Protein AF-A0A430M7S5-F1 (afdb_monomer_lite)

Organism: NCBI:txid1147111

Radius of gyration: 30.77 Å; chains: 1; bounding box: 108×67×72 Å

Foldseek 3Di:
DQQLVNLLVLLVVLLVLLLVLLVLLVVLLVLLDPLSPLSNVSSVLSNLLSVLSNLVSVLSVVFPDFDPLLSVLSVLLSVLSVVLSQLSSLLSVVSVVVSVVCVVFVQASNVVSNVVSCCSVPPLLNVLSSLLSVLSSLLSQLSSLLSCLVRPPDLQLQVNLLSLVSNVVSLVVLVVSVVVVVVSLVVVVVVVPDDPDDPPDDDPDDDDDDDDDDDPDDDDDDDDDDDDDDDDDDDPPDDDDDPDRHQDPVNVVVSVVSSVCSSVVDDPDDSVNSVVSSVVSSVSSSVSSVVSSVVSVPVPPDDDDDDDDDPPVQDWDWAKAKFKFQPPDDDDPDVPFDKQFLQLDPVSCVVLVNDLPVVVVVCVVCVVPPDDPDDDPAAQVSVLSNLLSVLNNQQQVQQVVVLVVVCVVVVDQDPVHDRDDSNNAGMTMIITIDTDGPSNDDPVDPHRYHHYDPLRVLLSCVQQAWDWPDDDPPQQWTWIDGQQKIKTWHQDPSPGIDIGIDRRDHHHNHPPGDRSHPQSSCVSQQKHADPPADPVVPPSVVVVVDDPLDPRIQGGNALLSLLVRCVSVVHDPVLSVQSVDPVDDDPDSRRPDDPVNVVVVVPDD

Structure (mmCIF, N/CA/C/O backbone):
data_AF-A0A430M7S5-F1
#
_entry.id   AF-A0A430M7S5-F1
#
loop_
_atom_site.group_PDB
_atom_site.id
_atom_site.type_symbol
_atom_site.label_atom_id
_atom_site.label_alt_id
_atom_site.label_comp_id
_atom_site.label_asym_id
_atom_site.label_entity_id
_atom_site.label_seq_id
_atom_site.pdbx_PDB_ins_code
_atom_site.Cartn_x
_atom_site.Cartn_y
_atom_site.Cartn_z
_atom_site.occupancy
_atom_site.B_iso_or_equiv
_atom_site.auth_seq_id
_atom_site.auth_comp_id
_atom_site.auth_asym_id
_atom_site.auth_atom_id
_atom_site.pdbx_PDB_model_num
ATOM 1 N N . MET A 1 1 ? 16.962 32.038 23.678 1.00 45.31 1 MET A N 1
ATOM 2 C CA . MET A 1 1 ? 17.458 31.098 22.653 1.00 45.31 1 MET A CA 1
ATOM 3 C C . MET A 1 1 ? 17.389 29.708 23.250 1.00 45.31 1 MET A C 1
ATOM 5 O O . MET A 1 1 ? 17.846 29.548 24.374 1.00 45.31 1 MET A O 1
ATOM 9 N N . SER A 1 2 ? 16.727 28.770 22.580 1.00 54.84 2 SER A N 1
ATOM 10 C CA . SER A 1 2 ? 16.585 27.394 23.066 1.00 54.84 2 SER A CA 1
ATOM 11 C C . SER A 1 2 ? 17.791 26.584 22.586 1.00 54.84 2 SER A C 1
ATOM 13 O O . SER A 1 2 ? 18.043 26.542 21.390 1.00 54.84 2 SER A O 1
ATOM 15 N N . ASP A 1 3 ? 18.550 26.008 23.515 1.00 74.00 3 ASP A N 1
ATOM 16 C CA . ASP A 1 3 ? 19.658 25.081 23.242 1.00 74.00 3 ASP A CA 1
ATOM 17 C C . ASP A 1 3 ? 19.114 23.776 22.605 1.00 74.00 3 ASP A C 1
ATOM 19 O O . ASP A 1 3 ? 18.037 23.336 23.028 1.00 74.00 3 ASP A O 1
ATOM 23 N N . PRO A 1 4 ? 19.789 23.136 21.624 1.00 74.31 4 PRO A N 1
ATOM 24 C CA . PRO A 1 4 ? 19.401 21.835 21.065 1.00 74.31 4 PRO A CA 1
ATOM 25 C C . PRO A 1 4 ? 18.960 20.792 22.099 1.00 74.31 4 PRO A C 1
ATOM 27 O O . PRO A 1 4 ? 17.978 20.081 21.883 1.00 74.31 4 PRO A O 1
ATOM 30 N N . PHE A 1 5 ? 19.618 20.748 23.262 1.00 78.00 5 PHE A N 1
ATOM 31 C CA . PHE A 1 5 ? 19.247 19.852 24.360 1.00 78.00 5 PHE A CA 1
ATOM 32 C C . PHE A 1 5 ? 17.904 20.210 25.010 1.00 78.00 5 PHE A C 1
ATOM 34 O O . PHE A 1 5 ? 17.147 19.320 25.399 1.00 78.00 5 PHE A O 1
ATOM 41 N N . SER A 1 6 ? 17.562 21.498 25.090 1.00 83.69 6 SER A N 1
ATOM 42 C CA . SER A 1 6 ? 16.258 21.957 25.581 1.00 83.69 6 SER A CA 1
ATOM 43 C C . SER A 1 6 ? 15.130 21.572 24.620 1.00 83.69 6 SER A C 1
ATOM 45 O O . SER A 1 6 ? 14.070 21.146 25.078 1.00 83.69 6 SER A O 1
ATOM 47 N N . ILE A 1 7 ? 15.367 21.653 23.305 1.00 82.69 7 ILE A N 1
ATOM 48 C CA . ILE A 1 7 ? 14.404 21.212 22.282 1.00 82.69 7 ILE A CA 1
ATOM 49 C C . ILE A 1 7 ? 14.241 19.689 22.337 1.00 82.69 7 ILE A C 1
ATOM 51 O O . ILE A 1 7 ? 13.118 19.196 22.383 1.00 82.69 7 ILE A O 1
ATOM 55 N N . ALA A 1 8 ? 15.342 18.937 22.432 1.00 83.75 8 ALA A N 1
ATOM 56 C CA . ALA A 1 8 ? 15.303 17.482 22.564 1.00 83.75 8 ALA A CA 1
ATOM 57 C C . ALA A 1 8 ? 14.564 17.018 23.838 1.00 83.75 8 ALA A C 1
ATOM 59 O O . ALA A 1 8 ? 13.814 16.040 23.806 1.00 83.75 8 ALA A O 1
ATOM 60 N N . SER A 1 9 ? 14.728 17.737 24.953 1.00 84.31 9 SER A N 1
ATOM 61 C CA . SER A 1 9 ? 13.991 17.472 26.194 1.00 84.31 9 SER A CA 1
ATOM 62 C C . SER A 1 9 ? 12.494 17.764 26.054 1.00 84.31 9 SER A C 1
ATOM 64 O O . SER A 1 9 ? 11.680 16.939 26.469 1.00 84.31 9 SER A O 1
ATOM 66 N N . GLY A 1 10 ? 12.119 18.879 25.417 1.00 86.19 10 GLY A N 1
ATOM 67 C CA . GLY A 1 10 ? 10.718 19.170 25.099 1.00 86.19 10 GLY A CA 1
ATOM 68 C C . GLY A 1 10 ? 10.102 18.107 24.182 1.00 86.19 10 GLY A C 1
ATOM 69 O O . GLY A 1 10 ? 8.981 17.659 24.419 1.00 86.19 10 GLY A O 1
ATOM 70 N N . ALA A 1 11 ? 10.863 17.636 23.189 1.00 87.94 11 ALA A N 1
ATOM 71 C CA . ALA A 1 11 ? 10.434 16.587 22.270 1.00 87.94 11 ALA A CA 1
ATOM 72 C C . ALA A 1 11 ? 10.154 15.279 23.019 1.00 87.94 11 ALA A C 1
ATOM 74 O O . ALA A 1 11 ? 9.138 14.643 22.767 1.00 87.94 11 ALA A O 1
ATOM 75 N N . ALA A 1 12 ? 10.984 14.911 24.001 1.00 87.44 12 ALA A N 1
ATOM 76 C CA . ALA A 1 12 ? 10.742 13.736 24.840 1.00 87.44 12 ALA A CA 1
ATOM 77 C C . ALA A 1 12 ? 9.414 13.818 25.623 1.00 87.44 12 ALA A C 1
ATOM 79 O O . ALA A 1 12 ? 8.725 12.803 25.766 1.00 87.44 12 ALA A O 1
ATOM 80 N N . GLY A 1 13 ? 9.030 15.015 26.085 1.00 89.19 13 GLY A N 1
ATOM 81 C CA . GLY A 1 13 ? 7.739 15.252 26.737 1.00 89.19 13 GLY A CA 1
ATOM 82 C C . GLY A 1 13 ? 6.557 15.010 25.796 1.00 89.19 13 GLY A C 1
ATOM 83 O O . GLY A 1 13 ? 5.649 14.252 26.130 1.00 89.19 13 GLY A O 1
ATOM 84 N N . ILE A 1 14 ? 6.614 15.579 24.587 1.00 90.00 14 ILE A N 1
ATOM 85 C CA . ILE A 1 14 ? 5.572 15.410 23.560 1.00 90.00 14 ILE A CA 1
ATOM 86 C C . ILE A 1 14 ? 5.501 13.958 23.072 1.00 90.00 14 ILE A C 1
ATOM 88 O O . ILE A 1 14 ? 4.407 13.429 22.904 1.00 90.00 14 ILE A O 1
ATOM 92 N N . ILE A 1 15 ? 6.642 13.285 22.887 1.00 90.44 15 ILE A N 1
ATOM 93 C CA . ILE A 1 15 ? 6.692 11.861 22.518 1.00 90.44 15 ILE A CA 1
ATOM 94 C C . ILE A 1 15 ? 5.967 11.022 23.571 1.00 90.44 15 ILE A C 1
ATOM 96 O O . ILE A 1 15 ? 5.120 10.205 23.216 1.00 90.44 15 ILE A O 1
ATOM 100 N N . SER A 1 16 ? 6.266 11.250 24.854 1.00 91.69 16 SER A N 1
ATOM 101 C CA . SER A 1 16 ? 5.641 10.520 25.963 1.00 91.69 16 SER A CA 1
ATOM 102 C C . SER A 1 16 ? 4.128 10.751 26.006 1.00 91.69 16 SER A C 1
ATOM 104 O O . SER A 1 16 ? 3.372 9.785 26.090 1.00 91.69 16 SER A O 1
ATOM 106 N N . LEU A 1 17 ? 3.685 12.007 25.863 1.00 91.94 17 LEU A N 1
ATOM 107 C CA . LEU A 1 17 ? 2.265 12.359 25.794 1.00 91.94 17 LEU A CA 1
ATOM 108 C C . LEU A 1 17 ? 1.574 11.699 24.589 1.00 91.94 17 LEU A C 1
ATOM 110 O O . LEU A 1 17 ? 0.533 11.067 24.740 1.00 91.94 17 LEU A O 1
ATOM 114 N N . GLY A 1 18 ? 2.167 11.791 23.396 1.00 91.25 18 GLY A N 1
ATOM 115 C CA . GLY A 1 18 ? 1.624 11.189 22.179 1.00 91.25 18 GLY A CA 1
ATOM 116 C C . GLY A 1 18 ? 1.490 9.667 22.282 1.00 91.25 18 GLY A C 1
ATOM 117 O O . GLY A 1 18 ? 0.466 9.115 21.889 1.00 91.25 18 GLY A O 1
ATOM 118 N N . LEU A 1 19 ? 2.469 8.983 22.885 1.00 91.12 19 LEU A N 1
ATOM 119 C CA . LEU A 1 19 ? 2.397 7.538 23.126 1.00 91.12 19 LEU A CA 1
ATOM 120 C C . LEU A 1 19 ? 1.303 7.171 24.142 1.00 91.12 19 LEU A C 1
ATOM 122 O O . LEU A 1 19 ? 0.594 6.186 23.934 1.00 91.12 19 LEU A O 1
ATOM 126 N N . GLU A 1 20 ? 1.119 7.963 25.204 1.00 93.25 20 GLU A N 1
ATOM 127 C CA . GLU A 1 20 ? 0.036 7.764 26.179 1.00 93.25 20 GLU A CA 1
ATOM 128 C C . GLU A 1 20 ? -1.353 7.938 25.538 1.00 93.25 20 GLU A C 1
ATOM 130 O O . GLU A 1 20 ? -2.276 7.156 25.811 1.00 93.25 20 GLU A O 1
ATOM 135 N N . ILE A 1 21 ? -1.501 8.935 24.659 1.00 92.12 21 ILE A N 1
ATOM 136 C CA . ILE A 1 21 ? -2.734 9.169 23.899 1.00 92.12 21 ILE A CA 1
ATOM 137 C C . ILE A 1 21 ? -2.967 8.028 22.901 1.00 92.12 21 ILE A C 1
ATOM 139 O O . ILE A 1 21 ? -4.042 7.438 22.856 1.00 92.12 21 ILE A O 1
ATOM 143 N N . ALA A 1 22 ? -1.955 7.644 22.122 1.00 91.62 22 ALA A N 1
ATOM 144 C CA . ALA A 1 22 ? -2.086 6.537 21.180 1.00 91.62 22 ALA A CA 1
ATOM 145 C C . ALA A 1 22 ? -2.497 5.244 21.904 1.00 91.62 22 ALA A C 1
ATOM 147 O O . ALA A 1 22 ? -3.463 4.588 21.517 1.00 91.62 22 ALA A O 1
ATOM 148 N N . GLN A 1 23 ? -1.832 4.908 23.013 1.00 91.69 23 GLN A N 1
ATOM 149 C CA . GLN A 1 23 ? -2.150 3.716 23.797 1.00 91.69 23 GLN A CA 1
ATOM 150 C C . GLN A 1 23 ? -3.575 3.750 24.361 1.00 91.69 23 GLN A C 1
ATOM 152 O O . GLN A 1 23 ? -4.269 2.731 24.351 1.00 91.69 23 GLN A O 1
ATOM 157 N N . GLY A 1 24 ? -4.037 4.893 24.868 1.00 89.06 24 GLY A N 1
ATOM 158 C CA . GLY A 1 24 ? -5.386 4.978 25.410 1.00 89.06 24 GLY A CA 1
ATOM 159 C C . GLY A 1 24 ? -6.474 4.976 24.340 1.00 89.06 24 GLY A C 1
ATOM 160 O O . GLY A 1 24 ? -7.499 4.329 24.551 1.00 89.06 24 GLY A O 1
ATOM 161 N N . LEU A 1 25 ? -6.244 5.591 23.180 1.00 91.31 25 LEU A N 1
ATOM 162 C CA . LEU A 1 25 ? -7.134 5.470 22.025 1.00 91.31 25 LEU A CA 1
ATOM 163 C C . LEU A 1 25 ? -7.171 4.030 21.491 1.00 91.31 25 LEU A C 1
ATOM 165 O O . LEU A 1 25 ? -8.253 3.535 21.184 1.00 91.31 25 LEU A O 1
ATOM 169 N N . TYR A 1 26 ? -6.046 3.304 21.481 1.00 89.81 26 TYR A N 1
ATOM 170 C CA . TYR A 1 26 ? -6.025 1.871 21.165 1.00 89.81 26 TYR A CA 1
ATOM 171 C C . TYR A 1 26 ? -6.861 1.040 22.146 1.00 89.81 26 TYR A C 1
ATOM 173 O O . TYR A 1 26 ? -7.605 0.156 21.722 1.00 89.81 26 TYR A O 1
ATOM 181 N N . GLN A 1 27 ? -6.788 1.336 23.447 1.00 88.38 27 GLN A N 1
ATOM 182 C CA . GLN A 1 27 ? -7.621 0.678 24.461 1.00 88.38 27 GLN A CA 1
ATOM 183 C C . GLN A 1 27 ? -9.110 0.981 24.262 1.00 88.38 27 GLN A C 1
ATOM 185 O O . GLN A 1 27 ? -9.933 0.073 24.362 1.00 88.38 27 GLN A O 1
ATOM 190 N N . ILE A 1 28 ? -9.457 2.235 23.952 1.00 87.50 28 ILE A N 1
ATOM 191 C CA . ILE A 1 28 ? -10.832 2.652 23.643 1.00 87.50 28 ILE A CA 1
ATOM 192 C C . ILE A 1 28 ? -11.335 1.904 22.406 1.00 87.50 28 ILE A C 1
ATOM 194 O O . ILE A 1 28 ? -12.388 1.272 22.466 1.00 87.50 28 ILE A O 1
ATOM 198 N N . ALA A 1 29 ? -10.557 1.915 21.320 1.00 84.25 29 ALA A N 1
ATOM 199 C CA . ALA A 1 29 ? -10.877 1.244 20.065 1.00 84.25 29 ALA A CA 1
ATOM 200 C C . ALA A 1 29 ? -11.028 -0.274 20.235 1.00 84.25 29 ALA A C 1
ATOM 202 O O . ALA A 1 29 ? -11.937 -0.871 19.665 1.00 84.25 29 ALA A O 1
ATOM 203 N N . GLY A 1 30 ? -10.157 -0.899 21.034 1.00 78.62 30 GLY A N 1
ATOM 204 C CA . GLY A 1 30 ? -10.244 -2.318 21.373 1.00 78.62 30 GLY A CA 1
ATOM 205 C C . GLY A 1 30 ? -11.478 -2.646 22.212 1.00 78.62 30 GLY A C 1
ATOM 206 O O . GLY A 1 30 ? -12.125 -3.659 21.971 1.00 78.62 30 GLY A O 1
ATOM 207 N N . ALA A 1 31 ? -11.853 -1.772 23.151 1.00 79.38 31 ALA A N 1
ATOM 208 C CA . ALA A 1 31 ? -13.024 -1.976 23.996 1.00 79.38 31 ALA A CA 1
ATOM 209 C C . ALA A 1 31 ? -14.334 -1.935 23.194 1.00 79.38 31 ALA A C 1
ATOM 211 O O . ALA A 1 31 ? -15.185 -2.794 23.399 1.00 79.38 31 ALA A O 1
ATOM 212 N N . ILE A 1 32 ? -14.496 -0.973 22.279 1.00 79.38 32 ILE A N 1
ATOM 213 C CA . ILE A 1 32 ? -15.709 -0.836 21.446 1.00 79.38 32 ILE A CA 1
ATOM 214 C C . ILE A 1 32 ? -15.695 -1.720 20.190 1.00 79.38 32 ILE A C 1
ATOM 216 O O . ILE A 1 32 ? -16.644 -1.699 19.404 1.00 79.38 32 ILE A O 1
ATOM 220 N N . GLY A 1 33 ? -14.627 -2.498 19.997 1.00 75.31 33 GLY A N 1
ATOM 221 C CA . GLY A 1 33 ? -14.487 -3.465 18.917 1.00 75.31 33 GLY A CA 1
ATOM 222 C C . GLY A 1 33 ? -14.594 -2.826 17.534 1.00 75.31 33 GLY A C 1
ATOM 223 O O . GLY A 1 33 ? -13.755 -2.018 17.121 1.00 75.31 33 GLY A O 1
ATOM 224 N N . SER A 1 34 ? -15.628 -3.216 16.792 1.00 65.50 34 SER A N 1
ATOM 225 C CA . SER A 1 34 ? -15.784 -2.857 15.389 1.00 65.50 34 SER A CA 1
ATOM 226 C C . SER A 1 34 ? -16.041 -1.349 15.187 1.00 65.50 34 SER A C 1
ATOM 228 O O . SER A 1 34 ? -15.478 -0.731 14.279 1.00 65.50 34 SER A O 1
ATOM 230 N N . ALA A 1 35 ? -16.775 -0.705 16.092 1.00 70.31 35 ALA A N 1
ATOM 231 C CA . ALA A 1 35 ? -17.051 0.732 16.035 1.00 70.31 35 ALA A CA 1
ATOM 232 C C . ALA A 1 35 ? -15.798 1.617 16.252 1.00 70.31 35 ALA A C 1
ATOM 234 O O . ALA A 1 35 ? -15.826 2.822 16.022 1.00 70.31 35 ALA A O 1
ATOM 235 N N . GLY A 1 36 ? -14.668 1.033 16.669 1.00 77.50 36 GLY A N 1
ATOM 236 C CA . GLY A 1 36 ? -13.434 1.755 16.990 1.00 77.50 36 GLY A CA 1
ATOM 237 C C . GLY A 1 36 ? -12.448 1.938 15.840 1.00 77.50 36 GLY A C 1
ATOM 238 O O . GLY A 1 36 ? -11.298 2.275 16.109 1.00 77.50 36 GLY A O 1
ATOM 239 N N . LEU A 1 37 ? -12.835 1.683 14.583 1.00 77.88 37 LEU A N 1
ATOM 240 C CA . LEU A 1 37 ? -11.913 1.777 13.442 1.00 77.88 37 LEU A CA 1
ATOM 241 C C . LEU A 1 37 ? -11.299 3.176 13.308 1.00 77.88 37 LEU A C 1
ATOM 243 O O . LEU A 1 37 ? -10.077 3.289 13.316 1.00 77.88 37 LEU A O 1
ATOM 247 N N . GLU A 1 38 ? -12.118 4.229 13.279 1.00 83.94 38 GLU A N 1
ATOM 248 C CA . GLU A 1 38 ? -11.598 5.598 13.190 1.00 83.94 38 GLU A CA 1
ATOM 249 C C . GLU A 1 38 ? -10.742 5.966 14.401 1.00 83.94 38 GLU A C 1
ATOM 251 O O . GLU A 1 38 ? -9.655 6.512 14.245 1.00 83.94 38 GLU A O 1
ATOM 256 N N . VAL A 1 39 ? -11.160 5.579 15.609 1.00 87.50 39 VAL A N 1
ATOM 257 C CA . VAL A 1 39 ? -10.378 5.809 16.837 1.00 87.50 39 VAL A CA 1
ATOM 258 C C . VAL A 1 39 ? -8.983 5.172 16.733 1.00 87.50 39 VAL A C 1
ATOM 260 O O . VAL A 1 39 ? -7.989 5.776 17.140 1.00 87.50 39 VAL A O 1
ATOM 263 N N . ARG A 1 40 ? -8.889 3.975 16.140 1.00 87.31 40 ARG A N 1
ATOM 264 C CA . ARG A 1 40 ? -7.620 3.278 15.882 1.00 87.31 40 ARG A CA 1
ATOM 265 C C . ARG A 1 40 ? -6.760 4.014 14.857 1.00 87.31 40 ARG A C 1
ATOM 267 O O . ARG A 1 40 ? -5.551 4.096 15.039 1.00 87.31 40 ARG A O 1
ATOM 274 N N . THR A 1 41 ? -7.371 4.575 13.819 1.00 86.88 41 THR A N 1
ATOM 275 C CA . THR A 1 41 ? -6.661 5.379 12.818 1.00 86.88 41 THR A CA 1
ATOM 276 C C . THR A 1 41 ? -6.025 6.621 13.447 1.00 86.88 41 THR A C 1
ATOM 278 O O . THR A 1 41 ? -4.854 6.894 13.196 1.00 86.88 41 THR A O 1
ATOM 281 N N . TYR A 1 42 ? -6.744 7.327 14.326 1.00 91.12 42 TYR A N 1
ATOM 282 C CA . TYR A 1 42 ? -6.180 8.450 15.090 1.00 91.12 42 TYR A CA 1
ATOM 283 C C . TYR A 1 42 ? -5.012 8.005 15.980 1.00 91.12 42 TYR A C 1
ATOM 285 O O . TYR A 1 42 ? -3.972 8.661 16.005 1.00 91.12 42 TYR A O 1
ATOM 293 N N . ALA A 1 43 ? -5.162 6.879 16.686 1.00 90.19 43 ALA A N 1
ATOM 294 C CA . ALA A 1 43 ? -4.098 6.325 17.523 1.00 90.19 43 ALA A CA 1
ATOM 295 C C . ALA A 1 43 ? -2.825 6.021 16.715 1.00 90.19 43 ALA A C 1
ATOM 297 O O . ALA A 1 43 ? -1.718 6.318 17.168 1.00 90.19 43 ALA A O 1
ATOM 298 N N . GLU A 1 44 ? -2.979 5.464 15.513 1.00 90.81 44 GLU A N 1
ATOM 299 C CA . GLU A 1 44 ? -1.853 5.127 14.647 1.00 90.81 44 GLU A CA 1
ATOM 300 C C . GLU A 1 44 ? -1.153 6.367 14.079 1.00 90.81 44 GLU A C 1
ATOM 302 O O . GLU A 1 44 ? 0.074 6.431 14.094 1.00 90.81 44 GLU A O 1
ATOM 307 N N . GLU A 1 45 ? -1.898 7.389 13.656 1.00 91.00 45 GLU A N 1
ATOM 308 C CA . GLU A 1 45 ? -1.310 8.642 13.161 1.00 91.00 45 GLU A CA 1
ATOM 309 C C . GLU A 1 45 ? -0.512 9.379 14.254 1.00 91.00 45 GLU A C 1
ATOM 311 O O . GLU A 1 45 ? 0.596 9.862 13.999 1.00 91.00 45 GLU A O 1
ATOM 316 N N . ILE A 1 46 ? -1.015 9.399 15.495 1.00 93.00 46 ILE A N 1
ATOM 317 C CA . ILE A 1 46 ? -0.294 9.960 16.651 1.00 93.00 46 ILE A CA 1
ATOM 318 C C . ILE A 1 46 ? 0.975 9.149 16.944 1.00 93.00 46 ILE A C 1
ATOM 320 O O . ILE A 1 46 ? 2.046 9.722 17.142 1.00 93.00 46 ILE A O 1
ATOM 324 N N . ASN A 1 47 ? 0.885 7.817 16.923 1.00 91.31 47 ASN A N 1
ATOM 325 C CA . ASN A 1 47 ? 2.025 6.926 17.139 1.00 91.31 47 ASN A CA 1
ATOM 326 C C . ASN A 1 47 ? 3.128 7.124 16.083 1.00 91.31 47 ASN A C 1
ATOM 328 O O . ASN A 1 47 ? 4.311 7.205 16.421 1.00 91.31 47 ASN A O 1
ATOM 332 N N . GLN A 1 48 ? 2.756 7.240 14.805 1.00 90.38 48 GLN A N 1
ATOM 333 C CA . GLN A 1 48 ? 3.694 7.513 13.713 1.00 90.38 48 GLN A CA 1
ATOM 334 C C . GLN A 1 48 ? 4.376 8.872 13.877 1.00 90.38 48 GLN A C 1
ATOM 336 O O . GLN A 1 48 ? 5.592 8.971 13.708 1.00 90.38 48 GLN A O 1
ATOM 341 N N . PHE A 1 49 ? 3.622 9.908 14.256 1.00 92.81 49 PHE A N 1
ATOM 342 C CA . PHE A 1 49 ? 4.191 11.215 14.572 1.00 92.81 49 PHE A CA 1
ATOM 343 C C . PHE A 1 49 ? 5.194 11.147 15.737 1.00 92.81 49 PHE A C 1
ATOM 345 O O . PHE A 1 49 ? 6.309 11.652 15.609 1.00 92.81 49 PHE A O 1
ATOM 352 N N . SER A 1 50 ? 4.855 10.467 16.838 1.00 92.62 50 SER A N 1
ATOM 353 C CA . SER A 1 50 ? 5.763 10.297 17.982 1.00 92.62 50 SER A CA 1
ATOM 354 C C . SER A 1 50 ? 7.066 9.586 17.602 1.00 92.62 50 SER A C 1
ATOM 356 O O . SER A 1 50 ? 8.134 9.986 18.063 1.00 92.62 50 SER A O 1
ATOM 358 N N . LYS A 1 51 ? 7.009 8.567 16.733 1.00 91.56 51 LYS A N 1
ATOM 359 C CA . LYS A 1 51 ? 8.208 7.877 16.222 1.00 91.56 51 LYS A CA 1
ATOM 360 C C . LYS A 1 51 ? 9.089 8.797 15.374 1.00 91.56 51 LYS A C 1
ATOM 362 O O . LYS A 1 51 ? 10.306 8.786 15.534 1.00 91.56 51 LYS A O 1
ATOM 367 N N . LEU A 1 52 ? 8.487 9.608 14.504 1.00 90.94 52 LEU A N 1
ATOM 368 C CA . LEU A 1 52 ? 9.218 10.578 13.686 1.00 90.94 52 LEU A CA 1
ATOM 369 C C . LEU A 1 52 ? 9.889 11.656 14.553 1.00 90.94 52 LEU A C 1
ATOM 371 O O . LEU A 1 52 ? 11.054 11.994 14.346 1.00 90.94 52 LEU A O 1
ATOM 375 N N . LEU A 1 53 ? 9.186 12.157 15.572 1.00 91.88 53 LEU A N 1
ATOM 376 C CA . LEU A 1 53 ? 9.747 13.117 16.521 1.00 91.88 53 LEU A CA 1
ATOM 377 C C . LEU A 1 53 ? 10.901 12.515 17.338 1.00 91.88 53 LEU A C 1
ATOM 379 O O . LEU A 1 53 ? 11.866 13.221 17.637 1.00 91.88 53 LEU A O 1
ATOM 383 N N . ASP A 1 54 ? 10.855 11.216 17.651 1.00 91.00 54 ASP A N 1
ATOM 384 C CA . ASP A 1 54 ? 11.976 10.513 18.285 1.00 91.00 54 ASP A CA 1
ATOM 385 C C . ASP A 1 54 ? 13.214 10.465 17.378 1.00 91.00 54 ASP A C 1
ATOM 387 O O . ASP A 1 54 ? 14.319 10.749 17.840 1.00 91.00 54 ASP A O 1
ATOM 391 N N . GLN A 1 55 ? 13.037 10.214 16.077 1.00 89.69 55 GLN A N 1
ATOM 392 C CA . GLN A 1 55 ? 14.131 10.270 15.100 1.00 89.69 55 GLN A CA 1
ATOM 393 C C . GLN A 1 55 ? 14.749 11.672 15.024 1.00 89.69 55 GLN A C 1
ATOM 395 O O . GLN A 1 55 ? 15.968 11.810 15.114 1.00 89.69 55 GLN A O 1
ATOM 400 N N . VAL A 1 56 ? 13.922 12.721 14.957 1.00 88.50 56 VAL A N 1
ATOM 401 C CA . VAL A 1 56 ? 14.394 14.119 14.952 1.00 88.50 56 VAL A CA 1
ATOM 402 C C . VAL A 1 56 ? 15.154 14.449 16.236 1.00 88.50 56 VAL A C 1
ATOM 404 O O . VAL A 1 56 ? 16.221 15.057 16.184 1.00 88.50 56 VAL A O 1
ATOM 407 N N . LYS A 1 57 ? 14.651 14.019 17.398 1.00 89.19 57 LYS A N 1
ATOM 408 C CA . LYS A 1 57 ? 15.335 14.181 18.689 1.00 89.19 57 LYS A CA 1
ATOM 409 C C . LYS A 1 57 ? 16.701 13.481 18.692 1.00 89.19 57 LYS A C 1
ATOM 411 O O . LYS A 1 57 ? 17.680 14.048 19.182 1.00 89.19 57 LYS A O 1
ATOM 416 N N . ASN A 1 58 ? 16.784 12.268 18.151 1.00 87.56 58 ASN A N 1
ATOM 417 C CA . ASN A 1 58 ? 18.039 11.522 18.067 1.00 87.56 58 ASN A CA 1
ATOM 418 C C . ASN A 1 58 ? 19.046 12.251 17.160 1.00 87.56 58 ASN A C 1
ATOM 420 O O . ASN A 1 58 ? 20.199 12.423 17.549 1.00 87.56 58 ASN A O 1
ATOM 424 N N . GLU A 1 59 ? 18.602 12.802 16.031 1.00 85.12 59 GLU A N 1
ATOM 425 C CA . GLU A 1 59 ? 19.456 13.616 15.155 1.00 85.12 59 GLU A CA 1
ATOM 426 C C . GLU A 1 59 ? 19.905 14.936 15.804 1.00 85.12 59 GLU A C 1
ATOM 428 O O . GLU A 1 59 ? 21.078 15.303 15.710 1.00 85.12 59 GLU A O 1
ATOM 433 N N . LEU A 1 60 ? 19.017 15.628 16.533 1.00 84.44 60 LEU A N 1
ATOM 434 C CA . LEU A 1 60 ? 19.351 16.851 17.283 1.00 84.44 60 LEU A CA 1
ATOM 435 C C . LEU A 1 60 ? 20.413 16.614 18.366 1.00 84.44 60 LEU A C 1
ATOM 437 O O . LEU A 1 60 ? 21.207 17.507 18.649 1.00 84.44 60 LEU A O 1
ATOM 441 N N . THR A 1 61 ? 20.417 15.435 18.991 1.00 82.94 61 THR A N 1
ATOM 442 C CA . THR A 1 61 ? 21.362 15.100 20.072 1.00 82.94 61 THR A CA 1
ATOM 443 C C . THR A 1 61 ? 22.702 14.573 19.554 1.00 82.94 61 THR A C 1
ATOM 445 O O . THR A 1 61 ? 23.725 14.775 20.207 1.00 82.94 61 THR A O 1
ATOM 448 N N . GLN A 1 62 ? 22.722 13.927 18.385 1.00 80.94 62 GLN A N 1
ATOM 449 C CA . GLN A 1 62 ? 23.941 13.384 17.771 1.00 80.94 62 GLN A CA 1
ATOM 450 C C . GLN A 1 62 ? 24.715 14.418 16.937 1.00 80.94 62 GLN A C 1
ATOM 452 O O . GLN A 1 62 ? 25.938 14.310 16.794 1.00 80.94 62 GLN A O 1
ATOM 457 N N . SER A 1 63 ? 24.031 15.433 16.403 1.00 72.69 63 SER A N 1
ATOM 458 C CA . SER A 1 63 ? 24.611 16.411 15.481 1.00 72.69 63 SER A CA 1
ATOM 459 C C . SER A 1 63 ? 24.875 17.767 16.145 1.00 72.69 63 SER A C 1
ATOM 461 O O . SER A 1 63 ? 23.956 18.527 16.424 1.00 72.69 63 SER A O 1
ATOM 463 N N . ALA A 1 64 ? 26.150 18.133 16.322 1.00 60.25 64 ALA A N 1
ATOM 464 C CA . ALA A 1 64 ? 26.543 19.397 16.966 1.00 60.25 64 ALA A CA 1
ATOM 465 C C . ALA A 1 64 ? 26.311 20.670 16.111 1.00 60.25 64 ALA A C 1
ATOM 467 O O . ALA A 1 64 ? 26.386 21.774 16.640 1.00 60.25 64 ALA A O 1
ATOM 468 N N . ASN A 1 65 ? 26.029 20.533 14.807 1.00 66.69 65 ASN A N 1
ATOM 469 C CA . ASN A 1 65 ? 25.980 21.638 13.833 1.00 66.69 65 ASN A CA 1
ATOM 470 C C . ASN A 1 65 ? 24.616 21.771 13.122 1.00 66.69 65 ASN A C 1
ATOM 472 O O . ASN A 1 65 ? 24.562 21.973 11.910 1.00 66.69 65 ASN A O 1
ATOM 476 N N . VAL A 1 66 ? 23.499 21.635 13.840 1.00 75.56 66 VAL A N 1
ATOM 477 C CA . VAL A 1 66 ? 22.163 21.866 13.254 1.00 75.56 66 VAL A CA 1
ATOM 478 C C . VAL A 1 66 ? 21.896 23.371 13.138 1.00 75.56 66 VAL A C 1
ATOM 480 O O . VAL A 1 66 ? 22.065 24.100 14.115 1.00 75.56 66 VAL A O 1
ATOM 483 N N . SER A 1 67 ? 21.449 23.843 11.967 1.00 81.25 67 SER A N 1
ATOM 484 C CA . SER A 1 67 ? 21.115 25.260 11.740 1.00 81.25 67 SER A CA 1
ATOM 485 C C . SER A 1 67 ? 20.087 25.792 12.750 1.00 81.25 67 SER A C 1
ATOM 487 O O . SER A 1 67 ? 19.102 25.119 13.061 1.00 81.25 67 SER A O 1
ATOM 489 N N . ILE A 1 68 ? 20.276 27.032 13.214 1.00 83.25 68 ILE A N 1
ATOM 490 C CA . ILE A 1 68 ? 19.358 27.730 14.134 1.00 83.25 68 ILE A CA 1
ATOM 491 C C . ILE A 1 68 ? 17.943 27.814 13.536 1.00 83.25 68 ILE A C 1
ATOM 493 O O . ILE A 1 68 ? 16.952 27.667 14.254 1.00 83.25 68 ILE A O 1
ATOM 497 N N . ASP A 1 69 ? 17.834 27.972 12.215 1.00 83.12 69 ASP A N 1
ATOM 498 C CA . ASP A 1 69 ? 16.539 28.038 11.535 1.00 83.12 69 ASP A CA 1
ATOM 499 C C . ASP A 1 69 ? 15.783 26.703 11.598 1.00 83.12 69 ASP A C 1
ATOM 501 O O . ASP A 1 69 ? 14.568 26.704 11.804 1.00 83.12 69 ASP A O 1
ATOM 505 N N . LEU A 1 70 ? 16.490 25.569 11.501 1.00 84.88 70 LEU A N 1
ATOM 506 C CA . LEU A 1 70 ? 15.898 24.232 11.642 1.00 84.88 70 LEU A CA 1
ATOM 507 C C . LEU A 1 70 ? 15.460 23.974 13.081 1.00 84.88 70 LEU A C 1
ATOM 509 O O . LEU A 1 70 ? 14.352 23.501 13.304 1.00 84.88 70 LEU A O 1
ATOM 513 N N . GLN A 1 71 ? 16.284 24.358 14.057 1.00 86.19 71 GLN A N 1
ATOM 514 C CA . GLN A 1 71 ? 15.926 24.262 15.474 1.00 86.19 71 GLN A CA 1
ATOM 515 C C . GLN A 1 71 ? 14.667 25.078 15.791 1.00 86.19 71 GLN A C 1
ATOM 517 O O . GLN A 1 71 ? 13.778 24.602 16.495 1.00 86.19 71 GLN A O 1
ATOM 522 N N . SER A 1 72 ? 14.558 26.289 15.232 1.00 89.50 72 SER A N 1
ATOM 523 C CA . SER A 1 72 ? 13.355 27.107 15.390 1.00 89.50 72 SER A CA 1
ATOM 524 C C . SER A 1 72 ? 12.127 26.459 14.745 1.00 89.50 72 SER A C 1
ATOM 526 O O . SER A 1 72 ? 11.075 26.444 15.363 1.00 89.50 72 SER A O 1
ATOM 528 N N . LEU A 1 73 ? 12.260 25.857 13.556 1.00 88.88 73 LEU A N 1
ATOM 529 C CA . LEU A 1 73 ? 11.155 25.172 12.881 1.00 88.88 73 LEU A CA 1
ATOM 530 C C . LEU A 1 73 ? 10.688 23.926 13.648 1.00 88.88 73 LEU A C 1
ATOM 532 O O . LEU A 1 73 ? 9.488 23.732 13.797 1.00 88.88 73 LEU A O 1
ATOM 536 N N . VAL A 1 74 ? 11.609 23.108 14.171 1.00 89.00 74 VAL A N 1
ATOM 537 C CA . VAL A 1 74 ? 11.250 21.950 15.012 1.00 89.00 74 VAL A CA 1
ATOM 538 C C . VAL A 1 74 ? 10.498 22.408 16.260 1.00 89.00 74 VAL A C 1
ATOM 540 O O . VAL A 1 74 ? 9.506 21.792 16.637 1.00 89.00 74 VAL A O 1
ATOM 543 N N . LYS A 1 75 ? 10.929 23.515 16.874 1.00 89.50 75 LYS A N 1
ATOM 544 C CA . LYS A 1 75 ? 10.224 24.103 18.012 1.00 89.50 75 LYS A CA 1
ATOM 545 C C . LYS A 1 75 ? 8.816 24.578 17.636 1.00 89.50 75 LYS A C 1
ATOM 547 O O . LYS A 1 75 ? 7.877 24.234 18.344 1.00 89.50 75 LYS A O 1
ATOM 552 N N . ASP A 1 76 ? 8.668 25.294 16.521 1.00 88.81 76 ASP A N 1
ATOM 553 C CA . ASP A 1 76 ? 7.364 25.761 16.029 1.00 88.81 76 ASP A CA 1
ATOM 554 C C . ASP A 1 76 ? 6.404 24.561 15.818 1.00 88.81 76 ASP A C 1
ATOM 556 O O . ASP A 1 76 ? 5.254 24.582 16.263 1.00 88.81 76 ASP A O 1
ATOM 560 N N . VAL A 1 77 ? 6.902 23.466 15.221 1.00 89.94 77 VAL A N 1
ATOM 561 C CA . VAL A 1 77 ? 6.144 22.215 15.020 1.00 89.94 77 VAL A CA 1
ATOM 562 C C . VAL A 1 77 ? 5.742 21.588 16.355 1.00 89.94 77 VAL A C 1
ATOM 564 O O . VAL A 1 77 ? 4.598 21.167 16.525 1.00 89.94 77 VAL A O 1
ATOM 567 N N . MET A 1 78 ? 6.664 21.525 17.317 1.00 89.38 78 MET A N 1
ATOM 568 C CA . MET A 1 78 ? 6.401 20.988 18.653 1.00 89.38 78 MET A CA 1
ATOM 569 C C . MET A 1 78 ? 5.328 21.789 19.398 1.00 89.38 78 MET A C 1
ATOM 571 O O . MET A 1 78 ? 4.434 21.187 19.994 1.00 89.38 78 MET A O 1
ATOM 575 N N . ASP A 1 79 ? 5.382 23.119 19.334 1.00 87.56 79 ASP A N 1
ATOM 576 C CA . ASP A 1 79 ? 4.412 24.000 19.987 1.00 87.56 79 ASP A CA 1
ATOM 577 C C . ASP A 1 79 ? 3.000 23.779 19.408 1.00 87.56 79 ASP A C 1
ATOM 579 O O . ASP A 1 79 ? 2.033 23.633 20.162 1.00 87.56 79 ASP A O 1
ATOM 583 N N . VAL A 1 80 ? 2.872 23.640 18.080 1.00 87.06 80 VAL A N 1
ATOM 584 C CA . VAL A 1 80 ? 1.592 23.304 17.427 1.00 87.06 80 VAL A CA 1
ATOM 585 C C . VAL A 1 80 ? 1.123 21.890 17.776 1.00 87.06 80 VAL A C 1
ATOM 587 O O . VAL A 1 80 ? -0.056 21.689 18.068 1.00 87.06 80 VAL A O 1
ATOM 590 N N . CYS A 1 81 ? 2.019 20.905 17.807 1.00 86.94 81 CYS A N 1
ATOM 591 C CA . CYS A 1 81 ? 1.650 19.529 18.148 1.00 86.94 81 CYS A CA 1
ATOM 592 C C . CYS A 1 81 ? 1.160 19.402 19.588 1.00 86.94 81 CYS A C 1
ATOM 594 O O . CYS A 1 81 ? 0.164 18.726 19.828 1.00 86.94 81 CYS A O 1
ATOM 596 N N . ASN A 1 82 ? 1.798 20.088 20.538 1.00 87.00 82 ASN A N 1
ATOM 597 C CA . ASN A 1 82 ? 1.346 20.095 21.926 1.00 87.00 82 ASN A CA 1
ATOM 598 C C . ASN A 1 82 ? -0.099 20.616 22.032 1.00 87.00 82 ASN A C 1
ATOM 600 O O . ASN A 1 82 ? -0.938 20.007 22.687 1.00 87.00 82 ASN A O 1
ATOM 604 N N . ARG A 1 83 ? -0.426 21.677 21.285 1.00 84.38 83 ARG A N 1
ATOM 605 C CA . ARG A 1 83 ? -1.781 22.246 21.230 1.00 84.38 83 ARG A CA 1
ATOM 606 C C . ARG A 1 83 ? -2.817 21.309 20.607 1.00 84.38 83 ARG A C 1
ATOM 608 O O . ARG A 1 83 ? -3.971 21.334 21.018 1.00 84.38 83 ARG A O 1
ATOM 615 N N . VAL A 1 84 ? -2.430 20.500 19.621 1.00 86.69 84 VAL A N 1
ATOM 616 C CA . VAL A 1 84 ? -3.321 19.523 18.966 1.00 86.69 84 VAL A CA 1
ATOM 617 C C . VAL A 1 84 ? -3.524 18.271 19.825 1.00 86.69 84 VAL A C 1
ATOM 619 O O . VAL A 1 84 ? -4.602 17.679 19.805 1.00 86.69 84 VAL A O 1
ATOM 622 N N . LEU A 1 85 ? -2.511 17.864 20.593 1.00 88.12 85 LEU A N 1
ATOM 623 C CA . LEU A 1 85 ? -2.576 16.677 21.446 1.00 88.12 85 LEU A CA 1
ATOM 624 C C . LEU A 1 85 ? -3.369 16.913 22.740 1.00 88.12 85 LEU A C 1
ATOM 626 O O . LEU A 1 85 ? -4.023 15.981 23.202 1.00 88.12 85 LEU A O 1
ATOM 630 N N . THR A 1 86 ? -3.384 18.130 23.298 1.00 87.25 86 THR A N 1
ATOM 631 C CA . THR A 1 86 ? -4.121 18.431 24.544 1.00 87.25 86 THR A CA 1
ATOM 632 C C . THR A 1 86 ? -5.621 18.091 24.471 1.00 87.25 86 THR A C 1
ATOM 634 O O . THR A 1 86 ? -6.093 17.352 25.337 1.00 87.25 86 THR A O 1
ATOM 637 N N . PRO A 1 87 ? -6.393 18.519 23.447 1.00 85.75 87 PRO A N 1
ATOM 638 C CA . PRO A 1 87 ? -7.807 18.143 23.330 1.00 85.75 87 PRO A CA 1
ATOM 639 C C . PRO A 1 87 ? -8.021 16.630 23.188 1.00 85.75 87 PRO A C 1
ATOM 641 O O . PRO A 1 87 ? -8.997 16.082 23.702 1.00 85.75 87 PRO A O 1
ATOM 644 N N . LEU A 1 88 ? -7.100 15.933 22.512 1.00 86.19 88 LEU A N 1
ATOM 645 C CA . LEU A 1 88 ? -7.162 14.480 22.335 1.00 86.19 88 LEU A CA 1
ATOM 646 C C . LEU A 1 88 ? -6.871 13.733 23.645 1.00 86.19 88 LEU A C 1
ATOM 648 O O . LEU A 1 88 ? -7.512 12.718 23.926 1.00 86.19 88 LEU A O 1
ATOM 652 N N . ASP A 1 89 ? -5.965 14.254 24.474 1.00 89.56 89 ASP A N 1
ATOM 653 C CA . ASP A 1 89 ? -5.695 13.742 25.819 1.00 89.56 89 ASP A CA 1
ATOM 654 C C . ASP A 1 89 ? -6.900 13.926 26.755 1.00 89.56 89 ASP A C 1
ATOM 656 O O . ASP A 1 89 ? -7.329 12.971 27.414 1.00 89.56 89 ASP A O 1
ATOM 660 N N . CYS A 1 90 ? -7.509 15.118 26.763 1.00 86.69 90 CYS A N 1
ATOM 661 C CA . CYS A 1 90 ? -8.740 15.386 27.512 1.00 86.69 90 CYS A CA 1
ATOM 662 C C . CYS A 1 90 ? -9.862 14.426 27.097 1.00 86.69 90 CYS A C 1
ATOM 664 O O . CYS A 1 90 ? -10.455 13.760 27.949 1.00 86.69 90 CYS A O 1
ATOM 666 N N . LEU A 1 91 ? -10.083 14.280 25.787 1.00 86.62 91 LEU A N 1
ATOM 667 C CA . LEU A 1 91 ? -11.088 13.376 25.240 1.00 86.62 91 LEU A CA 1
ATOM 668 C C . LEU A 1 91 ? -10.838 11.927 25.681 1.00 86.62 91 LEU A C 1
ATOM 670 O O . LEU A 1 91 ? -11.739 11.267 26.195 1.00 86.62 91 LEU A O 1
ATOM 674 N N . GLN A 1 92 ? -9.608 11.424 25.557 1.00 88.19 92 GLN A N 1
ATOM 675 C CA . GLN A 1 92 ? -9.254 10.084 26.024 1.00 88.19 92 GLN A CA 1
ATOM 676 C C . GLN A 1 92 ? -9.558 9.886 27.518 1.00 88.19 92 GLN A C 1
ATOM 678 O O . GLN A 1 92 ? -10.103 8.845 27.909 1.00 88.19 92 GLN A O 1
ATOM 683 N N . LYS A 1 93 ? -9.179 10.853 28.361 1.00 88.44 93 LYS A N 1
ATOM 684 C CA . LYS A 1 93 ? -9.365 10.784 29.818 1.00 88.44 93 LYS A CA 1
ATOM 685 C C . LYS A 1 93 ? -10.841 10.770 30.206 1.00 88.44 93 LYS A C 1
ATOM 687 O O . LYS A 1 93 ? -11.190 10.093 31.171 1.00 88.44 93 LYS A O 1
ATOM 692 N N . THR A 1 94 ? -11.701 11.417 29.426 1.00 86.62 94 THR A N 1
ATOM 693 C CA . THR A 1 94 ? -13.161 11.366 29.586 1.00 86.62 94 THR A CA 1
ATOM 694 C C . THR A 1 94 ? -13.764 10.056 29.085 1.00 86.62 94 THR A C 1
ATOM 696 O O . THR A 1 94 ? -14.646 9.486 29.730 1.00 86.62 94 THR A O 1
ATOM 699 N N . LEU A 1 95 ? -13.300 9.534 27.949 1.00 84.62 95 LEU A N 1
ATOM 700 C CA . LEU A 1 95 ? -13.888 8.342 27.333 1.00 84.62 95 LEU A CA 1
ATOM 701 C C . LEU A 1 95 ? -13.565 7.049 28.094 1.00 84.62 95 LEU A C 1
ATOM 703 O O . LEU A 1 95 ? -14.434 6.187 28.237 1.00 84.62 95 LEU A O 1
ATOM 707 N N . LYS A 1 96 ? -12.351 6.921 28.644 1.00 85.62 96 LYS A N 1
ATOM 708 C CA . LYS A 1 96 ? -11.925 5.754 29.441 1.00 85.62 96 LYS A CA 1
ATOM 709 C C . LYS A 1 96 ? -12.901 5.379 30.579 1.00 85.62 96 LYS A C 1
ATOM 711 O O . LYS A 1 96 ? -13.331 4.224 30.620 1.00 85.62 96 LYS A O 1
ATOM 716 N N . PRO A 1 97 ? -13.300 6.285 31.494 1.00 85.81 97 PRO A N 1
ATOM 717 C CA . PRO A 1 97 ? -14.231 5.954 32.574 1.00 85.81 97 PRO A CA 1
ATOM 718 C C . PRO A 1 97 ? -15.655 5.662 32.079 1.00 85.81 97 PRO A C 1
ATOM 720 O O . PRO A 1 97 ? -16.344 4.839 32.684 1.00 85.81 97 PRO A O 1
ATOM 723 N N . LEU A 1 98 ? -16.095 6.269 30.969 1.00 81.81 98 LEU A N 1
ATOM 724 C CA . LEU A 1 98 ? -17.403 5.971 30.373 1.00 81.81 98 LEU A CA 1
ATOM 725 C C . LEU A 1 98 ? -17.463 4.532 29.849 1.00 81.81 98 LEU A C 1
ATOM 727 O O . LEU A 1 98 ? -18.446 3.833 30.093 1.00 81.81 98 LEU A O 1
ATOM 731 N N . LEU A 1 99 ? -16.387 4.047 29.226 1.00 80.81 99 LEU A N 1
ATOM 732 C CA . LEU A 1 99 ? -16.295 2.651 28.793 1.00 80.81 99 LEU A CA 1
ATOM 733 C C . LEU A 1 99 ? -16.377 1.674 29.967 1.00 80.81 99 LEU A C 1
ATOM 735 O O . LEU A 1 99 ? -17.078 0.669 29.875 1.00 80.81 99 LEU A O 1
ATOM 739 N N . VAL A 1 100 ? -15.709 1.975 31.086 1.00 84.38 100 VAL A N 1
ATOM 740 C CA . VAL A 1 100 ? -15.780 1.144 32.300 1.00 84.38 100 VAL A CA 1
ATOM 741 C C . VAL A 1 100 ? -17.195 1.144 32.878 1.00 84.38 100 VAL A C 1
ATOM 743 O O . VAL A 1 100 ? -17.708 0.086 33.237 1.00 84.38 100 VAL A O 1
ATOM 746 N N . ARG A 1 101 ? -17.850 2.311 32.921 1.00 80.56 101 ARG A N 1
ATOM 747 C CA . ARG A 1 101 ? -19.209 2.467 33.456 1.00 80.56 101 ARG A CA 1
ATOM 748 C C . ARG A 1 101 ? -20.247 1.669 32.668 1.00 80.56 101 ARG A C 1
ATOM 750 O O . ARG A 1 101 ? -21.139 1.082 33.276 1.00 80.56 101 ARG A O 1
ATOM 757 N N . PHE A 1 102 ? -20.148 1.647 31.340 1.00 80.12 102 PHE A N 1
ATOM 758 C CA . PHE A 1 102 ? -21.131 0.971 30.488 1.00 80.12 102 PHE A CA 1
ATOM 759 C C . PHE A 1 102 ? -20.765 -0.474 30.136 1.00 80.12 102 PHE A C 1
ATOM 761 O O . PHE A 1 102 ? -21.606 -1.175 29.586 1.00 80.12 102 PHE A O 1
ATOM 768 N N . LYS A 1 103 ? -19.578 -0.970 30.517 1.00 76.38 103 LYS A N 1
ATOM 769 C CA . LYS A 1 103 ? -19.154 -2.363 30.276 1.00 76.38 103 LYS A CA 1
ATOM 770 C C . LYS A 1 103 ? -20.142 -3.405 30.820 1.00 76.38 103 LYS A C 1
ATOM 772 O O . LYS A 1 103 ? -20.262 -4.486 30.255 1.00 76.38 103 LYS A O 1
ATOM 777 N N . SER A 1 104 ? -20.851 -3.078 31.900 1.00 75.06 104 SER A N 1
ATOM 778 C CA . SER A 1 104 ? -21.835 -3.960 32.539 1.00 75.06 104 SER A CA 1
ATOM 779 C C . SER A 1 104 ? -23.207 -3.982 31.850 1.00 75.06 104 SER A C 1
ATOM 781 O O . SER A 1 104 ? -24.046 -4.781 32.252 1.00 75.06 104 SER A O 1
ATOM 783 N N . SER A 1 105 ? -23.455 -3.119 30.854 1.00 80.25 105 SER A N 1
ATOM 784 C CA . SER A 1 105 ? -24.723 -3.056 30.112 1.00 80.25 105 SER A CA 1
ATOM 785 C C . SER A 1 105 ? -24.463 -3.063 28.597 1.00 80.25 105 SER A C 1
ATOM 787 O O . SER A 1 105 ? -24.049 -2.043 28.032 1.00 80.25 105 SER A O 1
ATOM 789 N N . PRO A 1 106 ? -24.688 -4.197 27.912 1.00 73.19 106 PRO A N 1
ATOM 790 C CA . PRO A 1 106 ? -24.288 -4.378 26.517 1.00 73.19 106 PRO A CA 1
ATOM 791 C C . PRO A 1 106 ? -25.027 -3.437 25.551 1.00 73.19 106 PRO A C 1
ATOM 793 O O . PRO A 1 106 ? -24.429 -2.967 24.581 1.00 73.19 106 PRO A O 1
ATOM 796 N N . GLY A 1 107 ? -26.292 -3.098 25.833 1.00 73.44 107 GLY A N 1
ATOM 797 C CA . GLY A 1 107 ? -27.076 -2.159 25.021 1.00 73.44 107 GLY A CA 1
ATOM 798 C C . GLY A 1 107 ? -26.511 -0.735 25.046 1.00 73.44 107 GLY A C 1
ATOM 799 O O . GLY A 1 107 ? -26.249 -0.147 23.992 1.00 73.44 107 GLY A O 1
ATOM 800 N N . LYS A 1 108 ? -26.225 -0.208 26.245 1.00 79.31 108 LYS A N 1
ATOM 801 C CA . LYS A 1 108 ? -25.610 1.119 26.423 1.00 79.31 108 LYS A CA 1
ATOM 802 C C . LYS A 1 108 ? -24.203 1.178 25.838 1.00 79.31 108 LYS A C 1
ATOM 804 O O . LYS A 1 108 ? -23.824 2.182 25.238 1.00 79.31 108 LYS A O 1
ATOM 809 N N . PHE A 1 109 ? -23.441 0.094 25.978 1.00 80.38 109 PHE A N 1
ATOM 810 C CA . PHE A 1 109 ? -22.087 -0.002 25.446 1.00 80.38 109 PHE A CA 1
ATOM 811 C C . PHE A 1 109 ? -22.058 0.034 23.912 1.00 80.38 109 PHE A C 1
ATOM 813 O O . PHE A 1 109 ? -21.265 0.776 23.332 1.00 80.38 109 PHE A O 1
ATOM 820 N N . ARG A 1 110 ? -22.969 -0.691 23.244 1.00 77.81 110 ARG A N 1
ATOM 821 C CA . ARG A 1 110 ? -23.096 -0.667 21.776 1.00 77.81 110 ARG A CA 1
ATOM 822 C C . ARG A 1 110 ? -23.467 0.726 21.261 1.00 77.81 110 ARG A C 1
ATOM 824 O O . ARG A 1 110 ? -22.872 1.194 20.294 1.00 77.81 110 ARG A O 1
ATOM 831 N N . GLN A 1 111 ? -24.406 1.404 21.923 1.00 80.69 111 GLN A N 1
ATOM 832 C CA . GLN A 1 111 ? -24.800 2.770 21.558 1.00 80.69 111 GLN A CA 1
ATOM 833 C C . GLN A 1 111 ? -23.659 3.777 21.753 1.00 80.69 111 GLN A C 1
ATOM 835 O O . GLN A 1 111 ? -23.444 4.622 20.887 1.00 80.69 111 GLN A O 1
ATOM 840 N N . LEU A 1 112 ? -22.886 3.657 22.839 1.00 81.62 112 LEU A N 1
ATOM 841 C CA . LEU A 1 112 ? -21.679 4.461 23.037 1.00 81.62 112 LEU A CA 1
ATOM 842 C C . LEU A 1 112 ? -20.649 4.207 21.926 1.00 81.62 112 LEU A C 1
ATOM 844 O O . LEU A 1 112 ? -20.086 5.160 21.400 1.00 81.62 112 LEU A O 1
ATOM 848 N N . GLY A 1 113 ? -20.434 2.948 21.533 1.00 79.69 113 GLY A N 1
ATOM 849 C CA . GLY A 1 113 ? -19.534 2.591 20.432 1.00 79.69 113 GLY A CA 1
ATOM 850 C C . GLY A 1 113 ? -19.903 3.286 19.118 1.00 79.69 113 GLY A C 1
ATOM 851 O O . GLY A 1 113 ? -19.065 3.975 18.542 1.00 79.69 113 GLY A O 1
ATOM 852 N N . LEU A 1 114 ? -21.165 3.180 18.688 1.00 76.81 114 LEU A N 1
ATOM 853 C CA . LEU A 1 114 ? -21.664 3.845 17.472 1.00 76.81 114 LEU A CA 1
ATOM 854 C C . LEU A 1 114 ? -21.550 5.376 17.553 1.00 76.81 114 LEU A C 1
ATOM 856 O O . LEU A 1 114 ? -21.223 6.034 16.566 1.00 76.81 114 LEU A O 1
ATOM 860 N N . ARG A 1 115 ? -21.767 5.951 18.743 1.00 81.88 115 ARG A N 1
ATOM 861 C CA . ARG A 1 115 ? -21.587 7.388 18.986 1.00 81.88 115 ARG A CA 1
ATOM 862 C C . ARG A 1 115 ? -20.142 7.815 18.766 1.00 81.88 115 ARG A C 1
ATOM 864 O O . ARG A 1 115 ? -19.892 8.800 18.080 1.00 81.88 115 ARG A O 1
ATOM 871 N N . LEU A 1 116 ? -19.198 7.077 19.348 1.00 83.75 116 LEU A N 1
ATOM 872 C CA . LEU A 1 116 ? -17.771 7.363 19.220 1.00 83.75 116 LEU A CA 1
ATOM 873 C C . LEU A 1 116 ? -17.296 7.200 17.783 1.00 83.75 116 LEU A C 1
ATOM 875 O O . LEU A 1 116 ? -16.537 8.039 17.311 1.00 83.75 116 LEU A O 1
ATOM 879 N N . GLN A 1 117 ? -17.796 6.190 17.073 1.00 81.94 117 GLN A N 1
ATOM 880 C CA . GLN A 1 117 ? -17.545 6.046 15.645 1.00 81.94 117 GLN A CA 1
ATOM 881 C C . GLN A 1 117 ? -17.953 7.317 14.894 1.00 81.94 117 GLN A C 1
ATOM 883 O O . GLN A 1 117 ? -17.113 7.941 14.255 1.00 81.94 117 GLN A O 1
ATOM 888 N N . TRP A 1 118 ? -19.203 7.764 15.048 1.00 82.19 118 TRP A N 1
ATOM 889 C CA . TRP A 1 118 ? -19.692 8.972 14.381 1.00 82.19 118 TRP A CA 1
ATOM 890 C C . TRP A 1 118 ? -18.901 10.230 14.771 1.00 82.19 118 TRP A C 1
ATOM 892 O O . TRP A 1 118 ? -18.553 11.035 13.911 1.00 82.19 118 TRP A O 1
ATOM 902 N N . VAL A 1 119 ? -18.551 10.389 16.052 1.00 83.44 119 VAL A N 1
ATOM 903 C CA . VAL A 1 119 ? -17.762 11.535 16.531 1.00 83.44 119 VAL A CA 1
ATOM 904 C C . VAL A 1 119 ? -16.384 11.585 15.865 1.00 83.44 119 VAL A C 1
ATOM 906 O O . VAL A 1 119 ? -15.972 12.653 15.422 1.00 83.44 119 VAL A O 1
ATOM 909 N N . PHE A 1 120 ? -15.680 10.457 15.760 1.00 84.69 120 PHE A N 1
ATOM 910 C CA . PHE A 1 120 ? -14.357 10.411 15.130 1.00 84.69 120 PHE A CA 1
ATOM 911 C C . PHE A 1 120 ? -14.418 10.424 13.590 1.00 84.69 120 PHE A C 1
ATOM 913 O O . PHE A 1 120 ? -13.453 10.850 12.962 1.00 84.69 120 PHE A O 1
ATOM 920 N N . SER A 1 121 ? -15.536 10.013 12.979 1.00 76.00 121 SER A N 1
ATOM 921 C CA . SER A 1 121 ? -15.735 10.054 11.521 1.00 76.00 121 SER A CA 1
ATOM 922 C C . SER A 1 121 ? -16.205 11.412 10.995 1.00 76.00 121 SER A C 1
ATOM 924 O O . SER A 1 121 ? -15.839 11.798 9.889 1.00 76.00 121 SER A O 1
ATOM 926 N N . SER A 1 122 ? -17.070 12.110 11.734 1.00 73.12 122 SER A N 1
ATOM 927 C CA . SER A 1 122 ? -17.894 13.191 11.171 1.00 73.12 122 SER A CA 1
ATOM 928 C C . SER A 1 122 ? -17.779 14.524 11.902 1.00 73.12 122 SER A C 1
ATOM 930 O O . SER A 1 122 ? -18.327 15.513 11.425 1.00 73.12 122 SER A O 1
ATOM 932 N N . ARG A 1 123 ? -17.088 14.597 13.047 1.00 80.25 123 ARG A N 1
ATOM 933 C CA . ARG A 1 123 ? -16.990 15.853 13.803 1.00 80.25 123 ARG A CA 1
ATOM 934 C C . ARG A 1 123 ? -15.869 16.739 13.270 1.00 80.25 123 ARG A C 1
ATOM 936 O O . ARG A 1 123 ? -14.689 16.412 13.400 1.00 80.25 123 ARG A O 1
ATOM 943 N N . ASP A 1 124 ? -16.246 17.913 12.769 1.00 73.94 124 ASP A N 1
ATOM 944 C CA . ASP A 1 124 ? -15.353 18.862 12.091 1.00 73.94 124 ASP A CA 1
ATOM 945 C C . ASP A 1 124 ? -14.095 19.222 12.901 1.00 73.94 124 ASP A C 1
ATOM 947 O O . ASP A 1 124 ? -12.995 19.254 12.352 1.00 73.94 124 ASP A O 1
ATOM 951 N N . LYS A 1 125 ? -14.216 19.427 14.222 1.00 80.69 125 LYS A N 1
ATOM 952 C CA . LYS A 1 125 ? -13.070 19.749 15.097 1.00 80.69 125 LYS A CA 1
ATOM 953 C C . LYS A 1 125 ? -12.038 18.619 15.178 1.00 80.69 125 LYS A C 1
ATOM 955 O O . LYS A 1 125 ? -10.839 18.877 15.133 1.00 80.69 125 LYS A O 1
ATOM 960 N N . LEU A 1 126 ? -12.485 17.366 15.277 1.00 82.44 126 LEU A N 1
ATOM 961 C CA . LEU A 1 126 ? -11.581 16.213 15.323 1.00 82.44 126 LEU A CA 1
ATOM 962 C C . LEU A 1 126 ? -10.921 15.972 13.970 1.00 82.44 126 LEU A C 1
ATOM 964 O O . LEU A 1 126 ? -9.733 15.648 13.920 1.00 82.44 126 LEU A O 1
ATOM 968 N N . LEU A 1 127 ? -11.667 16.139 12.878 1.00 80.56 127 LEU A N 1
ATOM 969 C CA . LEU A 1 127 ? -11.113 16.064 11.527 1.00 80.56 127 LEU A CA 1
ATOM 970 C C . LEU A 1 127 ? -10.071 17.166 11.305 1.00 80.56 127 LEU A C 1
ATOM 972 O O . LEU A 1 127 ? -9.000 16.897 10.771 1.00 80.56 127 LEU A O 1
ATOM 976 N N . PHE A 1 128 ? -10.333 18.380 11.795 1.00 84.25 128 PHE A N 1
ATOM 977 C CA . PHE A 1 128 ? -9.373 19.479 11.770 1.00 84.25 128 PHE A CA 1
ATOM 978 C C . PHE A 1 128 ? -8.078 19.133 12.516 1.00 84.25 128 PHE A C 1
ATOM 980 O O . PHE A 1 128 ? -7.001 19.234 11.932 1.00 84.25 128 PHE A O 1
ATOM 987 N N . TYR A 1 129 ? -8.161 18.670 13.769 1.00 85.00 129 TYR A N 1
ATOM 988 C CA . TYR A 1 129 ? -6.973 18.280 14.540 1.00 85.00 129 TYR A CA 1
ATOM 989 C C . TYR A 1 129 ? -6.163 17.177 13.853 1.00 85.00 129 TYR A C 1
ATOM 991 O O . TYR A 1 129 ? -4.933 17.234 13.835 1.00 85.00 129 TYR A O 1
ATOM 999 N N . ARG A 1 130 ? -6.845 16.210 13.232 1.00 85.81 130 ARG A N 1
ATOM 1000 C CA . ARG A 1 130 ? -6.208 15.148 12.449 1.00 85.81 130 ARG A CA 1
ATOM 1001 C C . ARG A 1 130 ? -5.444 15.693 11.246 1.00 85.81 130 ARG A C 1
ATOM 1003 O O . ARG A 1 130 ? -4.292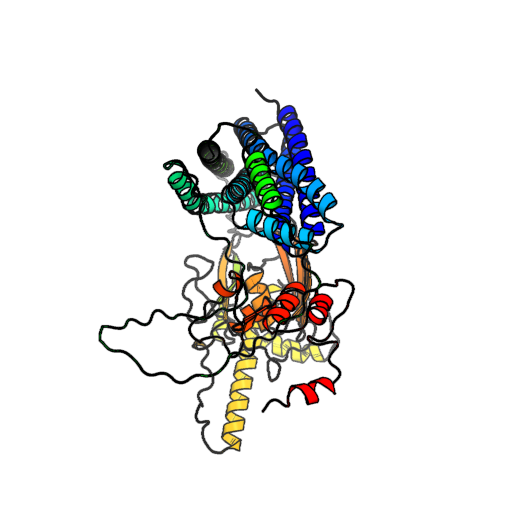 15.324 11.034 1.00 85.81 130 ARG A O 1
ATOM 1010 N N . GLU A 1 131 ? -6.057 16.584 10.471 1.00 83.31 131 GLU A N 1
ATOM 1011 C CA . GLU A 1 131 ? -5.402 17.178 9.302 1.00 83.31 131 GLU A CA 1
ATOM 1012 C C . GLU A 1 131 ? -4.222 18.074 9.694 1.00 83.31 131 GLU A C 1
ATOM 1014 O O . GLU A 1 131 ? -3.164 17.995 9.065 1.00 83.31 131 GLU A O 1
ATOM 1019 N N . VAL A 1 132 ? -4.334 18.839 10.788 1.00 85.19 132 VAL A N 1
ATOM 1020 C CA . VAL A 1 132 ? -3.193 19.595 11.329 1.00 85.19 132 VAL A CA 1
ATOM 1021 C C . VAL A 1 132 ? -2.062 18.645 11.726 1.00 85.19 132 VAL A C 1
ATOM 1023 O O . VAL A 1 132 ? -0.920 18.885 11.341 1.00 85.19 132 VAL A O 1
ATOM 1026 N N . LEU A 1 133 ? -2.353 17.543 12.426 1.00 88.44 133 LEU A N 1
ATOM 1027 C CA . LEU A 1 133 ? -1.344 16.560 12.837 1.00 88.44 133 LEU A CA 1
ATOM 1028 C C . LEU A 1 133 ? -0.627 15.920 11.636 1.00 88.44 133 LEU A C 1
ATOM 1030 O O . LEU A 1 133 ? 0.603 15.846 11.622 1.00 88.44 133 LEU A O 1
ATOM 1034 N N . LYS A 1 134 ? -1.366 15.518 10.592 1.00 87.44 134 LYS A N 1
ATOM 1035 C CA . LYS A 1 134 ? -0.779 15.022 9.330 1.00 87.44 134 LYS A CA 1
ATOM 1036 C C . LYS A 1 134 ? 0.098 16.077 8.660 1.00 87.44 134 LYS A C 1
ATOM 1038 O O . LYS A 1 134 ? 1.166 15.761 8.138 1.00 87.44 134 LYS A O 1
ATOM 1043 N N . GLY A 1 135 ? -0.345 17.330 8.685 1.00 86.12 135 GLY A N 1
ATOM 1044 C CA . GLY A 1 135 ? 0.429 18.480 8.239 1.00 86.12 135 GLY A CA 1
ATOM 1045 C C . GLY A 1 135 ? 1.767 18.607 8.957 1.00 86.12 135 GLY A C 1
ATOM 1046 O O . GLY A 1 135 ? 2.816 18.655 8.313 1.00 86.12 135 GLY A O 1
ATOM 1047 N N . GLN A 1 136 ? 1.733 18.590 10.291 1.00 88.88 136 GLN A N 1
ATOM 1048 C CA . GLN A 1 136 ? 2.931 18.647 11.129 1.00 88.88 136 GLN A CA 1
ATOM 1049 C C . GLN A 1 136 ? 3.872 17.471 10.870 1.00 88.88 136 GLN A C 1
ATOM 1051 O O . GLN A 1 136 ? 5.079 17.675 10.771 1.00 88.88 136 GLN A O 1
ATOM 1056 N N . HIS A 1 137 ? 3.339 16.261 10.678 1.00 89.69 137 HIS A N 1
ATOM 1057 C CA . HIS A 1 137 ? 4.134 15.084 10.333 1.00 89.69 137 HIS A CA 1
ATOM 1058 C C . HIS A 1 137 ? 4.946 15.298 9.044 1.00 89.69 137 HIS A C 1
ATOM 1060 O O . HIS A 1 137 ? 6.153 15.079 9.034 1.00 89.69 137 HIS A O 1
ATOM 1066 N N . ARG A 1 138 ? 4.320 15.795 7.968 1.00 88.69 138 ARG A N 1
ATOM 1067 C CA . ARG A 1 138 ? 5.006 16.056 6.684 1.00 88.69 138 ARG A CA 1
ATOM 1068 C C . ARG A 1 138 ? 6.064 17.160 6.790 1.00 88.69 138 ARG A C 1
ATOM 1070 O O . ARG A 1 138 ? 7.133 17.070 6.181 1.00 88.69 138 ARG A O 1
ATOM 1077 N N . ILE A 1 139 ? 5.772 18.214 7.556 1.00 89.06 139 ILE A N 1
ATOM 1078 C CA . ILE A 1 139 ? 6.720 19.308 7.818 1.00 89.06 139 ILE A CA 1
ATOM 1079 C C . ILE A 1 139 ? 7.931 18.775 8.590 1.00 89.06 139 ILE A C 1
ATOM 1081 O O . ILE A 1 139 ? 9.073 19.086 8.240 1.00 89.06 139 ILE A O 1
ATOM 1085 N N . LEU A 1 140 ? 7.690 17.956 9.614 1.00 91.12 140 LEU A N 1
ATOM 1086 C CA . LEU A 1 140 ? 8.735 17.368 10.439 1.00 91.12 140 LEU A CA 1
ATOM 1087 C C . LEU A 1 140 ? 9.601 16.381 9.647 1.00 91.12 140 LEU A C 1
ATOM 1089 O O . LEU A 1 140 ? 10.819 16.436 9.780 1.00 91.12 140 LEU A O 1
ATOM 1093 N N . ASP A 1 141 ? 9.004 15.564 8.775 1.00 90.25 141 ASP A N 1
ATOM 1094 C CA . ASP A 1 141 ? 9.737 14.647 7.890 1.00 90.25 141 ASP A CA 1
ATOM 1095 C C . ASP A 1 141 ? 10.647 15.428 6.937 1.00 90.25 141 ASP A C 1
ATOM 1097 O O . ASP A 1 141 ? 11.852 15.196 6.887 1.00 90.25 141 ASP A O 1
ATOM 1101 N N . THR A 1 142 ? 10.118 16.474 6.293 1.00 89.62 142 THR A N 1
ATOM 1102 C CA . THR A 1 142 ? 10.929 17.361 5.441 1.00 89.62 142 THR A CA 1
ATOM 1103 C C . THR A 1 142 ? 12.086 17.974 6.227 1.00 89.62 142 THR A C 1
ATOM 1105 O O . THR A 1 142 ? 13.214 18.028 5.743 1.00 89.62 142 THR A O 1
ATOM 1108 N N . THR A 1 143 ? 11.821 18.418 7.456 1.00 88.75 143 THR A N 1
ATOM 1109 C CA . THR A 1 143 ? 12.833 19.016 8.334 1.00 88.75 143 THR A CA 1
ATOM 1110 C C . THR A 1 143 ? 13.913 18.003 8.708 1.00 88.75 143 THR A C 1
ATOM 1112 O O . THR A 1 143 ? 15.096 18.336 8.642 1.00 88.75 143 THR A O 1
ATOM 1115 N N . LEU A 1 144 ? 13.528 16.763 9.019 1.00 89.06 144 LEU A N 1
ATOM 1116 C CA . LEU A 1 144 ? 14.446 15.658 9.267 1.00 89.06 144 LEU A CA 1
ATOM 1117 C C . LEU A 1 144 ? 15.329 15.402 8.040 1.00 89.06 144 LEU A C 1
ATOM 1119 O O . LEU A 1 144 ? 16.548 15.404 8.172 1.00 89.06 144 LEU A O 1
ATOM 1123 N N . GLN A 1 145 ? 14.757 15.300 6.835 1.00 88.12 145 GLN A N 1
ATOM 1124 C CA . GLN A 1 145 ? 15.541 15.102 5.607 1.00 88.12 145 GLN A CA 1
ATOM 1125 C C . GLN A 1 145 ? 16.558 16.233 5.370 1.00 88.12 145 GLN A C 1
ATOM 1127 O O . GLN A 1 145 ? 17.695 15.974 4.971 1.00 88.12 145 GLN A O 1
ATOM 1132 N N . VAL A 1 146 ? 16.193 17.491 5.657 1.00 87.19 146 VAL A N 1
ATOM 1133 C CA . VAL A 1 146 ? 17.138 18.620 5.585 1.00 87.19 146 VAL A CA 1
ATOM 1134 C C . VAL A 1 146 ? 18.243 18.492 6.628 1.00 87.19 146 VAL A C 1
ATOM 1136 O O . VAL A 1 146 ? 19.407 18.731 6.304 1.00 87.19 146 VAL A O 1
ATOM 1139 N N . MET A 1 147 ? 17.898 18.130 7.865 1.00 84.25 147 MET A N 1
ATOM 1140 C CA . MET A 1 147 ? 18.878 17.941 8.931 1.00 84.25 147 MET A CA 1
ATOM 1141 C C . MET A 1 147 ? 19.894 16.871 8.549 1.00 84.25 147 MET A C 1
ATOM 1143 O O . MET A 1 147 ? 21.084 17.171 8.556 1.00 84.25 147 MET A O 1
ATOM 1147 N N . ILE A 1 148 ? 19.442 15.685 8.128 1.00 85.25 148 ILE A N 1
ATOM 1148 C CA . ILE A 1 148 ? 20.339 14.582 7.766 1.00 85.25 148 ILE A CA 1
ATOM 1149 C C . ILE A 1 148 ? 21.225 14.985 6.566 1.00 85.25 148 ILE A C 1
ATOM 1151 O O . ILE A 1 148 ? 22.432 14.742 6.586 1.00 85.25 148 ILE A O 1
ATOM 1155 N N . LEU A 1 149 ? 20.687 15.701 5.566 1.00 83.75 149 LEU A N 1
ATOM 1156 C CA . LEU A 1 149 ? 21.481 16.224 4.441 1.00 83.75 149 LEU A CA 1
ATOM 1157 C C . LEU A 1 149 ? 22.573 17.220 4.880 1.00 83.75 149 LEU A C 1
ATOM 1159 O O . LEU A 1 149 ? 23.644 17.270 4.275 1.00 83.75 149 LEU A O 1
ATOM 1163 N N . GLN A 1 150 ? 22.323 18.030 5.911 1.00 80.69 150 GLN A N 1
ATOM 1164 C CA . GLN A 1 150 ? 23.290 19.015 6.413 1.00 80.69 150 GLN A CA 1
ATOM 1165 C C . GLN A 1 150 ? 24.325 18.414 7.369 1.00 80.69 150 GLN A C 1
ATOM 1167 O O . GLN A 1 150 ? 25.466 18.884 7.409 1.00 80.69 150 GLN A O 1
ATOM 1172 N N . THR A 1 151 ? 23.937 17.408 8.151 1.00 77.75 151 THR A N 1
ATOM 1173 C CA . THR A 1 151 ? 24.765 16.831 9.217 1.00 77.75 151 THR A CA 1
ATOM 1174 C C . THR A 1 151 ? 25.521 15.581 8.783 1.00 77.75 151 THR A C 1
ATOM 1176 O O . THR A 1 151 ? 26.460 15.181 9.481 1.00 77.75 151 THR A O 1
ATOM 1179 N N . THR A 1 152 ? 25.174 14.987 7.634 1.00 78.12 152 THR A N 1
ATOM 1180 C CA . THR A 1 152 ? 25.841 13.775 7.156 1.00 78.12 152 THR A CA 1
ATOM 1181 C C . THR A 1 152 ? 27.350 13.970 7.009 1.00 78.12 152 THR A C 1
ATOM 1183 O O . THR A 1 152 ? 27.855 14.948 6.443 1.00 78.12 152 THR A O 1
ATOM 1186 N N . ARG A 1 153 ? 28.093 13.007 7.562 1.00 67.44 153 ARG A N 1
ATOM 1187 C CA . ARG A 1 153 ? 29.557 12.947 7.462 1.00 67.44 153 ARG A CA 1
ATOM 1188 C C . ARG A 1 153 ? 29.999 12.337 6.137 1.00 67.44 153 ARG A C 1
ATOM 1190 O O . ARG A 1 153 ? 31.100 12.634 5.676 1.00 67.44 153 ARG A O 1
ATOM 1197 N N . ASP A 1 154 ? 29.152 11.505 5.535 1.00 69.88 154 ASP A N 1
ATOM 1198 C CA . ASP A 1 154 ? 29.407 10.906 4.234 1.00 69.88 154 ASP A CA 1
ATOM 1199 C C . ASP A 1 154 ? 29.036 11.910 3.139 1.00 69.88 154 ASP A C 1
ATOM 1201 O O . ASP A 1 154 ? 27.873 12.114 2.804 1.00 69.88 154 ASP A O 1
ATOM 1205 N N . ARG A 1 155 ? 30.053 12.579 2.592 1.00 73.94 155 ARG A N 1
ATOM 1206 C CA . ARG A 1 155 ? 29.891 13.516 1.474 1.00 73.94 155 ARG A CA 1
ATOM 1207 C C . ARG A 1 155 ? 30.113 12.867 0.116 1.00 73.94 155 ARG A C 1
ATOM 1209 O O . ARG A 1 155 ? 30.449 13.563 -0.844 1.00 73.94 155 ARG A O 1
ATOM 1216 N N . SER A 1 156 ? 29.954 11.548 0.014 1.00 72.44 156 SER A N 1
ATOM 1217 C CA . SER A 1 156 ? 29.958 10.907 -1.293 1.00 72.44 156 SER A CA 1
ATOM 1218 C C . SER A 1 156 ? 28.850 11.521 -2.170 1.00 72.44 156 SER A C 1
ATOM 1220 O O . SER A 1 156 ? 27.724 11.732 -1.705 1.00 72.44 156 SER A O 1
ATOM 1222 N N . PRO A 1 157 ? 29.135 11.823 -3.450 1.00 67.75 157 PRO A N 1
ATOM 1223 C CA . PRO A 1 157 ? 28.136 12.373 -4.369 1.00 67.75 157 PRO A CA 1
ATOM 1224 C C . PRO A 1 157 ? 26.860 11.518 -4.466 1.00 67.75 157 PRO A C 1
ATOM 1226 O O . PRO A 1 157 ? 25.775 12.050 -4.701 1.00 67.75 157 PRO A O 1
ATOM 1229 N N . GLN A 1 158 ? 26.990 10.207 -4.241 1.00 63.34 158 GLN A N 1
ATOM 1230 C CA . GLN A 1 158 ? 25.906 9.224 -4.261 1.00 63.34 158 GLN A CA 1
ATOM 1231 C C . GLN A 1 158 ? 24.975 9.388 -3.050 1.00 63.34 158 GLN A C 1
ATOM 1233 O O . GLN A 1 158 ? 23.768 9.565 -3.222 1.00 63.34 158 GLN A O 1
ATOM 1238 N N . HIS A 1 159 ? 25.534 9.433 -1.835 1.00 70.62 159 HIS A N 1
ATOM 1239 C CA . HIS A 1 159 ? 24.769 9.645 -0.604 1.00 70.62 159 HIS A CA 1
ATOM 1240 C C . HIS A 1 159 ? 24.044 10.999 -0.615 1.00 70.62 159 HIS A C 1
ATOM 1242 O O . HIS A 1 159 ? 22.846 11.071 -0.339 1.00 70.62 159 HIS A O 1
ATOM 1248 N N . ILE A 1 160 ? 24.727 12.060 -1.062 1.00 76.00 160 ILE A N 1
ATOM 1249 C CA . ILE A 1 160 ? 24.123 13.390 -1.223 1.00 76.00 160 ILE A CA 1
ATOM 1250 C C . ILE A 1 160 ? 22.960 13.346 -2.230 1.00 76.00 160 ILE A C 1
ATOM 1252 O O . ILE A 1 160 ? 21.903 13.913 -1.963 1.00 76.00 160 ILE A O 1
ATOM 1256 N N . SER A 1 161 ? 23.104 12.653 -3.364 1.00 72.00 161 SER A N 1
ATOM 1257 C CA . SER A 1 161 ? 22.045 12.560 -4.387 1.00 72.00 161 SER A CA 1
ATOM 1258 C C . SER A 1 161 ? 20.793 11.826 -3.891 1.00 72.00 161 SER A C 1
ATOM 1260 O O . SER A 1 161 ? 19.672 12.220 -4.218 1.00 72.00 161 SER A O 1
ATOM 1262 N N . ILE A 1 162 ? 20.967 10.782 -3.078 1.00 73.69 162 ILE A N 1
ATOM 1263 C CA . ILE A 1 162 ? 19.865 10.023 -2.468 1.00 73.69 162 ILE A CA 1
ATOM 1264 C C . ILE A 1 162 ? 19.114 10.892 -1.460 1.00 73.69 162 ILE A C 1
ATOM 1266 O O . ILE A 1 162 ? 17.888 10.988 -1.507 1.00 73.69 162 ILE A O 1
ATOM 1270 N N . MET A 1 163 ? 19.842 11.614 -0.610 1.00 75.94 163 MET A N 1
ATOM 1271 C CA . MET A 1 163 ? 19.250 12.569 0.327 1.00 75.94 163 MET A CA 1
ATOM 1272 C C . MET A 1 163 ? 18.505 13.699 -0.382 1.00 75.94 163 MET A C 1
ATOM 1274 O O . MET A 1 163 ? 17.415 14.083 0.033 1.00 75.94 163 MET A O 1
ATOM 1278 N N . GLN A 1 164 ? 19.043 14.198 -1.498 1.00 77.50 164 GLN A N 1
ATOM 1279 C CA . GLN A 1 164 ? 18.350 15.166 -2.347 1.00 77.50 164 GLN A CA 1
ATOM 1280 C C . GLN A 1 164 ? 17.046 14.596 -2.930 1.00 77.50 164 GLN A C 1
ATOM 1282 O O . GLN A 1 164 ? 16.068 15.335 -3.055 1.00 77.50 164 GLN A O 1
ATOM 1287 N N . LEU A 1 165 ? 17.003 13.306 -3.284 1.00 76.94 165 LEU A N 1
ATOM 1288 C CA . LEU A 1 165 ? 15.791 12.643 -3.773 1.00 76.94 165 LEU A CA 1
ATOM 1289 C C . LEU A 1 165 ? 14.740 12.496 -2.667 1.00 76.94 165 LEU A C 1
ATOM 1291 O O . LEU A 1 165 ? 13.586 12.854 -2.894 1.00 76.94 165 LEU A O 1
ATOM 1295 N N . PHE A 1 166 ? 15.128 12.030 -1.476 1.00 76.56 166 PHE A N 1
ATOM 1296 C CA . PHE A 1 166 ? 14.217 11.958 -0.328 1.00 76.56 166 PHE A CA 1
ATOM 1297 C C . PHE A 1 166 ? 13.664 13.327 0.037 1.00 76.56 166 PHE A C 1
ATOM 1299 O O . PHE A 1 166 ? 12.454 13.483 0.195 1.00 76.56 166 PHE A O 1
ATOM 1306 N N . LEU A 1 167 ? 14.529 14.341 0.057 1.00 84.50 167 LEU A N 1
ATOM 1307 C CA . LEU A 1 167 ? 14.118 15.710 0.304 1.00 84.50 167 LEU A CA 1
ATOM 1308 C C . LEU A 1 167 ? 13.122 16.204 -0.756 1.00 84.50 167 LEU A C 1
ATOM 1310 O O . LEU A 1 167 ? 12.099 16.778 -0.401 1.00 84.50 167 LEU A O 1
ATOM 1314 N N . ARG A 1 168 ? 13.355 15.935 -2.049 1.00 82.44 168 ARG A N 1
ATOM 1315 C CA . ARG A 1 168 ? 12.415 16.300 -3.129 1.00 82.44 168 ARG A CA 1
ATOM 1316 C C . ARG A 1 168 ? 11.075 15.570 -3.032 1.00 82.44 168 ARG A C 1
ATOM 1318 O O . ARG A 1 168 ? 10.040 16.188 -3.281 1.00 82.44 168 ARG A O 1
ATOM 1325 N N . ASN A 1 169 ? 11.078 14.288 -2.670 1.00 78.81 169 ASN A N 1
ATOM 1326 C CA . ASN A 1 169 ? 9.849 13.519 -2.464 1.00 78.81 169 ASN A CA 1
ATOM 1327 C C . ASN A 1 169 ? 9.045 14.093 -1.289 1.00 78.81 169 ASN A C 1
ATOM 1329 O O . ASN A 1 169 ? 7.846 14.332 -1.427 1.00 78.81 169 ASN A O 1
ATOM 1333 N N . SER A 1 170 ? 9.721 14.407 -0.180 1.00 83.31 170 SER A N 1
ATOM 1334 C CA . SER A 1 170 ? 9.111 15.047 0.989 1.00 83.31 170 SER A CA 1
ATOM 1335 C C . SER A 1 170 ? 8.560 16.441 0.663 1.00 83.31 170 SER A C 1
ATOM 1337 O O . SER A 1 170 ? 7.421 16.756 1.001 1.00 83.31 170 SER A O 1
ATOM 1339 N N . MET A 1 171 ? 9.313 17.262 -0.083 1.00 81.62 171 MET A N 1
ATOM 1340 C CA . MET A 1 171 ? 8.848 18.570 -0.566 1.00 81.62 171 MET A CA 1
ATOM 1341 C C . MET A 1 171 ? 7.595 18.446 -1.443 1.00 81.62 171 MET A C 1
ATOM 1343 O O . MET A 1 171 ? 6.655 19.218 -1.280 1.00 81.62 171 MET A O 1
ATOM 1347 N N . SER A 1 172 ? 7.550 17.447 -2.330 1.00 78.62 172 SER A N 1
ATOM 1348 C CA . SER A 1 172 ? 6.392 17.201 -3.200 1.00 78.62 172 SER A CA 1
ATOM 1349 C C . SER A 1 172 ? 5.153 16.790 -2.396 1.00 78.62 172 SER A C 1
ATOM 1351 O O . SER A 1 172 ? 4.051 17.251 -2.689 1.00 78.62 172 SER A O 1
ATOM 1353 N N . ALA A 1 173 ? 5.324 15.968 -1.355 1.00 76.00 173 ALA A N 1
ATOM 1354 C CA . ALA A 1 173 ? 4.239 15.575 -0.454 1.00 76.00 173 ALA A CA 1
ATOM 1355 C C . ALA A 1 173 ? 3.675 16.769 0.337 1.00 76.00 173 ALA A C 1
ATOM 1357 O O . ALA A 1 173 ? 2.468 16.854 0.571 1.00 76.00 173 ALA A O 1
ATOM 1358 N N . VAL A 1 174 ? 4.542 17.711 0.716 1.00 80.50 174 VAL A N 1
ATOM 1359 C CA . VAL A 1 174 ? 4.155 18.970 1.354 1.00 80.50 174 VAL A CA 1
ATOM 1360 C C . VAL A 1 174 ? 3.413 19.887 0.370 1.00 80.50 174 VAL A C 1
ATOM 1362 O O . VAL A 1 174 ? 2.351 20.403 0.705 1.00 80.50 174 VAL A O 1
ATOM 1365 N N . ASP A 1 175 ? 3.900 20.071 -0.858 1.00 73.69 175 ASP A N 1
ATOM 1366 C CA . ASP A 1 175 ? 3.231 20.923 -1.857 1.00 73.69 175 ASP A CA 1
ATOM 1367 C C . ASP A 1 175 ? 1.839 20.401 -2.252 1.00 73.69 175 ASP A C 1
ATOM 1369 O O . ASP A 1 175 ? 0.893 21.181 -2.401 1.00 73.69 175 ASP A O 1
ATOM 1373 N N . GLN A 1 176 ? 1.678 19.079 -2.367 1.00 68.62 176 GLN A N 1
ATOM 1374 C CA . GLN A 1 176 ? 0.387 18.460 -2.679 1.00 68.62 176 GLN A CA 1
ATOM 1375 C C . GLN A 1 176 ? -0.658 18.719 -1.583 1.00 68.62 176 GLN A C 1
ATOM 1377 O O . GLN A 1 176 ? -1.821 18.989 -1.906 1.00 68.62 176 GLN A O 1
ATOM 1382 N N . SER A 1 177 ? -0.266 18.725 -0.302 1.00 63.66 177 SER A N 1
ATOM 1383 C CA . SER A 1 177 ? -1.206 18.969 0.800 1.00 63.66 177 SER A CA 1
ATOM 1384 C C . SER A 1 177 ? -1.714 20.413 0.833 1.00 63.66 177 SER A C 1
ATOM 1386 O O . SER A 1 177 ? -2.906 20.626 1.034 1.00 63.66 177 SER A O 1
ATOM 1388 N N . HIS A 1 178 ? -0.875 21.397 0.478 1.00 56.03 178 HIS A N 1
ATOM 1389 C CA . HIS A 1 178 ? -1.265 22.816 0.414 1.00 56.03 178 HIS A CA 1
ATOM 1390 C C . HIS A 1 178 ? -2.484 23.070 -0.500 1.00 56.03 178 HIS A C 1
ATOM 1392 O O . HIS A 1 178 ? -3.253 24.013 -0.292 1.00 56.03 178 HIS A O 1
ATOM 1398 N N . SER A 1 179 ? -2.672 22.233 -1.529 1.00 48.53 179 SER A N 1
ATOM 1399 C CA . SER A 1 179 ? -3.805 22.325 -2.459 1.00 48.53 179 SER A CA 1
ATOM 1400 C C . SER A 1 179 ? -5.112 21.742 -1.896 1.00 48.53 179 SER A C 1
ATOM 1402 O O . SER A 1 179 ? -6.184 22.304 -2.135 1.00 48.53 179 SER A O 1
ATOM 1404 N N . SER A 1 180 ? -5.021 20.670 -1.101 1.00 45.06 180 SER A N 1
ATOM 1405 C CA . SER A 1 180 ? -6.151 20.002 -0.438 1.00 45.06 180 SER A CA 1
ATOM 1406 C C . SER A 1 180 ? -6.616 20.777 0.804 1.00 45.06 180 SER A C 1
ATOM 1408 O O . SER A 1 180 ? -7.815 20.990 1.004 1.00 45.06 180 SER A O 1
ATOM 1410 N N . ASP A 1 181 ? -5.667 21.316 1.575 1.00 51.28 181 ASP A N 1
ATOM 1411 C CA . ASP A 1 181 ? -5.897 22.000 2.855 1.00 51.28 181 ASP A CA 1
ATOM 1412 C C . ASP A 1 181 ? -6.690 23.315 2.702 1.00 51.28 181 ASP A C 1
ATOM 1414 O O . ASP A 1 181 ? -7.400 23.742 3.619 1.00 51.28 181 ASP A O 1
ATOM 1418 N N . ARG A 1 182 ? -6.657 23.940 1.512 1.00 50.16 182 ARG A N 1
ATOM 1419 C CA . ARG A 1 182 ? -7.465 25.130 1.181 1.00 50.16 182 ARG A CA 1
ATOM 1420 C C . ARG A 1 182 ? -8.974 24.867 1.210 1.00 50.16 182 ARG A C 1
ATOM 1422 O O . ARG A 1 182 ? -9.726 25.776 1.558 1.00 50.16 182 ARG A O 1
ATOM 1429 N N . ARG A 1 183 ? -9.436 23.657 0.865 1.00 47.75 183 ARG A N 1
ATOM 1430 C CA . ARG A 1 183 ? -10.876 23.320 0.852 1.00 47.75 183 ARG A CA 1
ATOM 1431 C C . ARG A 1 183 ? -11.427 23.123 2.267 1.00 47.75 183 ARG A C 1
ATOM 1433 O O . ARG A 1 183 ? -12.526 23.592 2.557 1.00 47.75 183 ARG A O 1
ATOM 1440 N N . THR A 1 184 ? -10.653 22.497 3.153 1.00 46.72 184 THR A N 1
ATOM 1441 C CA . THR A 1 184 ? -11.038 22.234 4.551 1.00 46.72 184 THR A CA 1
ATOM 1442 C C . THR A 1 184 ? -10.985 23.505 5.401 1.00 46.72 184 THR A C 1
ATOM 1444 O O . THR A 1 184 ? -11.945 23.808 6.108 1.00 46.72 184 THR A O 1
ATOM 1447 N N . GLY A 1 185 ? -9.929 24.318 5.253 1.00 47.78 185 GLY A N 1
ATOM 1448 C CA . GLY A 1 185 ? -9.842 25.632 5.901 1.00 47.78 185 GLY A CA 1
ATOM 1449 C C . GLY A 1 185 ? -10.974 26.573 5.471 1.00 47.78 185 GLY A C 1
ATOM 1450 O O . GLY A 1 185 ? -11.586 27.232 6.307 1.00 47.78 185 GLY A O 1
ATOM 1451 N N . SER A 1 186 ? -11.339 26.573 4.181 1.00 47.91 186 SER A N 1
ATOM 1452 C CA . SER A 1 186 ? -12.454 27.382 3.665 1.00 47.91 186 SER A CA 1
ATOM 1453 C C . SER A 1 186 ? -13.831 26.964 4.203 1.00 47.91 186 SER A C 1
ATOM 1455 O O . SER A 1 186 ? -14.705 27.823 4.314 1.00 47.91 186 SER A O 1
ATOM 1457 N N . ARG A 1 187 ? -14.050 25.683 4.545 1.00 46.12 187 ARG A N 1
ATOM 1458 C CA . ARG A 1 187 ? -15.312 25.211 5.149 1.00 46.12 187 ARG A CA 1
ATOM 1459 C C . ARG A 1 187 ? -15.489 25.728 6.578 1.00 46.12 187 ARG A C 1
ATOM 1461 O O . ARG A 1 187 ? -16.543 26.276 6.889 1.00 46.12 187 ARG A O 1
ATOM 1468 N N . LEU A 1 188 ? -14.448 25.656 7.407 1.00 49.25 188 LEU A N 1
ATOM 1469 C CA . LEU A 1 188 ? -14.480 26.181 8.781 1.00 49.25 188 LEU A CA 1
ATOM 1470 C C . LEU A 1 188 ? -14.596 27.715 8.815 1.00 49.25 188 LEU A C 1
ATOM 1472 O O . LEU A 1 188 ? -15.315 28.263 9.648 1.00 49.25 188 LEU A O 1
ATOM 1476 N N . LEU A 1 189 ? -13.972 28.408 7.854 1.00 43.53 189 LEU A N 1
ATOM 1477 C CA . LEU A 1 189 ? -14.104 29.862 7.682 1.00 43.53 189 LEU A CA 1
ATOM 1478 C C . LEU A 1 189 ? -15.539 30.299 7.337 1.00 43.53 189 LEU A C 1
ATOM 1480 O O . LEU A 1 189 ? -15.940 31.403 7.695 1.00 43.53 189 LEU A O 1
ATOM 1484 N N . SER A 1 190 ? -16.330 29.442 6.680 1.00 43.88 190 SER A N 1
ATOM 1485 C CA . SER A 1 190 ? -17.742 29.734 6.392 1.00 43.88 190 SER A CA 1
ATOM 1486 C C . SER A 1 190 ? -18.652 29.574 7.619 1.00 43.88 190 SER A C 1
ATOM 1488 O O . SER A 1 190 ? -19.588 30.355 7.791 1.00 43.88 190 SER A O 1
ATOM 1490 N N . GLN A 1 191 ? -18.334 28.634 8.518 1.00 44.53 191 GLN A N 1
ATOM 1491 C CA . GLN A 1 191 ? -19.119 28.358 9.729 1.00 44.53 191 GLN A CA 1
ATOM 1492 C C . GLN A 1 191 ? -18.867 29.362 10.868 1.00 44.53 191 GLN A C 1
ATOM 1494 O O . GLN A 1 191 ? -19.755 29.589 11.681 1.00 44.53 191 GLN A O 1
ATOM 1499 N N . GLN A 1 192 ? -17.710 30.033 10.915 1.00 41.28 192 GLN A N 1
ATOM 1500 C CA . GLN A 1 192 ? -17.397 31.021 11.965 1.00 41.28 192 GLN A CA 1
ATOM 1501 C C . GLN A 1 192 ? -18.146 32.367 11.833 1.00 41.28 192 GLN A C 1
ATOM 1503 O O . GLN A 1 192 ? -17.993 33.236 12.689 1.00 41.28 192 GLN A O 1
ATOM 1508 N N . SER A 1 193 ? -18.962 32.559 10.788 1.00 27.75 193 SER A N 1
ATOM 1509 C CA . SER A 1 193 ? -19.666 33.827 10.516 1.00 27.75 193 SER A CA 1
ATOM 1510 C C . SER A 1 193 ? -21.153 33.855 10.902 1.00 27.75 193 SER A C 1
ATOM 1512 O O . SER A 1 193 ? -21.814 34.875 10.705 1.00 27.75 193 SER A O 1
ATOM 1514 N N . LEU A 1 194 ? -21.689 32.785 11.499 1.00 24.62 194 LEU A N 1
ATOM 1515 C CA . LEU A 1 194 ? -23.083 32.720 11.951 1.00 24.62 194 LEU A CA 1
ATOM 1516 C C . LEU A 1 194 ? -23.149 32.224 13.403 1.00 24.62 194 LEU A C 1
ATOM 1518 O O . LEU A 1 194 ? -22.572 31.183 13.707 1.00 24.62 194 LEU A O 1
ATOM 1522 N N . PRO A 1 195 ? -23.850 32.924 14.317 1.00 24.55 195 PRO A N 1
ATOM 1523 C CA . PRO A 1 195 ? -24.114 32.374 15.635 1.00 24.55 195 PRO A CA 1
ATOM 1524 C C . PRO A 1 195 ? -25.050 31.175 15.467 1.00 24.55 195 PRO A C 1
ATOM 1526 O O . PRO A 1 195 ? -26.188 31.328 15.017 1.00 24.55 195 PRO A O 1
ATOM 1529 N N . GLU A 1 196 ? -24.556 29.986 15.806 1.00 28.11 196 GLU A N 1
ATOM 1530 C CA . GLU A 1 196 ? -25.314 28.738 15.804 1.00 28.11 196 GLU A CA 1
ATOM 1531 C C . GLU A 1 196 ? -26.432 28.848 16.848 1.00 28.11 196 GLU A C 1
ATOM 1533 O O . GLU A 1 196 ? -26.259 28.661 18.054 1.00 28.11 196 GLU A O 1
ATOM 1538 N N . ARG A 1 197 ? -27.594 29.302 16.379 1.00 22.77 197 ARG A N 1
ATOM 1539 C CA . ARG A 1 197 ? -28.795 29.451 17.184 1.00 22.77 197 ARG A CA 1
ATOM 1540 C C . ARG A 1 197 ? -29.368 28.054 17.390 1.00 22.77 197 ARG A C 1
ATOM 1542 O O . ARG A 1 197 ? -29.792 27.417 16.435 1.00 22.77 197 ARG A O 1
ATOM 1549 N N . LEU A 1 198 ? -29.375 27.616 18.648 1.00 31.41 198 LEU A N 1
ATOM 1550 C CA . LEU A 1 198 ? -30.109 26.454 19.151 1.00 31.41 198 LEU A CA 1
ATOM 1551 C C . LEU A 1 198 ? -31.513 26.369 18.527 1.00 31.41 198 LEU A C 1
ATOM 1553 O O . LEU A 1 198 ? -32.419 27.090 18.943 1.00 31.41 198 LEU A O 1
ATOM 1557 N N . GLU A 1 199 ? -31.707 25.440 17.595 1.00 24.05 199 GLU A N 1
ATOM 1558 C CA . GLU A 1 199 ? -33.021 24.880 17.279 1.00 24.05 199 GLU A CA 1
ATOM 1559 C C . GLU A 1 199 ? -33.139 23.505 17.935 1.00 24.05 199 GLU A C 1
ATOM 1561 O O . GLU A 1 199 ? -33.098 22.448 17.315 1.00 24.05 199 GLU A O 1
ATOM 1566 N N . ALA A 1 200 ? -33.328 23.538 19.252 1.00 26.88 200 ALA A N 1
ATOM 1567 C CA . ALA A 1 200 ? -34.086 22.500 19.919 1.00 26.88 200 ALA A CA 1
ATOM 1568 C C . ALA A 1 200 ? -35.571 22.760 19.631 1.00 26.88 200 ALA A C 1
ATOM 1570 O O . ALA A 1 200 ? -36.209 23.538 20.335 1.00 26.88 200 ALA A O 1
ATOM 1571 N N . THR A 1 201 ? -36.138 22.143 18.592 1.00 24.92 201 THR A N 1
ATOM 1572 C CA . THR A 1 201 ? -37.507 21.600 18.660 1.00 24.92 201 THR A CA 1
ATOM 1573 C C . THR A 1 201 ? -37.850 20.694 17.475 1.00 24.92 201 THR A C 1
ATOM 1575 O O . THR A 1 201 ? -37.876 21.120 16.330 1.00 24.92 201 THR A O 1
ATOM 1578 N N . ARG A 1 202 ? -38.276 19.476 17.843 1.00 23.92 202 ARG A N 1
ATOM 1579 C CA . ARG A 1 202 ? -39.061 18.482 17.085 1.00 23.92 202 ARG A CA 1
ATOM 1580 C C . ARG A 1 202 ? -38.326 17.628 16.051 1.00 23.92 202 ARG A C 1
ATOM 1582 O O . ARG A 1 202 ? -38.257 17.949 14.875 1.00 23.92 202 ARG A O 1
ATOM 1589 N N . GLY A 1 203 ? -37.962 16.431 16.510 1.00 22.06 203 GLY A N 1
ATOM 1590 C CA . GLY A 1 203 ? -37.668 15.299 15.640 1.00 22.06 203 GLY A CA 1
ATOM 1591 C C . GLY A 1 203 ? -37.273 14.011 16.358 1.00 22.06 203 GLY A C 1
ATOM 1592 O O . GLY A 1 203 ? -36.496 13.249 15.804 1.00 22.06 203 GLY A O 1
ATOM 1593 N N . ILE A 1 204 ? -37.776 13.735 17.571 1.00 25.16 204 ILE A N 1
ATOM 1594 C CA . ILE A 1 204 ? -37.798 12.346 18.055 1.00 25.16 204 ILE A CA 1
ATOM 1595 C C . ILE A 1 204 ? -38.881 11.641 17.238 1.00 25.16 204 ILE A C 1
ATOM 1597 O O . ILE A 1 204 ? -40.054 11.652 17.607 1.00 25.16 204 ILE A O 1
ATOM 1601 N N . HIS A 1 205 ? -38.488 11.059 16.112 1.00 23.06 205 HIS A N 1
ATOM 1602 C CA . HIS A 1 205 ? -39.189 9.917 15.557 1.00 23.06 205 HIS A CA 1
ATOM 1603 C C . HIS A 1 205 ? -38.346 8.694 15.883 1.00 23.06 205 HIS A C 1
ATOM 1605 O O . HIS A 1 205 ? -37.238 8.510 15.390 1.00 23.06 205 HIS A O 1
ATOM 1611 N N . THR A 1 206 ? -38.884 7.885 16.789 1.00 24.02 206 THR A N 1
ATOM 1612 C CA . THR A 1 206 ? -38.606 6.457 16.876 1.00 24.02 206 THR A CA 1
ATOM 1613 C C . THR A 1 206 ? -38.572 5.883 15.464 1.00 24.02 206 THR A C 1
ATOM 1615 O O . THR A 1 206 ? -39.602 5.870 14.787 1.00 24.02 206 THR A O 1
ATOM 1618 N N . VAL A 1 207 ? -37.401 5.436 15.024 1.00 23.80 207 VAL A N 1
ATOM 1619 C CA . VAL A 1 207 ? -37.258 4.613 13.827 1.00 23.80 207 VAL A CA 1
ATOM 1620 C C . VAL A 1 207 ? -37.857 3.250 14.169 1.00 23.80 207 VAL A C 1
ATOM 1622 O O . VAL A 1 207 ? -37.209 2.402 14.774 1.00 23.80 207 VAL A O 1
ATOM 1625 N N . ASN A 1 208 ? -39.149 3.101 13.881 1.00 22.19 208 ASN A N 1
ATOM 1626 C CA . ASN A 1 208 ? -39.665 1.827 13.411 1.00 22.19 208 ASN A CA 1
ATOM 1627 C C . ASN A 1 208 ? -39.179 1.673 11.971 1.00 22.19 208 ASN A C 1
ATOM 1629 O O . ASN A 1 208 ? -39.277 2.618 11.186 1.00 22.19 208 ASN A O 1
ATOM 1633 N N . ASP A 1 209 ? -38.674 0.487 11.659 1.00 28.25 209 ASP A N 1
ATOM 1634 C CA . ASP A 1 209 ? -38.369 0.047 10.308 1.00 28.25 209 ASP A CA 1
ATOM 1635 C C . ASP A 1 209 ? -39.588 0.213 9.396 1.00 28.25 209 ASP A C 1
ATOM 1637 O O . ASP A 1 209 ? -40.597 -0.462 9.577 1.00 28.25 209 ASP A O 1
ATOM 1641 N N . THR A 1 210 ? -39.460 1.104 8.417 1.00 23.09 210 THR A N 1
ATOM 1642 C CA . THR A 1 210 ? -40.052 1.012 7.077 1.00 23.09 210 THR A CA 1
ATOM 1643 C C . THR A 1 210 ? -39.295 2.012 6.210 1.00 23.09 210 THR A C 1
ATOM 1645 O O . THR A 1 210 ? -39.536 3.218 6.293 1.00 23.09 210 THR A O 1
ATOM 1648 N N . VAL A 1 211 ? -38.341 1.524 5.420 1.00 24.59 211 VAL A N 1
ATOM 1649 C CA . VAL A 1 211 ? -37.833 2.257 4.259 1.00 24.59 211 VAL A CA 1
ATOM 1650 C C . VAL A 1 211 ? -38.874 2.046 3.170 1.00 24.59 211 VAL A C 1
ATOM 1652 O O . VAL A 1 211 ? -39.028 0.928 2.693 1.00 24.59 211 VAL A O 1
ATOM 1655 N N . ASP A 1 212 ? -39.618 3.098 2.840 1.00 21.48 212 ASP A N 1
ATOM 1656 C CA . ASP A 1 212 ? -40.381 3.153 1.599 1.00 21.48 212 ASP A CA 1
ATOM 1657 C C . ASP A 1 212 ? -39.738 4.235 0.730 1.00 21.48 212 ASP A C 1
ATOM 1659 O O . ASP A 1 212 ? -39.650 5.412 1.105 1.00 21.48 212 ASP A O 1
ATOM 1663 N N . GLU A 1 213 ? -39.182 3.781 -0.389 1.00 26.67 213 GLU A N 1
ATOM 1664 C CA . GLU A 1 213 ? -38.601 4.593 -1.446 1.00 26.67 213 GLU A CA 1
ATOM 1665 C C . GLU A 1 213 ? -39.618 5.614 -1.954 1.00 26.67 213 GLU A C 1
ATOM 1667 O O . GLU A 1 213 ? -40.759 5.287 -2.268 1.00 26.67 213 GLU A O 1
ATOM 1672 N N . THR A 1 214 ? -39.187 6.857 -2.160 1.00 23.00 214 THR A N 1
ATOM 1673 C CA . THR A 1 214 ? -39.877 7.733 -3.114 1.00 23.00 214 THR A CA 1
ATOM 1674 C C . THR A 1 214 ? -38.882 8.441 -4.019 1.00 23.00 214 THR A C 1
ATOM 1676 O O . THR A 1 214 ? -38.353 9.518 -3.740 1.00 23.00 214 THR A O 1
ATOM 1679 N N . LEU A 1 215 ? -38.674 7.780 -5.158 1.00 23.17 215 LEU A N 1
ATOM 1680 C CA . LEU A 1 215 ? -38.441 8.346 -6.480 1.00 23.17 215 LEU A CA 1
ATOM 1681 C C . LEU A 1 215 ? -39.053 9.749 -6.642 1.00 23.17 215 LEU A C 1
ATOM 1683 O O . LEU A 1 215 ? -40.269 9.934 -6.576 1.00 23.17 215 LEU A O 1
ATOM 1687 N N . LYS A 1 216 ? -38.216 10.734 -6.983 1.00 20.75 216 LYS A N 1
ATOM 1688 C CA . LYS A 1 216 ? -38.675 11.956 -7.655 1.00 20.75 216 LYS A CA 1
ATOM 1689 C C . LYS A 1 216 ? -38.990 11.622 -9.113 1.00 20.75 216 LYS A C 1
ATOM 1691 O O . LYS A 1 216 ? -38.148 11.790 -9.989 1.00 20.75 216 LYS A O 1
ATOM 1696 N N . VAL A 1 217 ? -40.220 11.192 -9.374 1.00 22.25 217 VAL A N 1
ATOM 1697 C CA . VAL A 1 217 ? -40.822 11.313 -10.704 1.00 22.25 217 VAL A CA 1
ATOM 1698 C C . VAL A 1 217 ? -41.471 12.690 -10.793 1.00 22.25 217 VAL A C 1
ATOM 1700 O O . VAL A 1 217 ? -42.313 13.071 -9.985 1.00 22.25 217 VAL A O 1
ATOM 1703 N N . VAL A 1 218 ? -41.026 13.463 -11.778 1.00 22.80 218 VAL A N 1
ATOM 1704 C CA . VAL A 1 218 ? -41.687 14.684 -12.232 1.00 22.80 218 VAL A CA 1
ATOM 1705 C C . VAL A 1 218 ? -43.077 14.306 -12.738 1.00 22.80 218 VAL A C 1
ATOM 1707 O O . VAL A 1 218 ? -43.188 13.515 -13.670 1.00 22.80 218 VAL A O 1
ATOM 1710 N N . SER A 1 219 ? -44.135 14.902 -12.191 1.00 22.70 219 SER A N 1
ATOM 1711 C CA . SER A 1 219 ? -45.457 14.826 -12.816 1.00 22.70 219 SER A CA 1
ATOM 1712 C C . SER A 1 219 ? -46.192 16.158 -12.748 1.00 22.70 219 SER A C 1
ATOM 1714 O O . SER A 1 219 ? -46.494 16.692 -11.680 1.00 22.70 219 SER A O 1
ATOM 1716 N N . SER A 1 220 ? -46.477 16.669 -13.942 1.00 22.38 220 SER A N 1
ATOM 1717 C CA . SER A 1 220 ? -47.470 17.690 -14.242 1.00 22.38 220 SER A CA 1
ATOM 1718 C C . SER A 1 220 ? -48.877 17.272 -13.792 1.00 22.38 220 SER A C 1
ATOM 1720 O O . SER A 1 220 ? -49.223 16.096 -13.753 1.00 22.38 220 SER A O 1
ATOM 1722 N N . ALA A 1 221 ? -49.668 18.287 -13.453 1.00 23.44 221 ALA A N 1
ATOM 1723 C CA . ALA A 1 221 ? -51.002 18.248 -12.863 1.00 23.44 221 ALA A CA 1
ATOM 1724 C C . ALA A 1 221 ? -52.044 17.379 -13.597 1.00 23.44 221 ALA A C 1
ATOM 1726 O O . ALA A 1 221 ? -52.111 17.409 -14.823 1.00 23.44 221 ALA A O 1
ATOM 1727 N N . SER A 1 222 ? -52.966 16.739 -12.858 1.00 23.72 222 SER A N 1
ATOM 1728 C CA . SER A 1 222 ? -54.370 17.193 -12.686 1.00 23.72 222 SER A CA 1
ATOM 1729 C C . SER A 1 222 ? -55.333 16.107 -12.136 1.00 23.72 222 SER A C 1
ATOM 1731 O O . SER A 1 222 ? -55.376 14.988 -12.618 1.00 23.72 222 SER A O 1
ATOM 1733 N N . HIS A 1 223 ? -56.119 16.525 -11.132 1.00 23.81 223 HIS A N 1
ATOM 1734 C CA . HIS A 1 223 ? -57.499 16.169 -10.736 1.00 23.81 223 HIS A CA 1
ATOM 1735 C C . HIS A 1 223 ? -58.012 14.726 -10.455 1.00 23.81 223 HIS A C 1
ATOM 1737 O O . HIS A 1 223 ? -58.139 13.891 -11.340 1.00 23.81 223 HIS A O 1
ATOM 1743 N N . SER A 1 224 ? -58.611 14.630 -9.250 1.00 25.28 224 SER A N 1
ATOM 1744 C CA . SER A 1 224 ? -59.891 13.986 -8.845 1.00 25.28 224 SER A CA 1
ATOM 1745 C C . SER A 1 224 ? -59.873 12.678 -8.019 1.00 25.28 224 SER A C 1
ATOM 1747 O O . SER A 1 224 ? -59.118 11.750 -8.269 1.00 25.28 224 SER A O 1
ATOM 1749 N N . THR A 1 225 ? -60.713 12.688 -6.974 1.00 23.17 225 THR A N 1
ATOM 1750 C CA . THR A 1 225 ? -61.003 11.708 -5.898 1.00 23.17 225 THR A CA 1
ATOM 1751 C C . THR A 1 225 ? -62.215 10.801 -6.259 1.00 23.17 225 THR A C 1
ATOM 1753 O O . THR A 1 225 ? -62.817 11.035 -7.305 1.00 23.17 225 THR A O 1
ATOM 1756 N N . PRO A 1 226 ? -62.762 9.938 -5.364 1.00 37.59 226 PRO A N 1
ATOM 1757 C CA . PRO A 1 226 ? -62.204 8.728 -4.724 1.00 37.59 226 PRO A CA 1
ATOM 1758 C C . PRO A 1 226 ? -63.162 7.495 -4.826 1.00 37.59 226 PRO A C 1
ATOM 1760 O O . PRO A 1 226 ? -64.354 7.662 -5.071 1.00 37.59 226 PRO A O 1
ATOM 1763 N N . SER A 1 227 ? -62.711 6.268 -4.521 1.00 23.47 227 SER A N 1
ATOM 1764 C CA . SER A 1 227 ? -63.601 5.214 -3.976 1.00 23.47 227 SER A CA 1
ATOM 1765 C C . SER A 1 227 ? -62.832 4.100 -3.259 1.00 23.47 227 SER A C 1
ATOM 1767 O O . SER A 1 227 ? -61.792 3.647 -3.725 1.00 23.47 227 SER A O 1
ATOM 1769 N N . GLU A 1 228 ? -63.384 3.706 -2.116 1.00 27.89 228 GLU A N 1
ATOM 1770 C CA . GLU A 1 228 ? -62.908 2.752 -1.114 1.00 27.89 228 GLU A CA 1
ATOM 1771 C C . GLU A 1 228 ? -62.866 1.297 -1.608 1.00 27.89 228 GLU A C 1
ATOM 1773 O O . GLU A 1 228 ? -63.783 0.866 -2.297 1.00 27.89 228 GLU A O 1
ATOM 1778 N N . GLU A 1 229 ? -61.890 0.518 -1.129 1.00 26.14 229 GLU A N 1
ATOM 1779 C CA . GLU A 1 229 ? -62.108 -0.873 -0.709 1.00 26.14 229 GLU A CA 1
ATOM 1780 C C . GLU A 1 229 ? -61.064 -1.274 0.354 1.00 26.14 229 GLU A C 1
ATOM 1782 O O . GLU A 1 229 ? -59.863 -1.046 0.215 1.00 26.14 229 GLU A O 1
ATOM 1787 N N . ASN A 1 230 ? -61.562 -1.803 1.474 1.00 26.70 230 ASN A N 1
ATOM 1788 C CA . ASN A 1 230 ? -60.819 -2.165 2.680 1.00 26.70 230 ASN A CA 1
ATOM 1789 C C . ASN A 1 230 ? -59.998 -3.450 2.496 1.00 26.70 230 ASN A C 1
ATOM 1791 O O . ASN A 1 230 ? -60.560 -4.482 2.134 1.00 26.70 230 ASN A O 1
ATOM 1795 N N . VAL A 1 231 ? -58.738 -3.451 2.945 1.00 24.67 231 VAL A N 1
ATOM 1796 C CA . VAL A 1 231 ? -58.050 -4.677 3.387 1.00 24.67 231 VAL A CA 1
ATOM 1797 C C . VAL A 1 231 ? -57.448 -4.427 4.771 1.00 24.67 231 VAL A C 1
ATOM 1799 O O . VAL A 1 231 ? -56.679 -3.492 4.981 1.00 24.67 231 VAL A O 1
ATOM 1802 N N . GLY A 1 232 ? -57.878 -5.235 5.742 1.00 25.14 232 GLY A N 1
ATOM 1803 C CA . GLY A 1 232 ? -57.539 -5.100 7.157 1.00 25.14 232 GLY A CA 1
ATOM 1804 C C . GLY A 1 232 ? -56.081 -5.441 7.471 1.00 25.14 232 GLY A C 1
ATOM 1805 O O . GLY A 1 232 ? -55.570 -6.487 7.080 1.00 25.14 232 GLY A O 1
ATOM 1806 N N . LEU A 1 233 ? -55.437 -4.567 8.247 1.00 22.97 233 LEU A N 1
ATOM 1807 C CA . LEU A 1 233 ? -54.090 -4.751 8.780 1.00 22.97 233 LEU A CA 1
ATOM 1808 C C . LEU A 1 233 ? -54.129 -5.665 10.021 1.00 22.97 233 LEU A C 1
ATOM 1810 O O . LEU A 1 233 ? -54.566 -5.253 11.099 1.00 22.97 233 LEU A O 1
ATOM 1814 N N . VAL A 1 234 ? -53.631 -6.896 9.893 1.00 22.73 234 VAL A N 1
ATOM 1815 C CA . VAL A 1 234 ? -53.289 -7.745 11.045 1.00 22.73 234 VAL A CA 1
ATOM 1816 C C . VAL A 1 234 ? -51.975 -7.234 11.635 1.00 22.73 234 VAL A C 1
ATOM 1818 O O . VAL A 1 234 ? -50.896 -7.451 11.091 1.00 22.73 234 VAL A O 1
ATOM 1821 N N . ARG A 1 235 ? -52.064 -6.534 12.768 1.00 23.64 235 ARG A N 1
ATOM 1822 C CA . ARG A 1 235 ? -50.908 -6.094 13.555 1.00 23.64 235 ARG A CA 1
ATOM 1823 C C . ARG A 1 235 ? -50.353 -7.286 14.338 1.00 23.64 235 ARG A C 1
ATOM 1825 O O . ARG A 1 235 ? -50.874 -7.624 15.403 1.00 23.64 235 ARG A O 1
ATOM 1832 N N . LEU A 1 236 ? -49.287 -7.909 13.837 1.00 23.81 236 LEU A N 1
ATOM 1833 C CA . LEU A 1 236 ? -48.475 -8.820 14.645 1.00 23.81 236 LEU A CA 1
ATOM 1834 C C . LEU A 1 236 ? -47.762 -7.995 15.722 1.00 23.81 236 LEU A C 1
ATOM 1836 O O . LEU A 1 236 ? -46.753 -7.336 15.489 1.00 23.81 236 LEU A O 1
ATOM 1840 N N . SER A 1 237 ? -48.355 -7.992 16.911 1.00 24.94 237 SER A N 1
ATOM 1841 C CA . SER A 1 237 ? -47.746 -7.453 18.121 1.00 24.94 237 SER A CA 1
ATOM 1842 C C . SER A 1 237 ? -46.579 -8.359 18.506 1.00 24.94 237 SER A C 1
ATOM 1844 O O . SER A 1 237 ? -46.795 -9.433 19.065 1.00 24.94 237 SER A O 1
ATOM 1846 N N . ALA A 1 238 ? -45.346 -7.947 18.207 1.00 27.28 238 ALA A N 1
ATOM 1847 C CA . ALA A 1 238 ? -44.178 -8.551 18.830 1.00 27.28 238 ALA A CA 1
ATOM 1848 C C . ALA A 1 238 ? -44.270 -8.302 20.342 1.00 27.28 238 ALA A C 1
ATOM 1850 O O . ALA A 1 238 ? -44.385 -7.169 20.814 1.00 27.28 238 ALA A O 1
ATOM 1851 N N . THR A 1 239 ? -44.305 -9.391 21.097 1.00 26.50 239 THR A N 1
ATOM 1852 C CA . THR A 1 239 ? -44.414 -9.406 22.549 1.00 26.50 239 THR A CA 1
ATOM 1853 C C . THR A 1 239 ? -43.288 -8.609 23.197 1.00 26.50 239 THR A C 1
ATOM 1855 O O . THR A 1 239 ? -42.111 -8.948 23.099 1.00 26.50 239 THR A O 1
ATOM 1858 N N . SER A 1 240 ? -43.709 -7.561 23.900 1.00 38.31 240 SER A N 1
ATOM 1859 C CA . SER A 1 240 ? -43.004 -6.863 24.967 1.00 38.31 240 SER A CA 1
ATOM 1860 C C . SER A 1 240 ? -42.325 -7.837 25.933 1.00 38.31 240 SER A C 1
ATOM 1862 O O . SER A 1 240 ? -43.004 -8.465 26.739 1.00 38.31 240 SER A O 1
ATOM 1864 N N . THR A 1 241 ? -40.994 -7.921 25.858 1.00 32.78 241 THR A N 1
ATOM 1865 C CA . THR A 1 241 ? -40.088 -8.210 26.985 1.00 32.78 241 THR A CA 1
ATOM 1866 C C . THR A 1 241 ? -38.645 -7.965 26.524 1.00 32.78 241 THR A C 1
ATOM 1868 O O . THR A 1 241 ? -38.069 -8.856 25.918 1.00 32.78 241 THR A O 1
ATOM 1871 N N . GLN A 1 242 ? -38.113 -6.750 26.762 1.00 34.44 242 GLN A N 1
ATOM 1872 C CA . GLN A 1 242 ? -36.681 -6.350 26.910 1.00 34.44 242 GLN A CA 1
ATOM 1873 C C . GLN A 1 242 ? -36.398 -4.852 26.593 1.00 34.44 242 GLN A C 1
ATOM 1875 O O . GLN A 1 242 ? -35.288 -4.460 26.244 1.00 34.44 242 GLN A O 1
ATOM 1880 N N . LEU A 1 243 ? -37.374 -3.956 26.770 1.00 42.56 243 LEU A N 1
ATOM 1881 C CA . LEU A 1 243 ? -37.143 -2.502 26.749 1.00 42.56 243 LEU A CA 1
ATOM 1882 C C . LEU A 1 243 ? -36.593 -2.021 28.108 1.00 42.56 243 LEU A C 1
ATOM 1884 O O . LEU A 1 243 ? -37.389 -1.666 28.971 1.00 42.56 243 LEU A O 1
ATOM 1888 N N . SER A 1 244 ? -35.267 -2.012 28.328 1.00 46.06 244 SER A N 1
ATOM 1889 C CA . SER A 1 244 ? -34.668 -1.248 29.454 1.00 46.06 244 SER A CA 1
ATOM 1890 C C . SER A 1 244 ? -33.139 -0.990 29.417 1.00 46.06 244 SER A C 1
ATOM 1892 O O . SER A 1 244 ? -32.593 -0.539 30.424 1.00 46.06 244 SER A O 1
ATOM 1894 N N . GLU A 1 245 ? -32.401 -1.234 28.328 1.00 56.38 245 GLU A N 1
ATOM 1895 C CA . GLU A 1 245 ? -30.920 -1.098 28.342 1.00 56.38 245 GLU A CA 1
ATOM 1896 C C . GLU A 1 245 ? -30.333 -0.111 27.309 1.00 56.38 245 GLU A C 1
ATOM 1898 O O . GLU A 1 245 ? -29.206 -0.273 26.850 1.00 56.38 245 GLU A O 1
ATOM 1903 N N . GLY A 1 246 ? -31.070 0.938 26.933 1.00 61.66 246 GLY A N 1
ATOM 1904 C CA . GLY A 1 246 ? -30.541 2.037 26.105 1.00 61.66 246 GLY A CA 1
ATOM 1905 C C . GLY A 1 246 ? -29.992 3.205 26.936 1.00 61.66 246 GLY A C 1
ATOM 1906 O O . GLY A 1 246 ? -30.419 3.410 28.074 1.00 61.66 246 GLY A O 1
ATOM 1907 N N . LEU A 1 247 ? -29.055 3.986 26.384 1.00 74.12 247 LEU A N 1
ATOM 1908 C CA . LEU A 1 247 ? -28.684 5.298 26.924 1.00 74.12 247 LEU A CA 1
ATOM 1909 C C . LEU A 1 247 ? -29.920 6.206 26.888 1.00 74.12 247 LEU A C 1
ATOM 1911 O O . LEU A 1 247 ? -30.608 6.299 25.872 1.00 74.12 247 LEU A O 1
ATOM 1915 N N . SER A 1 248 ? -30.215 6.873 28.001 1.00 79.56 248 SER A N 1
ATOM 1916 C CA . SER A 1 248 ? -31.280 7.881 28.040 1.00 79.56 248 SER A CA 1
ATOM 1917 C C . SER A 1 248 ? -30.881 9.129 27.248 1.00 79.56 248 SER A C 1
ATOM 1919 O O . SER A 1 248 ? -29.696 9.445 27.140 1.00 79.56 248 SER A O 1
ATOM 1921 N N . SER A 1 249 ? -31.856 9.895 26.750 1.00 72.44 249 SER A N 1
ATOM 1922 C CA . SER A 1 249 ? -31.590 11.157 26.037 1.00 72.44 249 SER A CA 1
ATOM 1923 C C . SER A 1 249 ? -30.747 12.143 26.863 1.00 72.44 249 SER A C 1
ATOM 1925 O O . SER A 1 249 ? -29.896 12.828 26.312 1.00 72.44 249 SER A O 1
ATOM 1927 N N . GLN A 1 250 ? -30.899 12.145 28.192 1.00 73.62 250 GLN A N 1
ATOM 1928 C CA . GLN A 1 250 ? -30.080 12.961 29.098 1.00 73.62 250 GLN A CA 1
ATOM 1929 C C . GLN A 1 250 ? -28.627 12.467 29.201 1.00 73.62 250 GLN A C 1
ATOM 1931 O O . GLN A 1 250 ? -27.707 13.276 29.283 1.00 73.62 250 GLN A O 1
ATOM 1936 N N . GLU A 1 251 ? -28.395 11.148 29.186 1.00 78.31 251 GLU A N 1
ATOM 1937 C CA . GLU A 1 251 ? -27.039 10.574 29.150 1.00 78.31 251 GLU A CA 1
ATOM 1938 C C . GLU A 1 251 ? -26.350 10.874 27.809 1.00 78.31 251 GLU A C 1
ATOM 1940 O O . GLU A 1 251 ? -25.168 11.205 27.788 1.00 78.31 251 GLU A O 1
ATOM 1945 N N . VAL A 1 252 ? -27.099 10.792 26.708 1.00 77.81 252 VAL A N 1
ATOM 1946 C CA . VAL A 1 252 ? -26.660 11.111 25.340 1.00 77.81 252 VAL A CA 1
ATOM 1947 C C . VAL A 1 252 ? -26.204 12.570 25.243 1.00 77.81 252 VAL A C 1
ATOM 1949 O O . VAL A 1 252 ? -25.065 12.813 24.849 1.00 77.81 252 VAL A O 1
ATOM 1952 N N . GLU A 1 253 ? -27.040 13.521 25.671 1.00 77.81 253 GLU A N 1
ATOM 1953 C CA . GLU A 1 253 ? -26.718 14.957 25.660 1.00 77.81 253 GLU A CA 1
ATOM 1954 C C . GLU A 1 253 ? -25.539 15.298 26.581 1.00 77.81 253 GLU A C 1
ATOM 1956 O O . GLU A 1 253 ? -24.666 16.087 26.216 1.00 77.81 253 GLU A O 1
ATOM 1961 N N . ALA A 1 254 ? -25.464 14.672 27.761 1.00 81.75 254 ALA A N 1
ATOM 1962 C CA . ALA A 1 254 ? -24.355 14.880 28.687 1.00 81.75 254 ALA A CA 1
ATOM 1963 C C . ALA A 1 254 ? -23.012 14.416 28.099 1.00 81.75 254 ALA A C 1
ATOM 1965 O O . ALA A 1 254 ? -21.998 15.089 28.289 1.00 81.75 254 ALA A O 1
ATOM 1966 N N . ILE A 1 255 ? -23.001 13.293 27.370 1.00 81.88 255 ILE A N 1
ATOM 1967 C CA . ILE A 1 255 ? -21.800 12.790 26.690 1.00 81.88 255 ILE A CA 1
ATOM 1968 C C . ILE A 1 255 ? -21.373 13.754 25.578 1.00 81.88 255 ILE A C 1
ATOM 1970 O O . ILE A 1 255 ? -20.195 14.094 25.506 1.00 81.88 255 ILE A O 1
ATOM 1974 N N . ASP A 1 256 ? -22.294 14.249 24.748 1.00 80.31 256 ASP A N 1
ATOM 1975 C CA . ASP A 1 256 ? -21.930 15.168 23.659 1.00 80.31 256 ASP A CA 1
ATOM 1976 C C . ASP A 1 256 ? -21.424 16.510 24.153 1.00 80.31 256 ASP A C 1
ATOM 1978 O O . ASP A 1 256 ? -20.466 17.046 23.594 1.00 80.31 256 ASP A O 1
ATOM 1982 N N . MET A 1 257 ? -22.069 17.042 25.192 1.00 82.31 257 MET A N 1
ATOM 1983 C CA . MET A 1 257 ? -21.683 18.295 25.823 1.00 82.31 257 MET A CA 1
ATOM 1984 C C . MET A 1 257 ? -20.304 18.168 26.471 1.00 82.31 257 MET A C 1
ATOM 1986 O O . MET A 1 257 ? -19.500 19.094 26.385 1.00 82.31 257 MET A O 1
ATOM 1990 N N . GLN A 1 258 ? -19.999 17.016 27.077 1.00 83.56 258 GLN A N 1
ATOM 1991 C CA . GLN A 1 258 ? -18.676 16.760 27.634 1.00 83.56 258 GLN A CA 1
ATOM 1992 C C . GLN A 1 258 ? -17.616 16.600 26.533 1.00 83.56 258 GLN A C 1
ATOM 1994 O O . GLN A 1 258 ? -16.554 17.200 26.647 1.00 83.56 258 GLN A O 1
ATOM 1999 N N . ILE A 1 259 ? -17.913 15.887 25.440 1.00 83.44 259 ILE A N 1
ATOM 2000 C CA . ILE A 1 259 ? -17.005 15.782 24.284 1.00 83.44 259 ILE A CA 1
ATOM 2001 C C . ILE A 1 259 ? -16.758 17.166 23.666 1.00 83.44 259 ILE A C 1
ATOM 2003 O O . ILE A 1 259 ? -15.623 17.501 23.344 1.00 83.44 259 ILE A O 1
ATOM 2007 N N . GLU A 1 260 ? -17.794 17.996 23.520 1.00 81.75 260 GLU A N 1
ATOM 2008 C CA . GLU A 1 260 ? -17.650 19.358 22.989 1.00 81.75 260 GLU A CA 1
ATOM 2009 C C . GLU A 1 260 ? -16.781 20.235 23.891 1.00 81.75 260 GLU A C 1
ATOM 2011 O O . GLU A 1 260 ? -15.956 21.014 23.408 1.00 81.75 260 GLU A O 1
ATOM 2016 N N . LYS A 1 261 ? -16.947 20.082 25.207 1.00 83.31 261 LYS A N 1
ATOM 2017 C CA . LYS A 1 261 ? -16.136 20.768 26.206 1.00 83.31 261 LYS A CA 1
ATOM 2018 C C . LYS A 1 261 ? -14.675 20.330 26.138 1.00 83.31 261 LYS A C 1
ATOM 2020 O O . LYS A 1 261 ? -13.813 21.199 26.149 1.00 83.31 261 LYS A O 1
ATOM 2025 N N . ASP A 1 262 ? -14.398 19.033 26.026 1.00 82.56 262 ASP A N 1
ATOM 2026 C CA . ASP A 1 262 ? -13.031 18.496 25.941 1.00 82.56 262 ASP A CA 1
ATOM 2027 C C . ASP A 1 262 ? -12.330 18.909 24.636 1.00 82.56 262 ASP A C 1
ATOM 2029 O O . ASP A 1 262 ? -11.136 19.190 24.622 1.00 82.56 262 ASP A O 1
ATOM 2033 N N . LEU A 1 263 ? -13.082 19.024 23.537 1.00 76.81 263 LEU A N 1
ATOM 2034 C CA . LEU A 1 263 ? -12.574 19.556 22.267 1.00 76.81 263 LEU A CA 1
ATOM 2035 C C . LEU A 1 263 ? -12.381 21.080 22.278 1.00 76.81 263 LEU A C 1
ATOM 2037 O O . LEU A 1 263 ? -11.819 21.625 21.332 1.00 76.81 263 LEU A O 1
ATOM 2041 N N . SER A 1 264 ? -12.857 21.769 23.317 1.00 72.12 264 SER A N 1
ATOM 2042 C CA . SER A 1 264 ? -12.813 23.232 23.447 1.00 72.12 264 SER A CA 1
ATOM 2043 C C . SER A 1 264 ? -12.086 23.700 24.718 1.00 72.12 264 SER A C 1
ATOM 2045 O O . SER A 1 264 ? -12.142 24.886 25.042 1.00 72.12 264 SER A O 1
ATOM 2047 N N . SER A 1 265 ? -11.445 22.796 25.473 1.00 57.78 265 SER A N 1
ATOM 2048 C CA . SER A 1 265 ? -11.043 23.061 26.861 1.00 57.78 265 SER A CA 1
ATOM 2049 C C . SER A 1 265 ? -9.805 23.943 27.030 1.00 57.78 265 SER A C 1
ATOM 2051 O O . SER A 1 265 ? -9.696 24.565 28.082 1.00 57.78 265 SER A O 1
ATOM 2053 N N . GLU A 1 266 ? -8.914 24.079 26.039 1.00 48.09 266 GLU A N 1
ATOM 2054 C CA . GLU A 1 266 ? -7.741 24.967 26.149 1.00 48.09 266 GLU A CA 1
ATOM 2055 C C . GLU A 1 266 ? -7.316 25.604 24.811 1.00 48.09 266 GLU A C 1
ATOM 2057 O O . GLU A 1 266 ? -6.462 25.087 24.100 1.00 48.09 266 GLU A O 1
ATOM 2062 N N . SER A 1 267 ? -7.918 26.749 24.474 1.00 45.53 267 SER A N 1
ATOM 2063 C CA . SER A 1 267 ? -7.268 28.047 24.177 1.00 45.53 267 SER A CA 1
ATOM 2064 C C . SER A 1 267 ? -8.185 28.927 23.297 1.00 45.53 267 SER A C 1
ATOM 2066 O O . SER A 1 267 ? -8.929 28.410 22.466 1.00 45.53 267 SER A O 1
ATOM 2068 N N . PRO A 1 268 ? -8.170 30.264 23.464 1.00 44.38 268 PRO A N 1
ATOM 2069 C CA . PRO A 1 268 ? -8.930 31.205 22.636 1.00 44.38 268 PRO A CA 1
ATOM 2070 C C . PRO A 1 268 ? -8.292 31.454 21.257 1.00 44.38 268 PRO A C 1
ATOM 2072 O O . PRO A 1 268 ? -8.637 32.432 20.598 1.00 44.38 268 PRO A O 1
ATOM 2075 N N . GLU A 1 269 ? -7.350 30.615 20.822 1.00 52.94 269 GLU A N 1
ATOM 2076 C CA . GLU A 1 269 ? -6.781 30.723 19.485 1.00 52.94 269 GLU A CA 1
ATOM 2077 C C . GLU A 1 269 ? -7.652 29.946 18.511 1.00 52.94 269 GLU A C 1
ATOM 2079 O O . GLU A 1 269 ? -7.928 28.753 18.662 1.00 52.94 269 GLU A O 1
ATOM 2084 N N . SER A 1 270 ? -8.136 30.676 17.520 1.00 63.44 270 SER A N 1
ATOM 2085 C CA . SER A 1 270 ? -9.044 30.152 16.525 1.00 63.44 270 SER A CA 1
ATOM 2086 C C . SER A 1 270 ? -8.360 29.010 15.765 1.00 63.44 270 SER A C 1
ATOM 2088 O O . SER A 1 270 ? -7.156 29.040 15.517 1.00 63.44 270 SER A O 1
ATOM 2090 N N . ALA A 1 271 ? -9.121 28.007 15.315 1.00 65.50 271 ALA A N 1
ATOM 2091 C CA . ALA A 1 271 ? -8.623 27.006 14.359 1.00 65.50 271 ALA A CA 1
ATOM 2092 C C . ALA A 1 271 ? -7.928 27.657 13.134 1.00 65.50 271 ALA A C 1
ATOM 2094 O O . ALA A 1 271 ? -7.093 27.044 12.473 1.00 65.50 271 ALA A O 1
ATOM 2095 N N . HIS A 1 272 ? -8.248 28.925 12.863 1.00 67.88 272 HIS A N 1
ATOM 2096 C CA . HIS A 1 272 ? -7.593 29.761 11.873 1.00 67.88 272 HIS A CA 1
ATOM 2097 C C . HIS A 1 272 ? -6.128 30.089 12.214 1.00 67.88 272 HIS A C 1
ATOM 2099 O O . HIS A 1 272 ? -5.288 29.974 11.326 1.00 67.88 272 HIS A O 1
ATOM 2105 N N . ASP A 1 273 ? -5.792 30.404 13.466 1.00 76.94 273 ASP A N 1
ATOM 2106 C CA . ASP A 1 273 ? -4.415 30.706 13.887 1.00 76.94 273 ASP A CA 1
ATOM 2107 C C . ASP A 1 273 ? -3.508 29.474 13.733 1.00 76.94 273 ASP A C 1
ATOM 2109 O O . ASP A 1 273 ? -2.458 29.546 13.097 1.00 76.94 273 ASP A O 1
ATOM 2113 N N . LEU A 1 274 ? -3.984 28.299 14.167 1.00 79.06 274 LEU A N 1
ATOM 2114 C CA . LEU A 1 274 ? -3.292 27.014 13.965 1.00 79.06 274 LEU A CA 1
ATOM 2115 C C . LEU A 1 274 ? -3.032 26.710 12.483 1.00 79.06 274 LEU A C 1
ATOM 2117 O O . LEU A 1 274 ? -1.977 26.189 12.111 1.00 79.06 274 LEU A O 1
ATOM 2121 N N . TRP A 1 275 ? -3.999 27.030 11.624 1.00 73.56 275 TRP A N 1
ATOM 2122 C CA . TRP A 1 275 ? -3.872 26.826 10.185 1.00 73.56 275 TRP A CA 1
ATOM 2123 C C . TRP A 1 275 ? -2.878 27.811 9.550 1.00 73.56 275 TRP A C 1
ATOM 2125 O O . TRP A 1 275 ? -2.078 27.424 8.692 1.00 73.56 275 TRP A O 1
ATOM 2135 N N . LEU A 1 276 ? -2.881 29.075 9.986 1.00 76.38 276 LEU A N 1
ATOM 2136 C CA . LEU A 1 276 ? -1.913 30.081 9.547 1.00 76.38 276 LEU A CA 1
ATOM 2137 C C . LEU A 1 276 ? -0.485 29.714 9.964 1.00 76.38 276 LEU A C 1
ATOM 2139 O O . LEU A 1 276 ? 0.431 29.816 9.137 1.00 76.38 276 LEU A O 1
ATOM 2143 N N . ASP A 1 277 ? -0.311 29.238 11.195 1.00 82.19 277 ASP A N 1
ATOM 2144 C CA . ASP A 1 277 ? 0.967 28.763 11.722 1.00 82.19 277 ASP A CA 1
ATOM 2145 C C . ASP A 1 277 ? 1.478 27.570 10.916 1.00 82.19 277 ASP A C 1
ATOM 2147 O O . ASP A 1 277 ? 2.613 27.588 10.433 1.00 82.19 277 ASP A O 1
ATOM 2151 N N . MET A 1 278 ? 0.620 26.575 10.661 1.00 83.62 278 MET A N 1
ATOM 2152 C CA . MET A 1 278 ? 0.952 25.433 9.805 1.00 83.62 278 MET A CA 1
ATOM 2153 C C . MET A 1 278 ? 1.398 25.877 8.407 1.00 83.62 278 MET A C 1
ATOM 2155 O O . MET A 1 278 ? 2.455 25.454 7.937 1.00 83.62 278 MET A O 1
ATOM 2159 N N . GLY A 1 279 ? 0.656 26.781 7.759 1.00 78.06 279 GLY A N 1
ATOM 2160 C CA . GLY A 1 279 ? 1.032 27.306 6.445 1.00 78.06 279 GLY A CA 1
ATOM 2161 C C . GLY A 1 279 ? 2.341 28.109 6.466 1.00 78.06 279 GLY A C 1
ATOM 2162 O O . GLY A 1 279 ? 3.110 28.087 5.501 1.00 78.06 279 GLY A O 1
ATOM 2163 N N . SER A 1 280 ? 2.628 28.821 7.559 1.00 84.88 280 SER A N 1
ATOM 2164 C CA . SER A 1 280 ? 3.893 29.537 7.756 1.00 84.88 280 SER A CA 1
ATOM 2165 C C . SER A 1 280 ? 5.073 28.572 7.891 1.00 84.88 280 SER A C 1
ATOM 2167 O O . SER A 1 280 ? 6.072 28.710 7.176 1.00 84.88 280 SER A O 1
ATOM 2169 N N . MET A 1 281 ? 4.927 27.548 8.735 1.00 86.94 281 MET A N 1
ATOM 2170 C CA . MET A 1 281 ? 5.923 26.494 8.935 1.00 86.94 281 MET A CA 1
ATOM 2171 C C . MET A 1 281 ? 6.179 25.706 7.656 1.00 86.94 281 MET A C 1
ATOM 2173 O O . MET A 1 281 ? 7.329 25.450 7.314 1.00 86.94 281 MET A O 1
ATOM 2177 N N . GLN A 1 282 ? 5.132 25.410 6.891 1.00 84.25 282 GLN A N 1
ATOM 2178 C CA . GLN A 1 282 ? 5.238 24.754 5.595 1.00 84.25 282 GLN A CA 1
ATOM 2179 C C . GLN A 1 282 ? 6.117 25.544 4.617 1.00 84.25 282 GLN A C 1
ATOM 2181 O O . GLN A 1 282 ? 7.071 25.012 4.047 1.00 84.25 282 GLN A O 1
ATOM 2186 N N . ARG A 1 283 ? 5.852 26.849 4.467 1.00 84.06 283 ARG A N 1
ATOM 2187 C CA . ARG A 1 283 ? 6.672 27.735 3.622 1.00 84.06 283 ARG A CA 1
ATOM 2188 C C . ARG A 1 283 ? 8.113 27.827 4.122 1.00 84.06 283 ARG A C 1
ATOM 2190 O O . ARG A 1 283 ? 9.039 27.897 3.314 1.00 84.06 283 ARG A O 1
ATOM 2197 N N . LYS A 1 284 ? 8.314 27.841 5.443 1.00 87.12 284 LYS A N 1
ATOM 2198 C CA . LYS A 1 284 ? 9.642 27.856 6.073 1.00 87.12 284 LYS A CA 1
ATOM 2199 C C . LYS A 1 284 ? 10.402 26.554 5.795 1.00 87.12 284 LYS A C 1
ATOM 2201 O O . LYS A 1 284 ? 11.549 26.627 5.362 1.00 87.12 284 LYS A O 1
ATOM 2206 N N . ALA A 1 285 ? 9.755 25.397 5.928 1.00 87.31 285 ALA A N 1
ATOM 2207 C CA . ALA A 1 285 ? 10.321 24.085 5.618 1.00 87.31 285 ALA A CA 1
ATOM 2208 C C . ALA A 1 285 ? 10.744 23.977 4.147 1.00 87.31 285 ALA A C 1
ATOM 2210 O O . ALA A 1 285 ? 11.889 23.638 3.861 1.00 87.31 285 ALA A O 1
ATOM 2211 N N . LEU A 1 286 ? 9.867 24.364 3.213 1.00 85.81 286 LEU A N 1
ATOM 2212 C CA . LEU A 1 286 ? 10.167 24.355 1.776 1.00 85.81 286 LEU A CA 1
ATOM 2213 C C . LEU A 1 286 ? 11.326 25.292 1.413 1.00 85.81 286 LEU A C 1
ATOM 2215 O O . LEU A 1 286 ? 12.162 24.954 0.572 1.00 85.81 286 LEU A O 1
ATOM 2219 N N . ARG A 1 287 ? 11.416 26.459 2.065 1.00 87.62 287 ARG A N 1
ATOM 2220 C CA . ARG A 1 287 ? 12.531 27.395 1.874 1.00 87.62 287 ARG A CA 1
ATOM 2221 C C . ARG A 1 287 ? 13.853 26.789 2.341 1.00 87.62 287 ARG A C 1
ATOM 2223 O O . ARG A 1 287 ? 14.825 26.841 1.592 1.00 87.62 287 ARG A O 1
ATOM 2230 N N . LEU A 1 288 ? 13.884 26.208 3.541 1.00 86.56 288 LEU A N 1
ATOM 2231 C CA . LEU A 1 288 ? 15.082 25.568 4.096 1.00 86.56 288 LEU A CA 1
ATOM 2232 C C . LEU A 1 288 ? 15.506 24.352 3.265 1.00 86.56 288 LEU A C 1
ATOM 2234 O O . LEU A 1 288 ? 16.690 24.187 2.976 1.00 86.56 288 LEU A O 1
ATOM 2238 N N . ALA A 1 289 ? 14.539 23.558 2.804 1.00 87.06 289 ALA A N 1
ATOM 2239 C CA . ALA A 1 289 ? 14.772 22.436 1.905 1.00 87.06 289 ALA A CA 1
ATOM 2240 C C . ALA A 1 289 ? 15.383 22.881 0.572 1.00 87.06 289 ALA A C 1
ATOM 2242 O O . ALA A 1 289 ? 16.408 22.351 0.146 1.00 87.06 289 ALA A O 1
ATOM 2243 N N . SER A 1 290 ? 14.820 23.922 -0.046 1.00 86.94 290 SER A N 1
ATOM 2244 C CA . SER A 1 290 ? 15.349 24.490 -1.291 1.00 86.94 290 SER A CA 1
ATOM 2245 C C . SER A 1 290 ? 16.769 25.035 -1.104 1.00 86.94 290 SER A C 1
ATOM 2247 O O . SER A 1 290 ? 17.648 24.782 -1.925 1.00 86.94 290 SER A O 1
ATOM 2249 N N . GLN A 1 291 ? 17.033 25.736 0.003 1.00 86.50 291 GLN A N 1
ATOM 2250 C CA . GLN A 1 291 ? 18.366 26.253 0.326 1.00 86.50 291 GLN A CA 1
ATOM 2251 C C . GLN A 1 291 ? 19.396 25.133 0.526 1.00 86.50 291 GLN A C 1
ATOM 2253 O O . GLN A 1 291 ? 20.506 25.240 0.007 1.00 86.50 291 GLN A O 1
ATOM 2258 N N . ALA A 1 292 ? 19.033 24.051 1.221 1.00 84.00 292 ALA A N 1
ATOM 2259 C CA . ALA A 1 292 ? 19.901 22.887 1.407 1.00 84.00 292 ALA A CA 1
ATOM 2260 C C . ALA A 1 292 ? 20.181 22.146 0.084 1.00 84.00 292 ALA A C 1
ATOM 2262 O O . ALA A 1 292 ? 21.291 21.662 -0.162 1.00 84.00 292 ALA A O 1
ATOM 2263 N N . LEU A 1 293 ? 19.194 22.109 -0.814 1.00 83.81 293 LEU A N 1
ATOM 2264 C CA . LEU A 1 293 ? 19.353 21.550 -2.153 1.00 83.81 293 LEU A CA 1
ATOM 2265 C C . LEU A 1 293 ? 20.325 22.383 -3.005 1.00 83.81 293 LEU A C 1
ATOM 2267 O O . LEU A 1 293 ? 21.172 21.828 -3.699 1.00 83.81 293 LEU A O 1
ATOM 2271 N N . HIS A 1 294 ? 20.246 23.714 -2.928 1.00 81.69 294 HIS A N 1
ATOM 2272 C CA . HIS A 1 294 ? 21.145 24.606 -3.662 1.00 81.69 294 HIS A CA 1
ATOM 2273 C C . HIS A 1 294 ? 22.567 24.634 -3.085 1.00 81.69 294 HIS A C 1
ATOM 2275 O O . HIS A 1 294 ? 23.535 24.640 -3.847 1.00 81.69 294 HIS A O 1
ATOM 2281 N N . SER A 1 295 ? 22.726 24.608 -1.758 1.00 77.25 295 SER A N 1
ATOM 2282 C CA . SER A 1 295 ? 24.049 24.605 -1.120 1.00 77.25 295 SER A CA 1
ATOM 2283 C C . SER A 1 295 ? 24.820 23.309 -1.387 1.00 77.25 295 SER A C 1
ATOM 2285 O O . SER A 1 295 ? 26.021 23.351 -1.654 1.00 77.25 295 SER A O 1
ATOM 2287 N N . SER A 1 296 ? 24.130 22.166 -1.417 1.00 66.06 296 SER A N 1
ATOM 2288 C CA . SER A 1 296 ? 24.738 20.875 -1.767 1.00 66.06 296 SER A CA 1
ATOM 2289 C C . SER A 1 296 ? 25.131 20.762 -3.249 1.00 66.06 296 SER A C 1
ATOM 2291 O O . SER A 1 296 ? 26.030 19.994 -3.579 1.00 66.06 296 SER A O 1
ATOM 2293 N N . GLN A 1 297 ? 24.538 21.565 -4.143 1.00 61.50 297 GLN A N 1
ATOM 2294 C CA . GLN A 1 297 ? 24.927 21.655 -5.560 1.00 61.50 297 GLN A CA 1
ATOM 2295 C C . GLN A 1 297 ? 26.129 22.588 -5.809 1.00 61.50 297 GLN A C 1
ATOM 2297 O O . GLN A 1 297 ? 26.855 22.405 -6.787 1.00 61.50 297 GLN A O 1
ATOM 2302 N N . GLY A 1 298 ? 26.356 23.581 -4.940 1.00 48.47 298 GLY A N 1
ATOM 2303 C CA . GLY A 1 298 ? 27.433 24.573 -5.075 1.00 48.47 298 GLY A CA 1
ATOM 2304 C C . GLY A 1 298 ? 28.827 24.084 -4.661 1.00 48.47 298 GLY A C 1
ATOM 2305 O O . GLY A 1 298 ? 29.825 24.607 -5.147 1.00 48.47 298 GLY A O 1
ATOM 2306 N N . ALA A 1 299 ? 28.921 23.045 -3.826 1.00 44.59 299 ALA A N 1
ATOM 2307 C CA . ALA A 1 299 ? 30.197 22.537 -3.304 1.00 44.59 299 ALA A CA 1
ATOM 2308 C C . ALA A 1 299 ? 31.070 21.782 -4.337 1.00 44.59 299 ALA A C 1
ATOM 2310 O O . ALA A 1 299 ? 32.184 21.382 -4.015 1.00 44.59 299 ALA A O 1
ATOM 2311 N N . GLY A 1 300 ? 30.588 21.588 -5.573 1.00 41.06 300 GLY A N 1
ATOM 2312 C CA . GLY A 1 300 ? 31.311 20.907 -6.658 1.00 41.06 300 GLY A CA 1
ATOM 2313 C C . GLY A 1 300 ? 31.994 21.825 -7.682 1.00 41.06 300 GLY A C 1
ATOM 2314 O O . GLY A 1 300 ? 32.459 21.330 -8.707 1.00 41.06 300 GLY A O 1
ATOM 2315 N N . LYS A 1 301 ? 32.023 23.151 -7.475 1.00 36.97 301 LYS A N 1
ATOM 2316 C CA . LYS A 1 301 ? 32.581 24.116 -8.443 1.00 36.97 301 LYS A CA 1
ATOM 2317 C C . LYS A 1 301 ? 33.472 25.182 -7.799 1.00 36.97 301 LYS A C 1
ATOM 2319 O O . LYS A 1 301 ? 33.237 26.366 -7.991 1.00 36.97 301 LYS A O 1
ATOM 2324 N N . GLU A 1 302 ? 34.527 24.791 -7.093 1.00 34.69 302 GLU A N 1
ATOM 2325 C CA . GLU A 1 302 ? 35.663 25.697 -6.877 1.00 34.69 302 GLU A CA 1
ATOM 2326 C C . GLU A 1 302 ? 36.938 24.894 -6.593 1.00 34.69 302 GLU A C 1
ATOM 2328 O O . GLU A 1 302 ? 37.073 24.269 -5.547 1.00 34.69 302 GLU A O 1
ATOM 2333 N N . GLY A 1 303 ? 37.852 24.893 -7.569 1.00 35.16 303 GLY A N 1
ATOM 2334 C CA . GLY A 1 303 ? 39.171 24.262 -7.478 1.00 35.16 303 GLY A CA 1
ATOM 2335 C C . GLY A 1 303 ? 39.378 23.071 -8.415 1.00 35.16 303 GLY A C 1
ATOM 2336 O O . GLY A 1 303 ? 39.419 21.945 -7.948 1.00 35.16 303 GLY A O 1
ATOM 2337 N N . ASP A 1 304 ? 39.496 23.306 -9.727 1.00 28.23 304 ASP A N 1
ATOM 2338 C CA . ASP A 1 304 ? 40.749 23.041 -10.461 1.00 28.23 304 ASP A CA 1
ATOM 2339 C C . ASP A 1 304 ? 40.634 23.475 -11.937 1.00 28.23 304 ASP A C 1
ATOM 2341 O O . ASP A 1 304 ? 39.594 23.312 -12.579 1.00 28.23 304 ASP A O 1
ATOM 2345 N N . LYS A 1 305 ? 41.713 24.034 -12.493 1.00 29.88 305 LYS A N 1
ATOM 2346 C CA . LYS A 1 305 ? 41.903 24.228 -13.947 1.00 29.88 305 LYS A CA 1
ATOM 2347 C C . LYS A 1 305 ? 42.892 23.161 -14.454 1.00 29.88 305 LYS A C 1
ATOM 2349 O O . LYS A 1 305 ? 43.637 22.592 -13.671 1.00 29.88 305 LYS A O 1
ATOM 2354 N N . PRO A 1 306 ? 42.884 22.838 -15.755 1.00 41.62 306 PRO A N 1
ATOM 2355 C CA . PRO A 1 306 ? 42.668 21.479 -16.221 1.00 41.62 306 PRO A CA 1
ATOM 2356 C C . PRO A 1 306 ? 43.974 20.707 -16.412 1.00 41.62 306 PRO A C 1
ATOM 2358 O O . PRO A 1 306 ? 44.866 21.136 -17.140 1.00 41.62 306 PRO A O 1
ATOM 2361 N N . SER A 1 307 ? 44.025 19.493 -15.880 1.00 28.53 307 SER A N 1
ATOM 2362 C CA . SER A 1 307 ? 44.727 18.400 -16.547 1.00 28.53 307 SER A CA 1
ATOM 2363 C C . SER A 1 307 ? 43.656 17.387 -16.895 1.00 28.53 307 SER A C 1
ATOM 2365 O O . SER A 1 307 ? 43.072 16.800 -16.001 1.00 28.53 307 SER A O 1
ATOM 2367 N N . THR A 1 308 ? 43.302 17.280 -18.176 1.00 39.06 308 THR A N 1
ATOM 2368 C CA . THR A 1 308 ? 42.300 16.338 -18.691 1.00 39.06 308 THR A CA 1
ATOM 2369 C C . THR A 1 308 ? 42.513 14.943 -18.102 1.00 39.06 308 THR A C 1
ATOM 2371 O O . THR A 1 308 ? 43.443 14.262 -18.546 1.00 39.06 308 THR A O 1
ATOM 2374 N N . PRO A 1 309 ? 41.644 14.444 -17.202 1.00 31.89 309 PRO A N 1
ATOM 2375 C CA . PRO A 1 309 ? 41.365 13.029 -17.187 1.00 31.89 309 PRO A CA 1
ATOM 2376 C C . PRO A 1 309 ? 40.342 12.825 -18.303 1.00 31.89 309 PRO A C 1
ATOM 2378 O O . PRO A 1 309 ? 39.387 13.589 -18.450 1.00 31.89 309 PRO A O 1
ATOM 2381 N N . GLN A 1 310 ? 40.560 11.831 -19.150 1.00 34.06 310 GLN A N 1
ATOM 2382 C CA . GLN A 1 310 ? 39.535 11.389 -20.085 1.00 34.06 310 GLN A CA 1
ATOM 2383 C C . GLN A 1 310 ? 38.210 11.275 -19.325 1.00 34.06 310 GLN A C 1
ATOM 2385 O O . GLN A 1 310 ? 38.124 10.517 -18.360 1.00 34.06 310 GLN A O 1
ATOM 2390 N N . HIS A 1 311 ? 37.211 12.066 -19.729 1.00 32.56 311 HIS A N 1
ATOM 2391 C CA . HIS A 1 311 ? 35.832 11.883 -19.304 1.00 32.56 311 HIS A CA 1
ATOM 2392 C C . HIS A 1 311 ? 35.463 10.451 -19.692 1.00 32.56 311 HIS A C 1
ATOM 2394 O O . HIS A 1 311 ? 35.090 10.174 -20.834 1.00 32.56 311 HIS A O 1
ATOM 2400 N N . ARG A 1 312 ? 35.602 9.520 -18.747 1.00 36.56 312 ARG A N 1
ATOM 2401 C CA . ARG A 1 312 ? 34.853 8.281 -18.797 1.00 36.56 312 ARG A CA 1
ATOM 2402 C C . ARG A 1 312 ? 33.416 8.751 -18.657 1.00 36.56 312 ARG A C 1
ATOM 2404 O O . ARG A 1 312 ? 33.015 9.250 -17.615 1.00 36.56 312 ARG A O 1
ATOM 2411 N N . SER A 1 313 ? 32.714 8.786 -19.781 1.00 39.16 313 SER A N 1
ATOM 2412 C CA . SER A 1 313 ? 31.282 9.031 -19.778 1.00 39.16 313 SER A CA 1
ATOM 2413 C C . SER A 1 313 ? 30.694 7.820 -19.071 1.00 39.16 313 SER A C 1
ATOM 2415 O O . SER A 1 313 ? 30.650 6.738 -19.657 1.00 39.16 313 SER A O 1
ATOM 2417 N N . ASP A 1 314 ? 30.406 7.957 -17.779 1.00 46.06 314 ASP A N 1
ATOM 2418 C CA . ASP A 1 314 ? 29.759 6.894 -17.025 1.00 46.06 314 ASP A CA 1
ATOM 2419 C C . ASP A 1 314 ? 28.417 6.589 -17.701 1.00 46.06 314 ASP A C 1
ATOM 2421 O O . ASP A 1 314 ? 27.722 7.519 -18.126 1.00 46.06 314 ASP A O 1
ATOM 2425 N N . PRO A 1 315 ? 28.077 5.307 -17.907 1.00 53.06 315 PRO A N 1
ATOM 2426 C CA . PRO A 1 315 ? 26.946 4.952 -18.743 1.00 53.06 315 PRO A CA 1
ATOM 2427 C C . PRO A 1 315 ? 25.647 5.396 -18.065 1.00 53.06 315 PRO A C 1
ATOM 2429 O O . PRO A 1 315 ? 25.294 4.910 -16.988 1.00 53.06 315 PRO A O 1
ATOM 2432 N N . ASP A 1 316 ? 24.918 6.305 -18.715 1.00 63.22 316 ASP A N 1
ATOM 2433 C CA . ASP A 1 316 ? 23.486 6.450 -18.475 1.00 63.22 316 ASP A CA 1
ATOM 2434 C C . ASP A 1 316 ? 22.850 5.066 -18.695 1.00 63.22 316 ASP A C 1
ATOM 2436 O O . ASP A 1 316 ? 23.101 4.417 -19.715 1.00 63.22 316 ASP A O 1
ATOM 2440 N N . PHE A 1 317 ? 22.053 4.594 -17.738 1.00 74.19 317 PHE A N 1
ATOM 2441 C CA . PHE A 1 317 ? 21.329 3.332 -17.862 1.00 74.19 317 PHE A CA 1
ATOM 2442 C C . PHE A 1 317 ? 19.821 3.573 -17.809 1.00 74.19 317 PHE A C 1
ATOM 2444 O O . PHE A 1 317 ? 19.330 4.534 -17.210 1.00 74.19 317 PHE A O 1
ATOM 2451 N N . GLU A 1 318 ? 19.070 2.699 -18.468 1.00 80.75 318 GLU A N 1
ATOM 2452 C CA . GLU A 1 318 ? 17.614 2.766 -18.497 1.00 80.75 318 GLU A CA 1
ATOM 2453 C C . GLU A 1 318 ? 17.043 1.875 -17.398 1.00 80.75 318 GLU A C 1
ATOM 2455 O O . GLU A 1 318 ? 17.300 0.672 -17.343 1.00 80.75 318 GLU A O 1
ATOM 2460 N N . MET A 1 319 ? 16.276 2.486 -16.503 1.00 83.69 319 MET A N 1
ATOM 2461 C CA . MET A 1 319 ? 15.576 1.808 -15.426 1.00 83.69 319 MET A CA 1
ATOM 2462 C C . MET A 1 319 ? 14.106 1.608 -15.821 1.00 83.69 319 MET A C 1
ATOM 2464 O O . MET A 1 319 ? 13.458 2.577 -16.226 1.00 83.69 319 MET A O 1
ATOM 2468 N N . PRO A 1 320 ? 13.551 0.393 -15.708 1.00 90.00 320 PRO A N 1
ATOM 2469 C CA . PRO A 1 320 ? 12.158 0.147 -16.051 1.00 90.00 320 PRO A CA 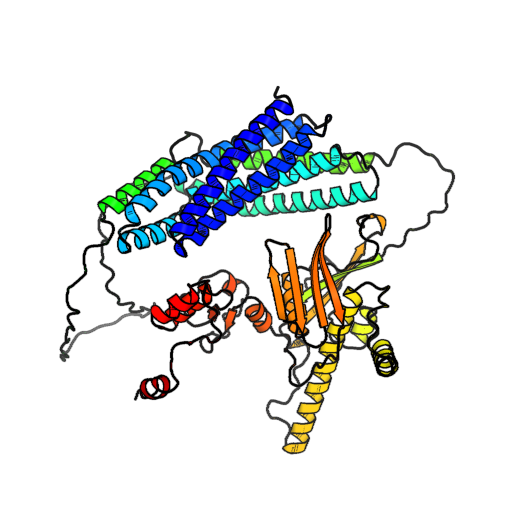1
ATOM 2470 C C . PRO A 1 320 ? 11.220 0.613 -14.932 1.00 90.00 320 PRO A C 1
ATOM 2472 O O . PRO A 1 320 ? 11.407 0.281 -13.759 1.00 90.00 320 PRO A O 1
ATOM 2475 N N . VAL A 1 321 ? 10.179 1.348 -15.312 1.00 92.12 321 VAL A N 1
ATOM 2476 C CA . VAL A 1 321 ? 9.027 1.671 -14.469 1.00 92.12 321 VAL A CA 1
ATOM 2477 C C . VAL A 1 321 ? 7.859 0.811 -14.939 1.00 92.12 321 VAL A C 1
ATOM 2479 O O . VAL A 1 321 ? 7.392 0.974 -16.064 1.00 92.12 321 VAL A O 1
ATOM 2482 N N . LEU A 1 322 ? 7.429 -0.127 -14.096 1.00 94.25 322 LEU A N 1
ATOM 2483 C CA . LEU A 1 322 ? 6.356 -1.078 -14.385 1.00 94.25 322 LEU A CA 1
ATOM 2484 C C . LEU A 1 322 ? 5.045 -0.600 -13.769 1.00 94.25 322 LEU A C 1
ATOM 2486 O O . LEU A 1 322 ? 5.007 -0.205 -12.599 1.00 94.25 322 LEU A O 1
ATOM 2490 N N . PHE A 1 323 ? 3.968 -0.682 -14.534 1.00 94.12 323 PHE A N 1
ATOM 2491 C CA . PHE A 1 323 ? 2.628 -0.315 -14.094 1.00 94.12 323 PHE A CA 1
ATOM 2492 C C . PHE A 1 323 ? 1.573 -1.098 -14.873 1.00 94.12 323 PHE A C 1
ATOM 2494 O O . PHE A 1 323 ? 1.891 -1.805 -15.829 1.00 94.12 323 PHE A O 1
ATOM 2501 N N . VAL A 1 324 ? 0.320 -0.985 -14.444 1.00 91.88 324 VAL A N 1
ATOM 2502 C CA . VAL A 1 324 ? -0.819 -1.644 -15.079 1.00 91.88 324 VAL A CA 1
ATOM 2503 C C . VAL A 1 324 ? -1.843 -0.589 -15.477 1.00 91.88 324 VAL A C 1
ATOM 2505 O O . VAL A 1 324 ? -2.206 0.269 -14.672 1.00 91.88 324 VAL A O 1
ATOM 2508 N N . CYS A 1 325 ? -2.296 -0.632 -16.725 1.00 90.06 325 CYS A N 1
ATOM 2509 C CA . CYS A 1 325 ? -3.315 0.273 -17.245 1.00 90.06 325 CYS A CA 1
ATOM 2510 C C . CYS A 1 325 ? -4.065 -0.356 -18.428 1.00 90.06 325 CYS A C 1
ATOM 2512 O O . CYS A 1 325 ? -3.584 -1.337 -18.996 1.00 90.06 325 CYS A O 1
ATOM 2514 N N . PRO A 1 326 ? -5.205 0.215 -18.849 1.00 88.31 326 PRO A N 1
ATOM 2515 C CA . PRO A 1 326 ? -5.832 -0.178 -20.104 1.00 88.31 326 PRO A CA 1
ATOM 2516 C C . PRO A 1 326 ? -4.871 0.008 -21.294 1.00 88.31 326 PRO A C 1
ATOM 2518 O O . PRO A 1 326 ? -4.079 0.956 -21.291 1.00 88.31 326 PRO A O 1
ATOM 2521 N N . PRO A 1 327 ? -4.954 -0.832 -22.340 1.00 86.69 327 PRO A N 1
ATOM 2522 C CA . PRO A 1 327 ? -4.121 -0.749 -23.545 1.00 86.69 327 PRO A CA 1
ATOM 2523 C C . PRO A 1 327 ? -4.381 0.517 -24.381 1.00 86.69 327 PRO A C 1
ATOM 2525 O O . PRO A 1 327 ? -3.603 0.847 -25.272 1.00 86.69 327 PRO A O 1
ATOM 2528 N N . THR A 1 328 ? -5.471 1.236 -24.103 1.00 85.00 328 THR A N 1
ATOM 2529 C CA . THR A 1 328 ? -5.838 2.519 -24.724 1.00 85.00 328 THR A CA 1
ATOM 2530 C C . THR A 1 328 ? -5.258 3.731 -23.993 1.00 85.00 328 THR A C 1
ATOM 2532 O O . THR A 1 328 ? -5.453 4.867 -24.429 1.00 85.00 328 THR A O 1
ATOM 2535 N N . ASN A 1 329 ? -4.558 3.518 -22.877 1.00 86.19 329 ASN A N 1
ATOM 2536 C CA . ASN A 1 329 ? -4.055 4.599 -22.049 1.00 86.19 329 ASN A CA 1
ATOM 2537 C C . ASN A 1 329 ? -2.906 5.363 -22.735 1.00 86.19 329 ASN A C 1
ATOM 2539 O O . ASN A 1 329 ? -2.042 4.789 -23.400 1.00 86.19 329 ASN A O 1
ATOM 2543 N N . THR A 1 330 ? -2.886 6.680 -22.543 1.00 82.69 330 THR A N 1
ATOM 2544 C CA . THR A 1 330 ? -1.901 7.596 -23.143 1.00 82.69 330 THR A CA 1
ATOM 2545 C C . THR A 1 330 ? -1.001 8.275 -22.114 1.00 82.69 330 THR A C 1
ATOM 2547 O O . THR A 1 330 ? -0.026 8.917 -22.494 1.00 82.69 330 THR A O 1
ATOM 2550 N N . HIS A 1 331 ? -1.291 8.122 -20.817 1.00 81.25 331 HIS A N 1
ATOM 2551 C CA . HIS A 1 331 ? -0.564 8.786 -19.735 1.00 81.25 331 HIS A CA 1
ATOM 2552 C C . HIS A 1 331 ? 0.048 7.758 -18.781 1.00 81.25 331 HIS A C 1
ATOM 2554 O O . HIS A 1 331 ? -0.661 6.932 -18.207 1.00 81.25 331 HIS A O 1
ATOM 2560 N N . GLY A 1 332 ? 1.368 7.814 -18.601 1.00 82.88 332 GLY A N 1
ATOM 2561 C CA . GLY A 1 332 ? 2.110 6.911 -17.721 1.00 82.88 332 GLY A CA 1
ATOM 2562 C C . GLY A 1 332 ? 2.751 7.624 -16.521 1.00 82.88 332 GLY A C 1
ATOM 2563 O O . GLY A 1 332 ? 2.774 8.855 -16.474 1.00 82.88 332 GLY A O 1
ATOM 2564 N N . PRO A 1 333 ? 3.300 6.871 -15.551 1.00 85.19 333 PRO A N 1
ATOM 2565 C CA . PRO A 1 333 ? 3.986 7.429 -14.380 1.00 85.19 333 PRO A CA 1
ATOM 2566 C C . PRO A 1 333 ? 5.206 8.311 -14.697 1.00 85.19 333 PRO A C 1
ATOM 2568 O O . PRO A 1 333 ? 5.567 9.182 -13.906 1.00 85.19 333 PRO A O 1
ATOM 2571 N N . VAL A 1 334 ? 5.873 8.078 -15.830 1.00 84.62 334 VAL A N 1
ATOM 2572 C CA . VAL A 1 334 ? 6.991 8.892 -16.320 1.00 84.62 334 VAL A CA 1
ATOM 2573 C C . VAL A 1 334 ? 6.452 9.932 -17.299 1.00 84.62 334 VAL A C 1
ATOM 2575 O O . VAL A 1 334 ? 5.932 9.580 -18.359 1.00 84.62 334 VAL A O 1
ATOM 2578 N N . VAL A 1 335 ? 6.607 11.211 -16.945 1.00 79.75 335 VAL A N 1
ATOM 2579 C CA . VAL A 1 335 ? 6.233 12.354 -17.794 1.00 79.75 335 VAL A CA 1
ATOM 2580 C C . VAL A 1 335 ? 7.002 12.279 -19.115 1.00 79.75 335 VAL A C 1
ATOM 2582 O O . VAL A 1 335 ? 8.218 12.091 -19.103 1.00 79.75 335 VAL A O 1
ATOM 2585 N N . ASP A 1 336 ? 6.282 12.386 -20.234 1.00 77.31 336 ASP A N 1
ATOM 2586 C CA . ASP A 1 336 ? 6.800 12.310 -21.611 1.00 77.31 336 ASP A CA 1
ATOM 2587 C C . ASP A 1 336 ? 7.535 11.000 -21.976 1.00 77.31 336 ASP A C 1
ATOM 2589 O O . ASP A 1 336 ? 8.232 10.926 -22.989 1.00 77.31 336 ASP A O 1
ATOM 2593 N N . GLY A 1 337 ? 7.391 9.946 -21.165 1.00 79.38 337 GLY A N 1
ATOM 2594 C CA . GLY A 1 337 ? 7.959 8.629 -21.449 1.00 79.38 337 GLY A CA 1
ATOM 2595 C C . GLY A 1 337 ? 7.080 7.806 -22.392 1.00 79.38 337 GLY A C 1
ATOM 2596 O O . GLY A 1 337 ? 5.869 7.716 -22.196 1.00 79.38 337 GLY A O 1
ATOM 2597 N N . GLU A 1 338 ? 7.686 7.130 -23.368 1.00 87.81 338 GLU A N 1
ATOM 2598 C CA . GLU A 1 338 ? 6.975 6.183 -24.235 1.00 87.81 338 GLU A CA 1
ATOM 2599 C C . GLU A 1 338 ? 6.460 4.978 -23.433 1.00 87.81 338 GLU A C 1
ATOM 2601 O O . GLU A 1 338 ? 7.224 4.328 -22.711 1.00 87.81 338 GLU A O 1
ATOM 2606 N N . ILE A 1 339 ? 5.163 4.686 -23.565 1.00 90.50 339 ILE A N 1
ATOM 2607 C CA . ILE A 1 339 ? 4.517 3.530 -22.940 1.00 90.50 339 ILE A CA 1
ATOM 2608 C C . ILE A 1 339 ? 4.693 2.316 -23.848 1.00 90.50 339 ILE A C 1
ATOM 2610 O O . ILE A 1 339 ? 4.179 2.282 -24.963 1.00 90.50 339 ILE A O 1
ATOM 2614 N N . ILE A 1 340 ? 5.379 1.296 -23.341 1.00 91.06 340 ILE A N 1
ATOM 2615 C CA . ILE A 1 340 ? 5.564 0.018 -24.024 1.00 91.06 340 ILE A CA 1
ATOM 2616 C C . ILE A 1 340 ? 4.661 -1.015 -23.348 1.00 91.06 340 ILE A C 1
ATOM 2618 O O . ILE A 1 340 ? 4.898 -1.404 -22.204 1.00 91.06 340 ILE A O 1
ATOM 2622 N N . TYR A 1 341 ? 3.630 -1.474 -24.053 1.00 91.94 341 TYR A N 1
ATOM 2623 C CA . TYR A 1 341 ? 2.726 -2.516 -23.562 1.00 91.94 341 TYR A CA 1
ATOM 2624 C C . TYR A 1 341 ? 3.356 -3.904 -23.679 1.00 91.94 341 TYR A C 1
ATOM 2626 O O . TYR A 1 341 ? 3.894 -4.259 -24.730 1.00 91.94 341 TYR A O 1
ATOM 2634 N N . LEU A 1 342 ? 3.265 -4.707 -22.618 1.00 90.75 342 LEU A N 1
ATOM 2635 C CA . LEU A 1 342 ? 3.804 -6.068 -22.546 1.00 90.75 342 LEU A CA 1
ATOM 2636 C C . LEU A 1 342 ? 2.810 -7.076 -23.143 1.00 90.75 342 LEU A C 1
ATOM 2638 O O . LEU A 1 342 ? 2.202 -7.858 -22.422 1.00 90.75 342 LEU A O 1
ATOM 2642 N N . ASN A 1 343 ? 2.613 -7.017 -24.461 1.00 88.12 343 ASN A N 1
ATOM 2643 C CA . ASN A 1 343 ? 1.557 -7.752 -25.167 1.00 88.12 343 ASN A CA 1
ATOM 2644 C C . ASN A 1 343 ? 1.998 -9.098 -25.787 1.00 88.12 343 ASN A C 1
ATOM 2646 O O . ASN A 1 343 ? 1.307 -9.657 -26.634 1.00 88.12 343 ASN A O 1
ATOM 2650 N N . GLY A 1 344 ? 3.195 -9.588 -25.462 1.00 86.00 344 GLY A N 1
ATOM 2651 C CA . GLY A 1 344 ? 3.734 -10.860 -25.950 1.00 86.00 344 GLY A CA 1
ATOM 2652 C C . GLY A 1 344 ? 4.176 -10.880 -27.420 1.00 86.00 344 GLY A C 1
ATOM 2653 O O . GLY A 1 344 ? 4.670 -11.909 -27.885 1.00 86.00 344 GLY A O 1
ATOM 2654 N N . THR A 1 345 ? 4.027 -9.776 -28.161 1.00 86.06 345 THR A N 1
ATOM 2655 C CA . THR A 1 345 ? 4.419 -9.687 -29.580 1.00 86.06 345 THR A CA 1
ATOM 2656 C C . THR A 1 345 ? 5.933 -9.584 -29.759 1.00 86.06 345 THR A C 1
ATOM 2658 O O . THR A 1 345 ? 6.646 -9.092 -28.883 1.00 86.06 345 THR A O 1
ATOM 2661 N N . ASP A 1 346 ? 6.442 -9.986 -30.929 1.00 82.56 346 ASP A N 1
ATOM 2662 C CA . ASP A 1 346 ? 7.868 -9.849 -31.264 1.00 82.56 346 ASP A CA 1
ATOM 2663 C C . ASP A 1 346 ? 8.356 -8.386 -31.160 1.00 82.56 346 ASP A C 1
ATOM 2665 O O . ASP A 1 346 ? 9.486 -8.143 -30.733 1.00 82.56 346 ASP A O 1
ATOM 2669 N N . GLU A 1 347 ? 7.498 -7.410 -31.484 1.00 84.25 347 GLU A N 1
ATOM 2670 C CA . GLU A 1 347 ? 7.787 -5.975 -31.346 1.00 84.25 347 GLU A CA 1
ATOM 2671 C C . GLU A 1 347 ? 7.975 -5.572 -29.878 1.00 84.25 347 GLU A C 1
ATOM 2673 O O . GLU A 1 347 ? 8.976 -4.944 -29.526 1.00 84.25 347 GLU A O 1
ATOM 2678 N N . SER A 1 348 ? 7.060 -5.990 -28.999 1.00 85.56 348 SER A N 1
ATOM 2679 C CA . SER A 1 348 ? 7.148 -5.705 -27.562 1.00 85.56 348 SER A CA 1
ATOM 2680 C C . SER A 1 348 ? 8.333 -6.417 -26.898 1.00 85.56 348 SER A C 1
ATOM 2682 O O . SER A 1 348 ? 9.023 -5.849 -26.041 1.00 85.56 348 SER A O 1
ATOM 2684 N N . LEU A 1 349 ? 8.648 -7.638 -27.336 1.00 83.81 349 LEU A N 1
ATOM 2685 C CA . LEU A 1 349 ? 9.838 -8.367 -26.897 1.00 83.81 349 LEU A CA 1
ATOM 2686 C C . LEU A 1 349 ? 11.125 -7.630 -27.274 1.00 83.81 349 LEU A C 1
ATOM 2688 O O . LEU A 1 349 ? 11.987 -7.427 -26.415 1.00 83.81 349 LEU A O 1
ATOM 2692 N N . ALA A 1 350 ? 11.229 -7.167 -28.521 1.00 80.81 350 ALA A N 1
ATOM 2693 C CA . ALA A 1 350 ? 12.371 -6.389 -28.984 1.00 80.81 350 ALA A CA 1
ATOM 2694 C C . ALA A 1 350 ? 12.494 -5.051 -28.233 1.00 80.81 350 ALA A C 1
ATOM 2696 O O . ALA A 1 350 ? 13.580 -4.708 -27.761 1.00 80.81 350 ALA A O 1
ATOM 2697 N N . ALA A 1 351 ? 11.385 -4.327 -28.049 1.00 80.75 351 ALA A N 1
ATOM 2698 C CA . ALA A 1 351 ? 11.363 -3.027 -27.374 1.00 80.75 351 ALA A CA 1
ATOM 2699 C C . ALA A 1 351 ? 11.784 -3.103 -25.893 1.00 80.75 351 ALA A C 1
ATOM 2701 O O . ALA A 1 351 ? 12.436 -2.186 -25.373 1.00 80.75 351 ALA A O 1
ATOM 2702 N N . THR A 1 352 ? 11.444 -4.208 -25.221 1.00 79.94 352 THR A N 1
ATOM 2703 C CA . THR A 1 352 ? 11.758 -4.456 -23.803 1.00 79.94 352 THR A CA 1
ATOM 2704 C C . THR A 1 352 ? 13.070 -5.207 -23.574 1.00 79.94 352 THR A C 1
ATOM 2706 O O . THR A 1 352 ? 13.465 -5.394 -22.425 1.00 79.94 352 THR A O 1
ATOM 2709 N N . GLY A 1 353 ? 13.758 -5.637 -24.638 1.00 69.19 353 GLY A N 1
ATOM 2710 C CA . GLY A 1 353 ? 14.958 -6.475 -24.529 1.00 69.19 353 GLY A CA 1
ATOM 2711 C C . GLY A 1 353 ? 14.675 -7.873 -23.963 1.00 69.19 353 GLY A C 1
ATOM 2712 O O . GLY A 1 353 ? 15.583 -8.540 -23.463 1.00 69.19 353 GLY A O 1
ATOM 2713 N N . SER A 1 354 ? 13.418 -8.317 -24.019 1.00 72.75 354 SER A N 1
ATOM 2714 C CA . SER A 1 354 ? 12.980 -9.633 -23.559 1.00 72.75 354 SER A CA 1
ATOM 2715 C C . SER A 1 354 ? 13.264 -10.671 -24.644 1.00 72.75 354 SER A C 1
ATOM 2717 O O . SER A 1 354 ? 12.916 -10.481 -25.806 1.00 72.75 354 SER A O 1
ATOM 2719 N N . ASN A 1 355 ? 13.882 -11.800 -24.289 1.00 66.81 355 ASN A N 1
ATOM 2720 C CA . ASN A 1 355 ? 14.214 -12.854 -25.251 1.00 66.81 355 ASN A CA 1
ATOM 2721 C C . ASN A 1 355 ? 13.537 -14.175 -24.873 1.00 66.81 355 ASN A C 1
ATOM 2723 O O . ASN A 1 355 ? 14.166 -15.110 -24.369 1.00 66.81 355 ASN A O 1
ATOM 2727 N N . LEU A 1 356 ? 12.226 -14.244 -25.127 1.00 63.00 356 LEU A N 1
ATOM 2728 C CA . LEU A 1 356 ? 11.426 -15.447 -24.880 1.00 63.00 356 LEU A CA 1
ATOM 2729 C C . LEU A 1 356 ? 11.920 -16.660 -25.680 1.00 63.00 356 LEU A C 1
ATOM 2731 O O . LEU A 1 356 ? 11.888 -17.775 -25.162 1.00 63.00 356 LEU A O 1
ATOM 2735 N N . ARG A 1 357 ? 12.407 -16.458 -26.913 1.00 59.38 357 ARG A N 1
ATOM 2736 C CA . ARG A 1 357 ? 12.851 -17.544 -27.806 1.00 59.38 357 ARG A CA 1
ATOM 2737 C C . ARG A 1 357 ? 14.085 -18.266 -27.262 1.00 59.38 357 ARG A C 1
ATOM 2739 O O . ARG A 1 357 ? 14.084 -19.491 -27.184 1.00 59.38 357 ARG A O 1
ATOM 2746 N N . VAL A 1 358 ? 15.105 -17.518 -26.832 1.00 57.56 358 VAL A N 1
ATOM 2747 C CA . VAL A 1 358 ? 16.328 -18.091 -26.242 1.00 57.56 358 VAL A CA 1
ATOM 2748 C C . VAL A 1 358 ? 16.034 -18.739 -24.889 1.00 57.56 358 VAL A C 1
ATOM 2750 O O . VAL A 1 358 ? 16.542 -19.824 -24.622 1.00 57.56 358 VAL A O 1
ATOM 2753 N N . LYS A 1 359 ? 15.170 -18.139 -24.057 1.00 57.94 359 LYS A N 1
ATOM 2754 C CA . LYS A 1 359 ? 14.780 -18.736 -22.768 1.00 57.94 359 LYS A CA 1
ATOM 2755 C C . LYS A 1 359 ? 14.007 -20.044 -22.918 1.00 57.94 359 LYS A C 1
ATOM 2757 O O . LYS A 1 359 ? 14.314 -20.978 -22.191 1.00 57.94 359 LYS A O 1
ATOM 2762 N N . ARG A 1 360 ? 13.049 -20.144 -23.850 1.00 59.50 360 ARG A N 1
ATOM 2763 C CA . ARG A 1 360 ? 12.326 -21.407 -24.105 1.00 59.50 360 ARG A CA 1
ATOM 2764 C C . ARG A 1 360 ? 13.285 -22.511 -24.558 1.00 59.50 360 ARG A C 1
ATOM 2766 O O . ARG A 1 360 ? 13.275 -23.588 -23.979 1.00 59.50 360 ARG A O 1
ATOM 2773 N N . ALA A 1 361 ? 14.183 -22.205 -25.497 1.00 55.28 361 ALA A N 1
ATOM 2774 C CA . ALA A 1 361 ? 15.193 -23.158 -25.957 1.00 55.28 361 ALA A CA 1
ATOM 2775 C C . ALA A 1 361 ? 16.154 -23.605 -24.836 1.00 55.28 361 ALA A C 1
ATOM 2777 O O . ALA A 1 361 ? 16.535 -24.772 -24.781 1.00 55.28 361 ALA A O 1
ATOM 2778 N N . LEU A 1 362 ? 16.531 -22.695 -23.929 1.00 55.69 362 LEU A N 1
ATOM 2779 C CA . LEU A 1 362 ? 17.376 -23.007 -22.774 1.00 55.69 362 LEU A CA 1
ATOM 2780 C C . LEU A 1 362 ? 16.625 -23.827 -21.711 1.00 55.69 362 LEU A C 1
ATOM 2782 O O . LEU A 1 362 ? 17.197 -24.743 -21.130 1.00 55.69 362 LEU A O 1
ATOM 2786 N N . GLU A 1 363 ? 15.347 -23.530 -21.469 1.00 59.19 363 GLU A N 1
ATOM 2787 C CA . GLU A 1 363 ? 14.480 -24.296 -20.566 1.00 59.19 363 GLU A CA 1
ATOM 2788 C C . GLU A 1 363 ? 14.298 -25.733 -21.062 1.00 59.19 363 GLU A C 1
ATOM 2790 O O . GLU A 1 363 ? 14.495 -26.664 -20.283 1.00 59.19 363 GLU A O 1
ATOM 2795 N N . ASP A 1 364 ? 14.018 -25.922 -22.353 1.00 55.31 364 ASP A N 1
ATOM 2796 C CA . ASP A 1 364 ? 13.883 -27.249 -22.964 1.00 55.31 364 ASP A CA 1
ATOM 2797 C C . ASP A 1 364 ? 15.178 -28.079 -22.847 1.00 55.31 364 ASP A C 1
ATOM 2799 O O . ASP A 1 364 ? 15.120 -29.297 -22.680 1.00 55.31 364 ASP A O 1
ATOM 2803 N N . GLN A 1 365 ? 16.352 -27.433 -22.862 1.00 51.56 365 GLN A N 1
ATOM 2804 C CA . GLN A 1 365 ? 17.653 -28.086 -22.655 1.00 51.56 365 GLN A CA 1
ATOM 2805 C C . GLN A 1 365 ? 17.937 -28.401 -21.174 1.00 51.56 365 GLN A C 1
ATOM 2807 O O . GLN A 1 365 ? 18.398 -29.500 -20.848 1.00 51.56 365 GLN A O 1
ATOM 2812 N N . LEU A 1 366 ? 17.642 -27.462 -20.268 1.00 50.00 366 LEU A N 1
ATOM 2813 C CA . LEU A 1 366 ? 17.874 -27.591 -18.824 1.00 50.00 366 LEU A CA 1
ATOM 2814 C C . LEU A 1 366 ? 16.911 -28.575 -18.145 1.00 50.00 366 LEU A C 1
ATOM 2816 O O . LEU A 1 366 ? 17.242 -29.092 -17.087 1.00 50.00 366 LEU A O 1
ATOM 2820 N N . TYR A 1 367 ? 15.769 -28.912 -18.753 1.00 47.56 367 TYR A N 1
ATOM 2821 C CA . TYR A 1 367 ? 14.828 -29.911 -18.219 1.00 47.56 367 TYR A CA 1
ATOM 2822 C C . TYR A 1 367 ? 15.409 -31.330 -18.075 1.00 47.56 367 TYR A C 1
ATOM 2824 O O . TYR A 1 367 ? 14.810 -32.168 -17.399 1.00 47.56 367 TYR A O 1
ATOM 2832 N N . THR A 1 368 ? 16.576 -31.596 -18.667 1.00 47.97 368 THR A N 1
ATOM 2833 C CA . THR A 1 368 ? 17.307 -32.867 -18.529 1.00 47.97 368 THR A CA 1
ATOM 2834 C C . THR A 1 368 ? 18.192 -32.919 -17.273 1.00 47.97 368 THR A C 1
ATOM 2836 O O . THR A 1 368 ? 18.719 -33.979 -16.940 1.00 47.97 368 THR A O 1
ATOM 2839 N N . GLN A 1 369 ? 18.359 -31.805 -16.554 1.00 33.69 369 GLN A N 1
ATOM 2840 C CA . GLN A 1 369 ? 19.178 -31.715 -15.345 1.00 33.69 369 GLN A CA 1
ATOM 2841 C C . GLN A 1 369 ? 18.385 -31.020 -14.232 1.00 33.69 369 GLN A C 1
ATOM 2843 O O . GLN A 1 369 ? 17.822 -29.948 -14.417 1.00 33.69 369 GLN A O 1
ATOM 2848 N N . GLU A 1 370 ? 18.294 -31.676 -13.079 1.00 35.59 370 GLU A N 1
ATOM 2849 C CA . GLU A 1 370 ? 17.498 -31.251 -11.929 1.00 35.59 370 GLU A CA 1
ATOM 2850 C C . GLU A 1 370 ? 17.684 -29.772 -11.546 1.00 35.59 370 GLU A C 1
ATOM 2852 O O . GLU A 1 370 ? 18.770 -29.202 -11.639 1.00 35.59 370 GLU A O 1
ATOM 2857 N N . VAL A 1 371 ? 16.571 -29.187 -11.089 1.00 42.88 371 VAL A N 1
ATOM 2858 C CA . VAL A 1 371 ? 16.344 -27.815 -10.612 1.00 42.88 371 VAL A CA 1
ATOM 2859 C C . VAL A 1 371 ? 17.568 -27.211 -9.904 1.00 42.88 371 VAL A C 1
ATOM 2861 O O . VAL A 1 371 ? 17.747 -27.334 -8.694 1.00 42.88 371 VAL A O 1
ATOM 2864 N N . GLY A 1 372 ? 18.396 -26.501 -10.670 1.00 37.44 372 GLY A N 1
ATOM 2865 C CA . GLY A 1 372 ? 19.509 -25.708 -10.159 1.00 37.44 372 GLY A CA 1
ATOM 2866 C C . GLY A 1 372 ? 19.060 -24.296 -9.788 1.00 37.44 372 GLY A C 1
ATOM 2867 O O . GLY A 1 372 ? 19.041 -23.401 -10.629 1.00 37.44 372 GLY A O 1
ATOM 2868 N N . THR A 1 373 ? 18.753 -24.060 -8.513 1.00 41.53 373 THR A N 1
ATOM 2869 C CA . THR A 1 373 ? 18.483 -22.734 -7.920 1.00 41.53 373 THR A CA 1
ATOM 2870 C C . THR A 1 373 ? 19.743 -21.860 -7.772 1.00 41.53 373 THR A C 1
ATOM 2872 O O . THR A 1 373 ? 19.917 -21.217 -6.738 1.00 41.53 373 THR A O 1
ATOM 2875 N N . ALA A 1 374 ? 20.666 -21.857 -8.742 1.00 33.81 374 ALA A N 1
ATOM 2876 C CA . ALA A 1 374 ? 22.019 -21.333 -8.507 1.00 33.81 374 ALA A CA 1
ATOM 2877 C C . ALA A 1 374 ? 22.526 -20.240 -9.458 1.00 33.81 374 ALA A C 1
ATOM 2879 O O . ALA A 1 374 ? 23.428 -19.516 -9.053 1.00 33.81 374 ALA A O 1
ATOM 2880 N N . ASN A 1 375 ? 21.950 -20.024 -10.644 1.00 40.09 375 ASN A N 1
ATOM 2881 C CA . ASN A 1 375 ? 22.490 -19.020 -11.572 1.00 40.09 375 ASN A CA 1
ATOM 2882 C C . ASN A 1 375 ? 21.440 -17.975 -11.950 1.00 40.09 375 ASN A C 1
ATOM 2884 O O . ASN A 1 375 ? 20.768 -18.102 -12.967 1.00 40.09 375 ASN A O 1
ATOM 2888 N N . ASP A 1 376 ? 21.329 -16.915 -11.148 1.00 49.19 376 ASP A N 1
ATOM 2889 C CA . ASP A 1 376 ? 20.706 -15.670 -11.606 1.00 49.19 376 ASP A CA 1
ATOM 2890 C C . ASP A 1 376 ? 21.618 -14.485 -11.261 1.00 49.19 376 ASP A C 1
ATOM 2892 O O . ASP A 1 376 ? 21.467 -13.769 -10.264 1.00 49.19 376 ASP A O 1
ATOM 2896 N N . GLU A 1 377 ? 22.662 -14.326 -12.075 1.00 53.31 377 GLU A N 1
ATOM 2897 C CA . GLU A 1 377 ? 23.546 -13.157 -12.049 1.00 53.31 377 GLU A CA 1
ATOM 2898 C C . GLU A 1 377 ? 22.816 -11.875 -12.506 1.00 53.31 377 GLU A C 1
ATOM 2900 O O . GLU A 1 377 ? 23.294 -10.771 -12.240 1.00 53.31 377 GLU A O 1
ATOM 2905 N N . GLY A 1 378 ? 21.626 -12.003 -13.110 1.00 64.12 378 GLY A N 1
ATOM 2906 C CA . GLY A 1 378 ? 20.793 -10.903 -13.592 1.00 64.12 378 GLY A CA 1
ATOM 2907 C C . GLY A 1 378 ? 19.888 -10.262 -12.533 1.00 64.12 378 GLY A C 1
ATOM 2908 O O . GLY A 1 378 ? 19.810 -10.682 -11.374 1.00 64.12 378 GLY A O 1
ATOM 2909 N N . SER A 1 379 ? 19.201 -9.188 -12.924 1.00 79.00 379 SER A N 1
ATOM 2910 C CA . SER A 1 379 ? 18.173 -8.559 -12.095 1.00 79.00 379 SER A CA 1
ATOM 2911 C C . SER A 1 379 ? 16.842 -9.295 -12.231 1.00 79.00 379 SER A C 1
ATOM 2913 O O . SER A 1 379 ? 16.327 -9.470 -13.333 1.00 79.00 379 SER A O 1
ATOM 2915 N N . THR A 1 380 ? 16.237 -9.674 -11.104 1.00 87.12 380 THR A N 1
ATOM 2916 C CA . THR A 1 380 ? 15.039 -10.536 -11.099 1.00 87.12 380 THR A CA 1
ATOM 2917 C C . THR A 1 380 ? 13.795 -9.938 -11.766 1.00 87.12 380 THR A C 1
ATOM 2919 O O . THR A 1 380 ? 12.926 -10.684 -12.214 1.00 87.12 380 THR A O 1
ATOM 2922 N N . TRP A 1 381 ? 13.717 -8.612 -11.922 1.00 87.75 381 TRP A N 1
ATOM 2923 C CA . TRP A 1 381 ? 12.638 -7.963 -12.676 1.00 87.75 381 TRP A CA 1
ATOM 2924 C C . TRP A 1 381 ? 12.655 -8.319 -14.169 1.00 87.75 381 TRP A C 1
ATOM 2926 O O . TRP A 1 381 ? 11.609 -8.297 -14.810 1.00 87.75 381 TRP A O 1
ATOM 2936 N N . VAL A 1 382 ? 13.806 -8.711 -14.728 1.00 86.94 382 VAL A N 1
ATOM 2937 C CA . VAL A 1 382 ? 13.887 -9.218 -16.107 1.00 86.94 382 VAL A CA 1
ATOM 2938 C C . VAL A 1 382 ? 13.114 -10.529 -16.222 1.00 86.94 382 VAL A C 1
ATOM 2940 O O . VAL A 1 382 ? 12.461 -10.787 -17.232 1.00 86.94 382 VAL A O 1
ATOM 2943 N N . ASN A 1 383 ? 13.147 -11.369 -15.186 1.00 87.88 383 ASN A N 1
ATOM 2944 C CA . ASN A 1 383 ? 12.351 -12.592 -15.157 1.00 87.88 383 ASN A CA 1
ATOM 2945 C C . ASN A 1 383 ? 10.863 -12.263 -15.081 1.00 87.88 383 ASN A C 1
ATOM 2947 O O . ASN A 1 383 ? 10.108 -12.824 -15.863 1.00 87.88 383 ASN A O 1
ATOM 2951 N N . LEU A 1 384 ? 10.470 -11.304 -14.238 1.00 91.00 384 LEU A N 1
ATOM 2952 C CA . LEU A 1 384 ? 9.086 -10.828 -14.171 1.00 91.00 384 LEU A CA 1
ATOM 2953 C C . LEU A 1 384 ? 8.585 -10.342 -15.542 1.00 91.00 384 LEU A C 1
ATOM 2955 O O . LEU A 1 384 ? 7.536 -10.784 -15.997 1.00 91.00 384 LEU A O 1
ATOM 2959 N N . LEU A 1 385 ? 9.361 -9.497 -16.229 1.00 90.75 385 LEU A N 1
ATOM 2960 C CA . LEU A 1 385 ? 9.028 -9.008 -17.571 1.00 90.75 385 LEU A CA 1
ATOM 2961 C C . LEU A 1 385 ? 8.846 -10.137 -18.583 1.00 90.75 385 LEU A C 1
ATOM 2963 O O . LEU A 1 385 ? 7.863 -10.155 -19.319 1.00 90.75 385 LEU A O 1
ATOM 2967 N N . ASN A 1 386 ? 9.779 -11.090 -18.610 1.00 88.62 386 ASN A N 1
ATOM 2968 C CA . ASN A 1 386 ? 9.670 -12.237 -19.505 1.00 88.62 386 ASN A CA 1
ATOM 2969 C C . ASN A 1 386 ? 8.421 -13.070 -19.192 1.00 88.62 386 ASN A C 1
ATOM 2971 O O . ASN A 1 386 ? 7.763 -13.529 -20.117 1.00 88.62 386 ASN A O 1
ATOM 2975 N N . GLU A 1 387 ? 8.079 -13.272 -17.919 1.00 90.88 387 GLU A N 1
ATOM 2976 C CA . GLU A 1 387 ? 6.884 -14.040 -17.566 1.00 90.88 387 GLU A CA 1
ATOM 2977 C C . GLU A 1 387 ? 5.586 -13.295 -17.901 1.00 90.88 387 GLU A C 1
ATOM 2979 O O . GLU A 1 387 ? 4.651 -13.943 -18.349 1.00 90.88 387 GLU A O 1
ATOM 2984 N N . LEU A 1 388 ? 5.531 -11.963 -17.784 1.00 92.00 388 LEU A N 1
ATOM 2985 C CA . LEU A 1 388 ? 4.372 -11.170 -18.231 1.00 92.00 388 LEU A CA 1
ATOM 2986 C C . LEU A 1 388 ? 4.177 -11.267 -19.750 1.00 92.00 388 LEU A C 1
ATOM 2988 O O . LEU A 1 388 ? 3.078 -11.537 -20.221 1.00 92.00 388 LEU A O 1
ATOM 2992 N N . GLN A 1 389 ? 5.263 -11.143 -20.516 1.00 91.31 389 GLN A N 1
ATOM 2993 C CA . GLN A 1 389 ? 5.230 -11.314 -21.971 1.00 91.31 389 GLN A CA 1
ATOM 2994 C C . GLN A 1 389 ? 4.842 -12.747 -22.373 1.00 91.31 389 GLN A C 1
ATOM 2996 O O . GLN A 1 389 ? 4.107 -12.953 -23.337 1.00 91.31 389 GLN A O 1
ATOM 3001 N N . ARG A 1 390 ? 5.344 -13.756 -21.643 1.00 89.12 390 ARG A N 1
ATOM 3002 C CA . ARG A 1 390 ? 4.998 -15.169 -21.860 1.00 89.12 390 ARG A CA 1
ATOM 3003 C C . ARG A 1 390 ? 3.529 -15.422 -21.565 1.00 89.12 390 ARG A C 1
ATOM 3005 O O . ARG A 1 390 ? 2.887 -16.109 -22.350 1.00 89.12 390 ARG A O 1
ATOM 3012 N N . MET A 1 391 ? 3.043 -14.898 -20.441 1.00 91.12 391 MET A N 1
ATOM 3013 C CA . MET A 1 391 ? 1.652 -15.000 -20.026 1.00 91.12 391 MET A CA 1
ATOM 3014 C C . MET A 1 391 ? 0.751 -14.531 -21.153 1.00 91.12 391 MET A C 1
ATOM 3016 O O . MET A 1 391 ? -0.106 -15.299 -21.576 1.00 91.12 391 MET A O 1
ATOM 3020 N N . GLU A 1 392 ? 1.030 -13.361 -21.720 1.00 89.81 392 GLU A N 1
ATOM 3021 C CA . GLU A 1 392 ? 0.196 -12.830 -22.786 1.00 89.81 392 GLU A CA 1
ATOM 3022 C C . GLU A 1 392 ? 0.276 -13.653 -24.075 1.00 89.81 392 GLU A C 1
ATOM 3024 O O . GLU A 1 392 ? -0.737 -14.096 -24.615 1.00 89.81 392 GLU A O 1
ATOM 3029 N N . HIS A 1 393 ? 1.497 -13.935 -24.534 1.00 88.38 393 HIS A N 1
ATOM 3030 C CA . HIS A 1 393 ? 1.723 -14.716 -25.746 1.00 88.38 393 HIS A CA 1
ATOM 3031 C C . HIS A 1 393 ? 1.044 -16.094 -25.680 1.00 88.38 393 HIS A C 1
ATOM 3033 O O . HIS A 1 393 ? 0.383 -16.517 -26.629 1.00 88.38 393 HIS A O 1
ATOM 3039 N N . ASP A 1 394 ? 1.247 -16.829 -24.583 1.00 89.88 394 ASP A N 1
ATOM 3040 C CA . ASP A 1 394 ? 0.739 -18.194 -24.430 1.00 89.88 394 ASP A CA 1
ATOM 3041 C C . ASP A 1 394 ? -0.781 -18.211 -24.247 1.00 89.88 394 ASP A C 1
ATOM 3043 O O . ASP A 1 394 ? -1.440 -19.096 -24.794 1.00 89.88 394 ASP A O 1
ATOM 3047 N N . SER A 1 395 ? -1.331 -17.211 -23.552 1.00 88.94 395 SER A N 1
ATOM 3048 C CA . SER A 1 395 ? -2.775 -17.046 -23.361 1.00 88.94 395 SER A CA 1
ATOM 3049 C C . SER A 1 395 ? -3.491 -16.786 -24.681 1.00 88.94 395 SER A C 1
ATOM 3051 O O . SER A 1 395 ? -4.438 -17.500 -25.005 1.00 88.94 395 SER A O 1
ATOM 3053 N N . MET A 1 396 ? -2.997 -15.833 -25.476 1.00 85.31 396 MET A N 1
ATOM 3054 C CA . MET A 1 396 ? -3.572 -15.493 -26.781 1.00 85.31 396 MET A CA 1
ATOM 3055 C C . MET A 1 396 ? -3.433 -16.634 -27.791 1.00 85.31 396 MET A C 1
ATOM 3057 O O . MET A 1 396 ? -4.352 -16.907 -28.565 1.00 85.31 396 MET A O 1
ATOM 3061 N N . ALA A 1 397 ? -2.291 -17.332 -27.787 1.00 87.25 397 ALA A N 1
ATOM 3062 C CA . ALA A 1 397 ? -2.084 -18.494 -28.646 1.00 87.25 397 ALA A CA 1
ATOM 3063 C C . ALA A 1 397 ? -3.044 -19.639 -28.295 1.00 87.25 397 ALA A C 1
ATOM 3065 O O . ALA A 1 397 ? -3.615 -20.249 -29.198 1.00 87.25 397 ALA A O 1
ATOM 3066 N N . TRP A 1 398 ? -3.236 -19.911 -27.000 1.00 88.81 398 TRP A N 1
ATOM 3067 C CA . TRP A 1 398 ? -4.178 -20.925 -26.534 1.00 88.81 398 TRP A CA 1
ATOM 3068 C C . TRP A 1 398 ? -5.623 -20.549 -26.854 1.00 88.81 398 TRP A C 1
ATOM 3070 O O . TRP A 1 398 ? -6.368 -21.383 -27.352 1.00 88.81 398 TRP A O 1
ATOM 3080 N N . GLU A 1 399 ? -6.014 -19.296 -26.631 1.00 85.62 399 GLU A N 1
ATOM 3081 C CA . GLU A 1 399 ? -7.365 -18.827 -26.934 1.00 85.62 399 GLU A CA 1
ATOM 3082 C C . GLU A 1 399 ? -7.689 -18.993 -28.417 1.00 85.62 399 GLU A C 1
ATOM 3084 O O . GLU A 1 399 ? -8.699 -19.598 -28.766 1.00 85.62 399 GLU A O 1
ATOM 3089 N N . LYS A 1 400 ? -6.775 -18.572 -29.296 1.00 84.25 400 LYS A N 1
ATOM 3090 C CA . LYS A 1 400 ? -6.907 -18.786 -30.739 1.00 84.25 400 LYS A CA 1
ATOM 3091 C C . LYS A 1 400 ? -7.019 -20.271 -31.107 1.00 84.25 400 LYS A C 1
ATOM 3093 O O . LYS A 1 400 ? -7.786 -20.619 -31.997 1.00 84.25 400 LYS A O 1
ATOM 3098 N N . GLU A 1 401 ? -6.252 -21.141 -30.449 1.00 86.50 401 GLU A N 1
ATOM 3099 C CA . GLU A 1 401 ? -6.324 -22.591 -30.658 1.00 86.50 401 GLU A CA 1
ATOM 3100 C C . GLU A 1 401 ? -7.705 -23.151 -30.278 1.00 86.50 401 GLU A C 1
ATOM 3102 O O . GLU A 1 401 ? -8.257 -23.953 -31.028 1.00 86.50 401 GLU A O 1
ATOM 3107 N N . GLU A 1 402 ? -8.278 -22.718 -29.154 1.00 84.25 402 GLU A N 1
ATOM 3108 C CA . GLU A 1 402 ? -9.606 -23.160 -28.709 1.00 84.25 402 GLU A CA 1
ATOM 3109 C C . GLU A 1 402 ? -10.733 -22.629 -29.605 1.00 84.25 402 GLU A C 1
ATOM 3111 O O . GLU A 1 402 ? -11.628 -23.398 -29.950 1.00 84.25 402 GLU A O 1
ATOM 3116 N N . TYR A 1 403 ? -10.658 -21.374 -30.066 1.00 80.50 403 TYR A N 1
ATOM 3117 C CA . TYR A 1 403 ? -11.611 -20.840 -31.051 1.00 80.50 403 TYR A CA 1
ATOM 3118 C C . TYR A 1 403 ? -11.608 -21.659 -32.348 1.00 80.50 403 TYR A C 1
ATOM 3120 O O . TYR A 1 403 ? -12.673 -22.040 -32.830 1.00 80.50 403 TYR A O 1
ATOM 3128 N N . ASN A 1 404 ? -10.423 -21.990 -32.875 1.00 80.56 404 ASN A N 1
ATOM 3129 C CA . ASN A 1 404 ? -10.307 -22.801 -34.091 1.00 80.56 404 ASN A CA 1
ATOM 3130 C C . ASN A 1 404 ? -10.879 -24.217 -33.893 1.00 80.56 404 ASN A C 1
ATOM 3132 O O . ASN A 1 404 ? -11.553 -24.741 -34.773 1.00 80.56 404 ASN A O 1
ATOM 3136 N N . LYS A 1 405 ? -10.636 -24.844 -32.731 1.00 82.38 405 LYS A N 1
ATOM 3137 C CA . LYS A 1 405 ? -11.186 -26.175 -32.414 1.00 82.38 405 LYS A CA 1
ATOM 3138 C C . LYS A 1 405 ? -12.708 -26.177 -32.342 1.00 82.38 405 LYS A C 1
ATOM 3140 O O . LYS A 1 405 ? -13.318 -27.190 -32.676 1.00 82.38 405 LYS A O 1
ATOM 3145 N N . GLU A 1 406 ? -13.306 -25.098 -31.847 1.00 76.19 406 GLU A N 1
ATOM 3146 C CA . GLU A 1 406 ? -14.759 -24.980 -31.764 1.00 76.19 406 GLU A CA 1
ATOM 3147 C C . GLU A 1 406 ? -15.373 -24.795 -33.156 1.00 76.19 406 GLU A C 1
ATOM 3149 O O . GLU A 1 406 ? -16.324 -25.497 -33.487 1.00 76.19 406 GLU A O 1
ATOM 3154 N N . GLU A 1 407 ? -14.764 -23.961 -34.006 1.00 73.44 407 GLU A N 1
ATOM 3155 C CA . GLU A 1 407 ? -15.153 -23.797 -35.416 1.00 73.44 407 GLU A CA 1
ATOM 3156 C C . GLU A 1 407 ? -15.065 -25.125 -36.193 1.00 73.44 407 GLU A C 1
ATOM 3158 O O . GLU A 1 407 ? -16.002 -25.502 -36.901 1.00 73.44 407 GLU A O 1
ATOM 3163 N N . ASP A 1 408 ? -13.992 -25.898 -35.986 1.00 75.75 408 ASP A N 1
ATOM 3164 C CA . ASP A 1 408 ? -13.824 -27.235 -36.572 1.00 75.75 408 ASP A CA 1
ATOM 3165 C C . ASP A 1 408 ? -14.891 -28.241 -36.088 1.00 75.75 408 ASP A C 1
ATOM 3167 O O . ASP A 1 408 ? -15.217 -29.199 -36.796 1.00 75.75 408 ASP A O 1
ATOM 3171 N N . ARG A 1 409 ? -15.430 -28.064 -34.872 1.00 75.56 409 ARG A N 1
ATOM 3172 C CA . ARG A 1 409 ? -16.434 -28.958 -34.266 1.00 75.56 409 ARG A CA 1
ATOM 3173 C C . ARG A 1 409 ? -17.855 -28.647 -34.706 1.00 75.56 409 ARG A C 1
ATOM 3175 O O . ARG A 1 409 ? -18.622 -29.581 -34.943 1.00 75.56 409 ARG A O 1
ATOM 3182 N N . THR A 1 410 ? -18.222 -27.372 -34.753 1.00 71.00 410 THR A N 1
ATOM 3183 C CA . THR A 1 410 ? -19.582 -26.933 -35.089 1.00 71.00 410 THR A CA 1
ATOM 3184 C C . THR A 1 410 ? -19.783 -26.806 -36.596 1.00 71.00 410 THR A C 1
ATOM 3186 O O . THR A 1 410 ? -20.916 -26.910 -37.060 1.00 71.00 410 THR A O 1
ATOM 3189 N N . GLY A 1 411 ? -18.706 -26.620 -37.373 1.00 67.69 411 GLY A N 1
ATOM 3190 C CA . GLY A 1 411 ? -18.768 -26.386 -38.819 1.00 67.69 411 GLY A CA 1
ATOM 3191 C C . GLY A 1 411 ? -19.399 -25.041 -39.198 1.00 67.69 411 GLY A C 1
ATOM 3192 O O . GLY A 1 411 ? -19.583 -24.760 -40.383 1.00 67.69 411 GLY A O 1
ATOM 3193 N N . GLU A 1 412 ? -19.722 -24.216 -38.203 1.00 63.41 412 GLU A N 1
ATOM 3194 C CA . GLU A 1 412 ? -20.272 -22.876 -38.342 1.00 63.41 412 GLU A CA 1
ATOM 3195 C C . GLU A 1 412 ? -19.329 -21.891 -37.637 1.00 63.41 412 GLU A C 1
ATOM 3197 O O . GLU A 1 412 ? -18.905 -22.166 -36.508 1.00 63.41 412 GLU A O 1
ATOM 3202 N N . PRO A 1 413 ? -19.006 -20.740 -38.259 1.00 63.75 413 PRO A N 1
ATOM 3203 C CA . PRO A 1 413 ? -18.270 -19.682 -37.583 1.00 63.75 413 PRO A CA 1
ATOM 3204 C C . PRO A 1 413 ? -19.024 -19.290 -36.313 1.00 63.75 413 PRO A C 1
ATOM 3206 O O . PRO A 1 413 ? -20.232 -19.053 -36.362 1.00 63.75 413 PRO A O 1
ATOM 3209 N N . ASN A 1 414 ? -18.320 -19.232 -35.182 1.00 60.47 414 ASN A N 1
ATOM 3210 C CA . ASN A 1 414 ? -18.910 -18.848 -33.903 1.00 60.47 414 ASN A CA 1
ATOM 3211 C C . ASN A 1 414 ? -19.682 -17.510 -34.071 1.00 60.47 414 ASN A C 1
ATOM 3213 O O . ASN A 1 414 ? -19.104 -16.563 -34.608 1.00 60.47 414 ASN A O 1
ATOM 3217 N N . PRO A 1 415 ? -20.970 -17.401 -33.690 1.00 54.88 415 PRO A N 1
ATOM 3218 C CA . PRO A 1 415 ? -21.779 -16.199 -33.934 1.00 54.88 415 PRO A CA 1
ATOM 3219 C C . PRO A 1 415 ? -21.259 -14.929 -33.233 1.00 54.88 415 PRO A C 1
ATOM 3221 O O . PRO A 1 415 ? -21.487 -13.833 -33.740 1.00 54.88 415 PRO A O 1
ATOM 3224 N N . ASP A 1 416 ? -20.490 -15.072 -32.147 1.00 59.62 416 ASP A N 1
ATOM 3225 C CA . ASP A 1 416 ? -19.759 -13.982 -31.467 1.00 59.62 416 ASP A CA 1
ATOM 3226 C C . ASP A 1 416 ? -18.298 -13.834 -31.977 1.00 59.62 416 ASP A C 1
ATOM 3228 O O . ASP A 1 416 ? -17.474 -13.128 -31.396 1.00 59.62 416 ASP A O 1
ATOM 3232 N N . GLY A 1 417 ? -17.960 -14.547 -33.059 1.00 53.97 417 GLY A N 1
ATOM 3233 C CA . GLY A 1 417 ? -16.644 -15.086 -33.418 1.00 53.97 417 GLY A CA 1
ATOM 3234 C C . GLY A 1 417 ? -15.593 -14.128 -33.958 1.00 53.97 417 GLY A C 1
ATOM 3235 O O . GLY A 1 417 ? -15.042 -14.347 -35.037 1.00 53.97 417 GLY A O 1
ATOM 3236 N N . VAL A 1 418 ? -15.216 -13.130 -33.171 1.00 59.81 418 VAL A N 1
ATOM 3237 C CA . VAL A 1 418 ? -13.885 -12.535 -33.295 1.00 59.81 418 VAL A CA 1
ATOM 3238 C C . VAL A 1 418 ? -13.153 -12.794 -31.981 1.00 59.81 418 VAL A C 1
ATOM 3240 O O . VAL A 1 418 ? -13.646 -12.350 -30.944 1.00 59.81 418 VAL A O 1
ATOM 3243 N N . PRO A 1 419 ? -12.001 -13.499 -31.988 1.00 64.31 419 PRO A N 1
ATOM 3244 C CA . PRO A 1 419 ? -11.147 -13.588 -30.809 1.00 64.31 419 PRO A CA 1
ATOM 3245 C C . PRO A 1 419 ? -10.938 -12.189 -30.233 1.00 64.31 419 PRO A C 1
ATOM 3247 O O . PRO A 1 419 ? -10.733 -11.247 -31.008 1.00 64.31 419 PRO A O 1
ATOM 3250 N N . ALA A 1 420 ? -11.005 -12.052 -28.906 1.00 64.62 420 ALA A N 1
ATOM 3251 C CA . ALA A 1 420 ? -10.885 -10.752 -28.261 1.00 64.62 420 ALA A CA 1
ATOM 3252 C C . ALA A 1 420 ? -9.632 -10.033 -28.781 1.00 64.62 420 ALA A C 1
ATOM 3254 O O . ALA A 1 420 ? -8.515 -10.559 -28.760 1.00 64.62 420 ALA A O 1
ATOM 3255 N N . VAL A 1 421 ? -9.825 -8.838 -29.338 1.00 74.25 421 VAL A N 1
ATOM 3256 C CA . VAL A 1 421 ? -8.705 -8.049 -29.857 1.00 74.25 421 VAL A CA 1
ATOM 3257 C C . VAL A 1 421 ? -7.978 -7.465 -28.652 1.00 74.25 421 VAL A C 1
ATOM 3259 O O . VAL A 1 421 ? -8.633 -6.944 -27.761 1.00 74.25 421 VAL A O 1
ATOM 3262 N N . TRP A 1 422 ? -6.641 -7.462 -28.644 1.00 78.44 422 TRP A N 1
ATOM 3263 C CA . TRP A 1 422 ? -5.826 -6.934 -27.532 1.00 78.44 422 TRP A CA 1
ATOM 3264 C C . TRP A 1 422 ? -6.301 -5.571 -26.987 1.00 78.44 422 TRP A C 1
ATOM 3266 O O . TRP A 1 422 ? -6.279 -5.327 -25.787 1.00 78.44 422 TRP A O 1
ATOM 3276 N N . PHE A 1 423 ? -6.786 -4.678 -27.856 1.00 76.19 423 PHE A N 1
ATOM 3277 C CA . PHE A 1 423 ? -7.298 -3.355 -27.471 1.00 76.19 423 PHE A CA 1
ATOM 3278 C C . PHE A 1 423 ? -8.621 -3.369 -26.687 1.00 76.19 423 PHE A C 1
ATOM 3280 O O . PHE A 1 423 ? -9.009 -2.336 -26.148 1.00 76.19 423 PHE A O 1
ATOM 3287 N N . GLN A 1 424 ? -9.318 -4.504 -26.641 1.00 77.75 424 GLN A N 1
ATOM 3288 C CA . GLN A 1 424 ? -10.530 -4.716 -25.846 1.00 77.75 424 GLN A CA 1
ATOM 3289 C C . GLN A 1 424 ? -10.213 -5.138 -24.409 1.00 77.75 424 GLN A C 1
ATOM 3291 O O . GLN A 1 424 ? -11.114 -5.133 -23.572 1.00 77.75 424 GLN A O 1
ATOM 3296 N N . HIS A 1 425 ? -8.957 -5.484 -24.103 1.00 83.12 425 HIS A N 1
ATOM 3297 C CA . HIS A 1 425 ? -8.553 -5.722 -22.725 1.00 83.12 425 HIS A CA 1
ATOM 3298 C C . HIS A 1 425 ? -8.759 -4.454 -21.906 1.00 83.12 425 HIS A C 1
ATOM 3300 O O . HIS A 1 425 ? -8.449 -3.350 -22.350 1.00 83.12 425 HIS A O 1
ATOM 3306 N N . THR A 1 426 ? -9.274 -4.603 -20.693 1.00 84.75 426 THR A N 1
ATOM 3307 C CA . THR A 1 426 ? -9.415 -3.476 -19.766 1.00 84.75 426 THR A CA 1
ATOM 3308 C C . THR A 1 426 ? -8.137 -3.274 -18.954 1.00 84.75 426 THR A C 1
ATOM 3310 O O . THR A 1 426 ? -7.866 -2.173 -18.489 1.00 84.75 426 THR A O 1
ATOM 3313 N N . MET A 1 427 ? -7.293 -4.306 -18.860 1.00 88.00 427 MET A N 1
ATOM 3314 C CA . MET A 1 427 ? -6.085 -4.302 -18.050 1.00 88.00 427 MET A CA 1
ATOM 3315 C C . MET A 1 427 ? -4.891 -4.883 -18.818 1.00 88.00 427 MET A C 1
ATOM 3317 O O . MET A 1 427 ? -4.960 -5.980 -19.360 1.00 88.00 427 MET A O 1
ATOM 3321 N N . ALA A 1 428 ? -3.767 -4.165 -18.833 1.00 91.12 428 ALA A N 1
ATOM 3322 C CA . ALA A 1 428 ? -2.518 -4.603 -19.449 1.00 91.12 428 ALA A CA 1
ATOM 3323 C C . ALA A 1 428 ? -1.302 -4.147 -18.631 1.00 91.12 428 ALA A C 1
ATOM 3325 O O . ALA A 1 428 ? -1.274 -3.042 -18.085 1.00 91.12 428 ALA A O 1
ATOM 3326 N N . ALA A 1 429 ? -0.266 -4.987 -18.568 1.00 93.25 429 ALA A N 1
ATOM 3327 C CA . ALA A 1 429 ? 1.014 -4.596 -17.987 1.00 93.25 429 ALA A CA 1
ATOM 3328 C C . ALA A 1 429 ? 1.810 -3.730 -18.978 1.00 93.25 429 ALA A C 1
ATOM 3330 O O . ALA A 1 429 ? 1.897 -4.035 -20.171 1.00 93.25 429 ALA A O 1
ATOM 3331 N N . ALA A 1 430 ? 2.411 -2.657 -18.476 1.00 93.38 430 ALA A N 1
ATOM 3332 C CA . ALA A 1 430 ? 3.133 -1.674 -19.268 1.00 93.38 430 ALA A CA 1
ATOM 3333 C C . ALA A 1 430 ? 4.469 -1.290 -18.620 1.00 93.38 430 ALA A C 1
ATOM 3335 O O . ALA A 1 430 ? 4.667 -1.394 -17.405 1.00 93.38 430 ALA A O 1
ATOM 3336 N N . LEU A 1 431 ? 5.397 -0.843 -19.463 1.00 93.75 431 LEU A N 1
ATOM 3337 C CA . LEU A 1 431 ? 6.739 -0.422 -19.090 1.00 93.75 431 LEU A CA 1
ATOM 3338 C C . LEU A 1 431 ? 7.038 0.958 -19.677 1.00 93.75 431 LEU A C 1
ATOM 3340 O O . LEU A 1 431 ? 6.827 1.201 -20.862 1.00 93.75 431 LEU A O 1
ATOM 3344 N N . GLN A 1 432 ? 7.611 1.835 -18.856 1.00 92.31 432 GLN A N 1
ATOM 3345 C CA . GLN A 1 432 ? 8.267 3.065 -19.295 1.00 92.31 432 GLN A CA 1
ATOM 3346 C C . GLN A 1 432 ? 9.751 3.022 -18.930 1.00 92.31 432 GLN A C 1
ATOM 3348 O O . GLN A 1 432 ? 10.136 2.542 -17.861 1.00 92.31 432 GLN A O 1
ATOM 3353 N N . LYS A 1 433 ? 10.601 3.537 -19.816 1.00 88.94 433 LYS A N 1
ATOM 3354 C CA . LYS A 1 433 ? 12.047 3.629 -19.587 1.00 88.94 433 LYS A CA 1
ATOM 3355 C C . LYS A 1 433 ? 12.371 4.964 -18.930 1.00 88.94 433 LYS A C 1
ATOM 3357 O O . LYS A 1 433 ? 12.120 6.020 -19.504 1.00 88.94 433 LYS A O 1
ATOM 3362 N N . GLN A 1 434 ? 12.962 4.928 -17.742 1.00 85.38 434 GLN A N 1
ATOM 3363 C CA . GLN A 1 434 ? 13.452 6.118 -17.056 1.00 85.38 434 GLN A CA 1
ATOM 3364 C C . GLN A 1 434 ? 14.981 6.131 -17.069 1.00 85.38 434 GLN A C 1
ATOM 3366 O O . GLN A 1 434 ? 15.623 5.240 -16.516 1.00 85.38 434 GLN A O 1
ATOM 3371 N N . ARG A 1 435 ? 15.583 7.159 -17.675 1.00 81.81 435 ARG A N 1
ATOM 3372 C CA . ARG A 1 435 ? 17.044 7.319 -17.675 1.00 81.81 435 ARG A CA 1
ATOM 3373 C C . ARG A 1 435 ? 17.546 7.674 -16.281 1.00 81.81 435 ARG A C 1
ATOM 3375 O O . ARG A 1 435 ? 17.053 8.613 -15.652 1.00 81.81 435 ARG A O 1
ATOM 3382 N N . ARG A 1 436 ? 18.538 6.925 -15.808 1.00 75.75 436 ARG A N 1
ATOM 3383 C CA . ARG A 1 436 ? 19.193 7.119 -14.515 1.00 75.75 436 ARG A CA 1
ATOM 3384 C C . ARG A 1 436 ? 20.703 7.016 -14.675 1.00 75.75 436 ARG A C 1
ATOM 3386 O O . ARG A 1 436 ? 21.215 6.338 -15.561 1.00 75.75 436 ARG A O 1
ATOM 3393 N N . LYS A 1 437 ? 21.416 7.698 -13.785 1.00 78.38 437 LYS A N 1
ATOM 3394 C CA . LYS A 1 437 ? 22.873 7.598 -13.675 1.00 78.38 437 LYS A CA 1
ATOM 3395 C C . LYS A 1 437 ? 23.218 6.585 -12.602 1.00 78.38 437 LYS A C 1
ATOM 3397 O O . LYS A 1 437 ? 22.577 6.591 -11.550 1.00 78.38 437 LYS A O 1
ATOM 3402 N N . TRP A 1 438 ? 24.224 5.746 -12.840 1.00 74.81 438 TRP A N 1
ATOM 3403 C CA . TRP A 1 438 ? 24.641 4.739 -11.858 1.00 74.81 438 TRP A CA 1
ATOM 3404 C C . TRP A 1 438 ? 25.014 5.363 -10.506 1.00 74.81 438 TRP A C 1
ATOM 3406 O O . TRP A 1 438 ? 24.652 4.826 -9.467 1.00 74.81 438 TRP A O 1
ATOM 3416 N N . ASP A 1 439 ? 25.584 6.570 -10.511 1.00 66.69 439 ASP A N 1
ATOM 3417 C CA . ASP A 1 439 ? 25.918 7.325 -9.294 1.00 66.69 439 ASP A CA 1
ATOM 3418 C C . ASP A 1 439 ? 24.714 7.736 -8.437 1.00 66.69 439 ASP A C 1
ATOM 3420 O O . ASP A 1 439 ? 24.879 8.140 -7.292 1.00 66.69 439 ASP A O 1
ATOM 3424 N N . THR A 1 440 ? 23.493 7.654 -8.968 1.00 67.69 440 THR A N 1
ATOM 3425 C CA . THR A 1 440 ? 22.273 7.928 -8.188 1.00 67.69 440 THR A CA 1
ATOM 3426 C C . THR A 1 440 ? 21.736 6.693 -7.463 1.00 67.69 440 THR A C 1
ATOM 3428 O O . THR A 1 440 ? 20.742 6.797 -6.747 1.00 67.69 440 THR A O 1
ATOM 3431 N N . MET A 1 441 ? 22.366 5.526 -7.645 1.00 70.06 441 MET A N 1
ATOM 3432 C CA . MET A 1 441 ? 21.962 4.281 -6.996 1.00 70.06 441 MET A CA 1
ATOM 3433 C C . MET A 1 441 ? 22.511 4.208 -5.565 1.00 70.06 441 MET A C 1
ATOM 3435 O O . MET A 1 441 ? 23.686 4.512 -5.352 1.00 70.06 441 MET A O 1
ATOM 3439 N N . PRO A 1 442 ? 21.704 3.770 -4.583 1.00 70.81 442 PRO A N 1
ATOM 3440 C CA . PRO A 1 442 ? 22.190 3.482 -3.237 1.00 70.81 442 PRO A CA 1
ATOM 3441 C C . PRO A 1 442 ? 23.332 2.469 -3.223 1.00 70.81 442 PRO A C 1
ATOM 3443 O O . PRO A 1 442 ? 23.364 1.537 -4.023 1.00 70.81 442 PRO A O 1
ATOM 3446 N N . SER A 1 443 ? 24.280 2.633 -2.299 1.00 68.62 443 SER A N 1
ATOM 3447 C CA . SER A 1 443 ? 25.506 1.818 -2.233 1.00 68.62 443 SER A CA 1
ATOM 3448 C C . SER A 1 443 ? 25.231 0.338 -1.927 1.00 68.62 443 SER A C 1
ATOM 3450 O O . SER A 1 443 ? 26.024 -0.543 -2.269 1.00 68.62 443 SER A O 1
ATOM 3452 N N . ASN A 1 444 ? 24.074 0.047 -1.324 1.00 70.44 444 ASN A N 1
ATOM 3453 C CA . ASN A 1 444 ? 23.568 -1.308 -1.111 1.00 70.44 444 ASN A CA 1
ATOM 3454 C C . ASN A 1 444 ? 23.011 -1.955 -2.401 1.00 70.44 444 ASN A C 1
ATOM 3456 O O . ASN A 1 444 ? 22.851 -3.179 -2.452 1.00 70.44 444 ASN A O 1
ATOM 3460 N N . VAL A 1 445 ? 22.776 -1.176 -3.462 1.00 71.56 445 VAL A N 1
ATOM 3461 C CA . VAL A 1 445 ? 22.293 -1.650 -4.759 1.00 71.56 445 VAL A CA 1
ATOM 3462 C C . VAL A 1 445 ? 23.459 -2.004 -5.665 1.00 71.56 445 VAL A C 1
ATOM 3464 O O . VAL A 1 445 ? 24.119 -1.163 -6.264 1.00 71.56 445 VAL A O 1
ATOM 3467 N N . LYS A 1 446 ? 23.667 -3.306 -5.837 1.00 72.38 446 LYS A N 1
ATOM 3468 C CA . LYS A 1 446 ? 24.698 -3.834 -6.742 1.00 72.38 446 LYS A CA 1
ATOM 3469 C C . LYS A 1 446 ? 24.203 -4.046 -8.176 1.00 72.38 446 LYS A C 1
ATOM 3471 O O . LYS A 1 446 ? 24.996 -4.410 -9.037 1.00 72.38 446 LYS A O 1
ATOM 3476 N N . ARG A 1 447 ? 22.894 -3.909 -8.428 1.00 74.81 447 ARG A N 1
ATOM 3477 C CA . ARG A 1 447 ? 22.236 -4.268 -9.698 1.00 74.81 447 ARG A CA 1
ATOM 3478 C C . ARG A 1 447 ? 21.075 -3.316 -10.009 1.00 74.81 447 ARG A C 1
ATOM 3480 O O . ARG A 1 447 ? 20.394 -2.905 -9.075 1.00 74.81 447 ARG A O 1
ATOM 3487 N N . PRO A 1 448 ? 20.783 -3.013 -11.285 1.00 79.50 448 PRO A N 1
ATOM 3488 C CA . PRO A 1 448 ? 19.642 -2.170 -11.635 1.00 79.50 448 PRO A CA 1
ATOM 3489 C C . PRO A 1 448 ? 18.330 -2.821 -11.177 1.00 79.50 448 PRO A C 1
ATOM 3491 O O . PRO A 1 448 ? 18.118 -4.012 -11.422 1.00 79.50 448 PRO A O 1
ATOM 3494 N N . TYR A 1 449 ? 17.453 -2.060 -10.524 1.00 85.62 449 TYR A N 1
ATOM 3495 C CA . TYR A 1 449 ? 16.124 -2.503 -10.088 1.00 85.62 449 TYR A CA 1
ATOM 3496 C C . TYR A 1 449 ? 15.024 -1.900 -10.970 1.00 85.62 449 TYR A C 1
ATOM 3498 O O . TYR A 1 449 ? 15.276 -0.970 -11.727 1.00 85.62 449 TYR A O 1
ATOM 3506 N N . ALA A 1 450 ? 13.812 -2.446 -10.887 1.00 89.81 450 ALA A N 1
ATOM 3507 C CA . ALA A 1 450 ? 12.622 -1.856 -11.494 1.00 89.81 450 ALA A CA 1
ATOM 3508 C C . ALA A 1 450 ? 11.854 -1.049 -10.444 1.00 89.81 450 ALA A C 1
ATOM 3510 O O . ALA A 1 450 ? 11.847 -1.427 -9.272 1.00 89.81 450 ALA A O 1
ATOM 3511 N N . MET A 1 451 ? 11.189 0.026 -10.859 1.00 90.69 451 MET A N 1
ATOM 3512 C CA . MET A 1 451 ? 10.261 0.767 -10.002 1.00 90.69 451 MET A CA 1
ATOM 3513 C C . MET A 1 451 ? 8.818 0.395 -10.331 1.00 90.69 451 MET A C 1
ATOM 3515 O O . MET A 1 451 ? 8.447 0.277 -11.494 1.00 90.69 451 MET A O 1
ATOM 3519 N N . THR A 1 452 ? 7.996 0.221 -9.304 1.00 93.69 452 THR A N 1
ATOM 3520 C CA . THR A 1 452 ? 6.551 0.005 -9.423 1.00 93.69 452 THR A CA 1
ATOM 3521 C C . THR A 1 452 ? 5.880 0.374 -8.100 1.00 93.69 452 THR A C 1
ATOM 3523 O O . THR A 1 452 ? 6.566 0.576 -7.096 1.00 93.69 452 THR A O 1
ATOM 3526 N N . THR A 1 453 ? 4.553 0.471 -8.077 1.00 91.69 453 THR A N 1
ATOM 3527 C CA . THR A 1 453 ? 3.790 0.601 -6.830 1.00 91.69 453 THR A CA 1
ATOM 3528 C C . THR A 1 453 ? 3.356 -0.778 -6.342 1.00 91.69 453 THR A C 1
ATOM 3530 O O . THR A 1 453 ? 3.247 -1.726 -7.120 1.00 91.69 453 THR A O 1
ATOM 3533 N N . ILE A 1 454 ? 3.061 -0.904 -5.045 1.00 90.94 454 ILE A N 1
ATOM 3534 C CA . ILE A 1 454 ? 2.574 -2.174 -4.491 1.00 90.94 454 ILE A CA 1
ATOM 3535 C C . ILE A 1 454 ? 1.248 -2.611 -5.133 1.00 90.94 454 ILE A C 1
ATOM 3537 O O . ILE A 1 454 ? 1.047 -3.802 -5.337 1.00 90.94 454 ILE A O 1
ATOM 3541 N N . SER A 1 455 ? 0.380 -1.665 -5.513 1.00 88.81 455 SER A N 1
ATOM 3542 C CA . SER A 1 455 ? -0.883 -1.957 -6.198 1.00 88.81 455 SER A CA 1
ATOM 3543 C C . SER A 1 455 ? -0.650 -2.611 -7.558 1.00 88.81 455 SER A C 1
ATOM 3545 O O . SER A 1 455 ? -1.147 -3.707 -7.798 1.00 88.81 455 SER A O 1
ATOM 3547 N N . TYR A 1 456 ? 0.188 -2.008 -8.406 1.00 92.62 456 TYR A N 1
ATOM 3548 C CA . TYR A 1 456 ? 0.527 -2.584 -9.707 1.00 92.62 456 TYR A CA 1
ATOM 3549 C C . TYR A 1 456 ? 1.263 -3.914 -9.567 1.00 92.62 456 TYR A C 1
ATOM 3551 O O . TYR A 1 456 ? 1.059 -4.813 -10.377 1.00 92.62 456 TYR A O 1
ATOM 3559 N N . LEU A 1 457 ? 2.092 -4.078 -8.533 1.00 94.44 457 LEU A N 1
ATOM 3560 C CA . LEU A 1 457 ? 2.751 -5.353 -8.272 1.00 94.44 457 LEU A CA 1
ATOM 3561 C C . LEU A 1 457 ? 1.759 -6.456 -7.884 1.00 94.44 457 LEU A C 1
ATOM 3563 O O . LEU A 1 457 ? 1.920 -7.585 -8.338 1.00 94.44 457 LEU A O 1
ATOM 3567 N N . ILE A 1 458 ? 0.743 -6.141 -7.075 1.00 92.69 458 ILE A N 1
ATOM 3568 C CA . ILE A 1 458 ? -0.345 -7.070 -6.738 1.00 92.69 458 ILE A CA 1
ATOM 3569 C C . ILE A 1 458 ? -1.119 -7.458 -8.005 1.00 92.69 458 ILE A C 1
ATOM 3571 O O . ILE A 1 458 ? -1.346 -8.646 -8.225 1.00 92.69 458 ILE A O 1
ATOM 3575 N N . GLU A 1 459 ? -1.457 -6.485 -8.856 1.00 92.12 459 GLU A N 1
ATOM 3576 C CA . GLU A 1 459 ? -2.155 -6.715 -10.129 1.00 92.12 459 GLU A CA 1
ATOM 3577 C C . GLU A 1 459 ? -1.323 -7.600 -11.074 1.00 92.12 459 GLU A C 1
ATOM 3579 O O . GLU A 1 459 ? -1.799 -8.638 -11.530 1.00 92.12 459 GLU A O 1
ATOM 3584 N N . MET A 1 460 ? -0.045 -7.271 -11.298 1.00 94.44 460 MET A N 1
ATOM 3585 C CA . MET A 1 460 ? 0.869 -8.093 -12.106 1.00 94.44 460 MET A CA 1
ATOM 3586 C C . MET A 1 460 ? 1.061 -9.497 -11.519 1.00 94.44 460 MET A C 1
ATOM 3588 O O . MET A 1 460 ? 1.167 -10.471 -12.261 1.00 94.44 460 MET A O 1
ATOM 3592 N N . ALA A 1 461 ? 1.109 -9.629 -10.190 1.00 94.00 461 ALA A N 1
ATOM 3593 C CA . ALA A 1 461 ? 1.206 -10.931 -9.544 1.00 94.00 461 ALA A CA 1
ATOM 3594 C C . ALA A 1 461 ? -0.045 -11.780 -9.822 1.00 94.00 461 ALA A C 1
ATOM 3596 O O . ALA A 1 461 ? 0.082 -12.952 -10.186 1.00 94.00 461 ALA A O 1
ATOM 3597 N N . ALA A 1 462 ? -1.233 -11.180 -9.733 1.00 91.81 462 ALA A N 1
ATOM 3598 C CA . ALA A 1 462 ? -2.486 -11.846 -10.060 1.00 91.81 462 ALA A CA 1
ATOM 3599 C C . ALA A 1 462 ? -2.550 -12.264 -11.536 1.00 91.81 462 ALA A C 1
ATOM 3601 O O . ALA A 1 462 ? -2.877 -13.415 -11.807 1.00 91.81 462 ALA A O 1
ATOM 3602 N N . MET A 1 463 ? -2.134 -11.410 -12.480 1.00 91.38 463 MET A N 1
ATOM 3603 C CA . MET A 1 463 ? -2.038 -11.781 -13.906 1.00 91.38 463 MET A CA 1
ATOM 3604 C C . MET A 1 463 ? -1.187 -13.040 -14.129 1.00 91.38 463 MET A C 1
ATOM 3606 O O . MET A 1 463 ? -1.489 -13.872 -14.978 1.00 91.38 463 MET A O 1
ATOM 3610 N N . LEU A 1 464 ? -0.125 -13.216 -13.338 1.00 92.38 464 LEU A N 1
ATOM 3611 C CA . LEU A 1 464 ? 0.757 -14.381 -13.427 1.00 92.38 464 LEU A CA 1
ATOM 3612 C C . LEU A 1 464 ? 0.211 -15.635 -12.724 1.00 92.38 464 LEU A C 1
ATOM 3614 O O . LEU A 1 464 ? 0.839 -16.694 -12.803 1.00 92.38 464 LEU A O 1
ATOM 3618 N N . GLY A 1 465 ? -0.937 -15.551 -12.048 1.00 90.81 465 GLY A N 1
ATOM 3619 C CA . GLY A 1 465 ? -1.488 -16.649 -11.252 1.00 90.81 465 GLY A CA 1
ATOM 3620 C C . GLY A 1 465 ? -0.807 -16.826 -9.894 1.00 90.81 465 GLY A C 1
ATOM 3621 O O . GLY A 1 465 ? -0.828 -17.926 -9.336 1.00 90.81 465 GLY A O 1
ATOM 3622 N N . LEU A 1 466 ? -0.168 -15.776 -9.369 1.00 92.06 466 LEU A N 1
ATOM 3623 C CA . LEU A 1 466 ? 0.377 -15.756 -8.014 1.00 92.06 466 LEU A CA 1
ATOM 3624 C C . LEU A 1 466 ? -0.710 -15.374 -7.015 1.00 92.06 466 LEU A C 1
ATOM 3626 O O . LEU A 1 466 ? -1.522 -14.487 -7.266 1.00 92.06 466 LEU A O 1
ATOM 3630 N N . TYR A 1 467 ? -0.666 -15.986 -5.837 1.00 90.38 467 TYR A N 1
ATOM 3631 C CA . TYR A 1 467 ? -1.551 -15.637 -4.738 1.00 90.38 467 TYR A CA 1
ATOM 3632 C C . TYR A 1 467 ? -0.746 -15.419 -3.453 1.00 90.38 467 TYR A C 1
ATOM 3634 O O . TYR A 1 467 ? 0.277 -16.067 -3.204 1.00 90.38 467 TYR A O 1
ATOM 3642 N N . TRP A 1 468 ? -1.183 -14.456 -2.642 1.00 90.88 468 TRP A N 1
ATOM 3643 C CA . TRP A 1 468 ? -0.471 -14.048 -1.435 1.00 90.88 468 TRP A CA 1
ATOM 3644 C C . TRP A 1 468 ? -0.651 -15.084 -0.322 1.00 90.88 468 TRP A C 1
ATOM 3646 O O . TRP A 1 468 ? -1.764 -15.417 0.073 1.00 90.88 468 TRP A O 1
ATOM 3656 N N . LYS A 1 469 ? 0.468 -15.605 0.189 1.00 91.75 469 LYS A N 1
ATOM 3657 C CA . LYS A 1 469 ? 0.520 -16.484 1.368 1.00 91.75 469 LYS A CA 1
ATOM 3658 C C . LYS A 1 469 ? 0.786 -15.705 2.644 1.00 91.75 469 LYS A C 1
ATOM 3660 O O . LYS A 1 469 ? 0.281 -16.065 3.700 1.00 91.75 469 LYS A O 1
ATOM 3665 N N . VAL A 1 470 ? 1.622 -14.677 2.537 1.00 90.50 470 VAL A N 1
ATOM 3666 C CA . VAL A 1 470 ? 1.955 -13.757 3.621 1.00 90.50 470 VAL A CA 1
ATOM 3667 C C . VAL A 1 470 ? 1.890 -12.354 3.041 1.00 90.50 470 VAL A C 1
ATOM 3669 O O . VAL A 1 470 ? 2.570 -12.059 2.057 1.00 90.50 470 VAL A O 1
ATOM 3672 N N . PHE A 1 471 ? 1.058 -11.510 3.634 1.00 89.31 471 PHE A N 1
ATOM 3673 C CA . PHE A 1 471 ? 0.954 -10.098 3.294 1.00 89.31 471 PHE A CA 1
ATOM 3674 C C . PHE A 1 471 ? 0.889 -9.305 4.600 1.00 89.31 471 PHE A C 1
ATOM 3676 O O . PHE A 1 471 ? -0.185 -8.941 5.071 1.00 89.31 471 PHE A O 1
ATOM 3683 N N . ASP A 1 472 ? 2.048 -9.125 5.233 1.00 85.75 472 ASP A N 1
ATOM 3684 C CA . ASP A 1 472 ? 2.156 -8.477 6.536 1.00 85.75 472 ASP A CA 1
ATOM 3685 C C . ASP A 1 472 ? 2.797 -7.096 6.391 1.00 85.75 472 ASP A C 1
ATOM 3687 O O . ASP A 1 472 ? 4.004 -6.964 6.177 1.00 85.75 472 ASP A O 1
ATOM 3691 N N . ARG A 1 473 ? 1.956 -6.067 6.516 1.00 84.75 473 ARG A N 1
ATOM 3692 C CA . ARG A 1 473 ? 2.359 -4.657 6.456 1.00 84.75 473 ARG A CA 1
ATOM 3693 C C . ARG A 1 473 ? 3.034 -4.162 7.734 1.00 84.75 473 ARG A C 1
ATOM 3695 O O . ARG A 1 473 ? 3.652 -3.108 7.700 1.00 84.75 473 ARG A O 1
ATOM 3702 N N . SER A 1 474 ? 2.855 -4.855 8.857 1.00 84.06 474 SER A N 1
ATOM 3703 C CA . SER A 1 474 ? 3.438 -4.453 10.141 1.00 84.06 474 SER A CA 1
ATOM 3704 C C . SER A 1 474 ? 4.889 -4.908 10.267 1.00 84.06 474 SER A C 1
ATOM 3706 O O . SER A 1 474 ? 5.728 -4.168 10.770 1.00 84.06 474 SER A O 1
ATOM 3708 N N . GLU A 1 475 ? 5.186 -6.097 9.743 1.00 85.69 475 GLU A N 1
ATOM 3709 C CA . GLU A 1 475 ? 6.516 -6.712 9.770 1.00 85.69 475 GLU A CA 1
ATOM 3710 C C . GLU A 1 475 ? 7.284 -6.560 8.445 1.00 85.69 475 GLU A C 1
ATOM 3712 O O . GLU A 1 475 ? 8.382 -7.102 8.307 1.00 85.69 475 GLU A O 1
ATOM 3717 N N . ASP A 1 476 ? 6.693 -5.887 7.452 1.00 87.81 476 ASP A N 1
ATOM 3718 C CA . ASP A 1 476 ? 7.198 -5.756 6.080 1.00 87.81 476 ASP A CA 1
ATOM 3719 C C . ASP A 1 476 ? 7.610 -7.092 5.435 1.00 87.81 476 ASP A C 1
ATOM 3721 O O . ASP A 1 476 ? 8.623 -7.203 4.732 1.00 87.81 476 ASP A O 1
ATOM 3725 N N . LYS A 1 477 ? 6.799 -8.130 5.670 1.00 88.88 477 LYS A N 1
ATOM 3726 C CA . LYS A 1 477 ? 7.009 -9.489 5.158 1.00 88.88 477 LYS A CA 1
ATOM 3727 C C . LYS A 1 477 ? 5.961 -9.812 4.107 1.00 88.88 477 LYS A C 1
ATOM 3729 O O . LYS A 1 477 ? 4.771 -9.928 4.400 1.00 88.88 477 LYS A O 1
ATOM 3734 N N . TYR A 1 478 ? 6.424 -10.040 2.882 1.00 94.56 478 TYR A N 1
ATOM 3735 C CA . TYR A 1 478 ? 5.550 -10.303 1.743 1.00 94.56 478 TYR A CA 1
ATOM 3736 C C . TYR A 1 478 ? 5.981 -11.577 1.021 1.00 94.56 478 TYR A C 1
ATOM 3738 O O . TYR A 1 478 ? 7.156 -11.756 0.689 1.00 94.56 478 TYR A O 1
ATOM 3746 N N . ARG A 1 479 ? 5.030 -12.474 0.756 1.00 94.94 479 ARG A N 1
ATOM 3747 C CA . ARG A 1 479 ? 5.263 -13.712 0.011 1.00 94.94 479 ARG A CA 1
ATOM 3748 C C . ARG A 1 479 ? 4.031 -14.096 -0.795 1.00 94.94 479 ARG A C 1
ATOM 3750 O O . ARG A 1 479 ? 2.991 -14.411 -0.216 1.00 94.94 479 ARG A O 1
ATOM 3757 N N . ALA A 1 480 ? 4.183 -14.154 -2.111 1.00 95.19 480 ALA A N 1
ATOM 3758 C CA . ALA A 1 480 ? 3.222 -14.755 -3.025 1.00 95.19 480 ALA A CA 1
ATOM 3759 C C . ALA A 1 480 ? 3.858 -15.929 -3.772 1.00 95.19 480 ALA A C 1
ATOM 3761 O O . ALA A 1 480 ? 5.048 -15.915 -4.089 1.00 95.19 480 ALA A O 1
ATOM 3762 N N . GLU A 1 481 ? 3.066 -16.954 -4.051 1.00 94.31 481 GLU A N 1
ATOM 3763 C CA . GLU A 1 481 ? 3.484 -18.109 -4.844 1.00 94.31 481 GLU A CA 1
ATOM 3764 C C . GLU A 1 481 ? 2.316 -18.603 -5.689 1.00 94.31 481 GLU A C 1
ATOM 3766 O O . GLU A 1 481 ? 1.165 -18.371 -5.342 1.00 94.31 481 GLU A O 1
ATOM 3771 N N . GLY A 1 482 ? 2.600 -19.260 -6.808 1.00 90.50 482 GLY A N 1
ATOM 3772 C CA . GLY A 1 482 ? 1.562 -19.723 -7.727 1.00 90.50 482 GLY A CA 1
ATOM 3773 C C . GLY A 1 482 ? 2.089 -19.873 -9.147 1.00 90.50 482 GLY A C 1
ATOM 3774 O O . GLY A 1 482 ? 3.092 -19.264 -9.506 1.00 90.50 482 GLY A O 1
ATOM 3775 N N . ASN A 1 483 ? 1.460 -20.755 -9.926 1.00 89.44 483 ASN A N 1
ATOM 3776 C CA . ASN A 1 483 ? 1.802 -21.016 -11.330 1.00 89.44 483 ASN A CA 1
ATOM 3777 C C . ASN A 1 483 ? 3.316 -21.190 -11.609 1.00 89.44 483 ASN A C 1
ATOM 3779 O O . ASN A 1 483 ? 3.827 -20.709 -12.611 1.00 89.44 483 ASN A O 1
ATOM 3783 N N . GLY A 1 484 ? 4.066 -21.834 -10.704 1.00 86.94 484 GLY A N 1
ATOM 3784 C CA . GLY A 1 484 ? 5.512 -22.049 -10.870 1.00 86.94 484 GLY A CA 1
ATOM 3785 C C . GLY A 1 484 ? 6.389 -20.802 -10.691 1.00 86.94 484 GLY A C 1
ATOM 3786 O O . GLY A 1 484 ? 7.557 -20.827 -11.081 1.00 86.94 484 GLY A O 1
ATOM 3787 N N . CYS A 1 485 ? 5.853 -19.737 -10.099 1.00 90.56 485 CYS A N 1
ATOM 3788 C CA . CYS A 1 485 ? 6.550 -18.498 -9.775 1.00 90.56 485 CYS A CA 1
ATOM 3789 C C . CYS A 1 485 ? 6.436 -18.191 -8.270 1.00 90.56 485 CYS A C 1
ATOM 3791 O O . CYS A 1 485 ? 5.541 -18.674 -7.569 1.00 90.56 485 CYS A O 1
ATOM 3793 N N . MET A 1 486 ? 7.357 -17.374 -7.765 1.00 92.69 486 MET A N 1
ATOM 3794 C CA . MET A 1 486 ? 7.380 -16.888 -6.389 1.00 92.69 486 MET A CA 1
ATOM 3795 C C . MET A 1 486 ? 7.816 -15.425 -6.355 1.00 92.69 486 MET A C 1
ATOM 3797 O O . MET A 1 486 ? 8.754 -15.025 -7.042 1.00 92.69 486 MET A O 1
ATOM 3801 N N . LEU A 1 487 ? 7.149 -14.640 -5.517 1.00 94.69 487 LEU A N 1
ATOM 3802 C CA . LEU A 1 487 ? 7.460 -13.244 -5.255 1.00 94.69 487 LEU A CA 1
ATOM 3803 C C . LEU A 1 487 ? 7.679 -13.071 -3.751 1.00 94.69 487 LEU A C 1
ATOM 3805 O O . LEU A 1 487 ? 6.799 -13.387 -2.953 1.00 94.69 487 LEU A O 1
ATOM 3809 N N . THR A 1 488 ? 8.847 -12.573 -3.357 1.00 94.31 488 THR A N 1
ATOM 3810 C CA . THR A 1 488 ? 9.193 -12.318 -1.949 1.00 94.31 488 THR A CA 1
ATOM 3811 C C . THR A 1 488 ? 9.583 -10.862 -1.766 1.00 94.31 488 THR A C 1
ATOM 3813 O O . THR A 1 488 ? 10.416 -10.376 -2.529 1.00 94.31 488 THR A O 1
ATOM 3816 N N . GLY A 1 489 ? 9.020 -10.182 -0.771 1.00 92.44 489 GLY A N 1
ATOM 3817 C CA . GLY A 1 489 ? 9.299 -8.778 -0.472 1.00 92.44 489 GLY A CA 1
ATOM 3818 C C . GLY A 1 489 ? 9.798 -8.573 0.952 1.00 92.44 489 GLY A C 1
ATOM 3819 O O . GLY A 1 489 ? 9.326 -9.238 1.877 1.00 92.44 489 GLY A O 1
ATOM 3820 N N . THR A 1 490 ? 10.741 -7.646 1.103 1.00 88.69 490 THR A N 1
ATOM 3821 C CA . THR A 1 490 ? 11.313 -7.216 2.387 1.00 88.69 490 THR A CA 1
ATOM 3822 C C . THR A 1 490 ? 11.597 -5.719 2.360 1.00 88.69 490 THR A C 1
ATOM 3824 O O . THR A 1 490 ? 11.978 -5.188 1.313 1.00 88.69 490 THR A O 1
ATOM 3827 N N . ALA A 1 491 ? 11.495 -5.048 3.504 1.00 88.25 491 ALA A N 1
ATOM 3828 C CA . ALA A 1 491 ? 11.991 -3.684 3.643 1.00 88.25 491 ALA A CA 1
ATOM 3829 C C . ALA A 1 491 ? 13.526 -3.648 3.574 1.00 88.25 491 ALA A C 1
ATOM 3831 O O . ALA A 1 491 ? 14.217 -4.382 4.283 1.00 88.25 491 ALA A O 1
ATOM 3832 N N . VAL A 1 492 ? 14.062 -2.781 2.717 1.00 83.88 492 VAL A N 1
ATOM 3833 C CA . VAL A 1 492 ? 15.494 -2.503 2.602 1.00 83.88 492 VAL A CA 1
ATOM 3834 C C . VAL A 1 492 ? 15.722 -1.025 2.922 1.00 83.88 492 VAL A C 1
ATOM 3836 O O . VAL A 1 492 ? 15.073 -0.168 2.311 1.00 83.88 492 VAL A O 1
ATOM 3839 N N . PRO A 1 493 ? 16.643 -0.699 3.850 1.00 76.69 493 PRO A N 1
ATOM 3840 C CA . PRO A 1 493 ? 16.994 0.686 4.148 1.00 76.69 493 PRO A CA 1
ATOM 3841 C C . PRO A 1 493 ? 17.329 1.462 2.868 1.00 76.69 493 PRO A C 1
ATOM 3843 O O . PRO A 1 493 ? 17.995 0.931 1.980 1.00 76.69 493 PRO A O 1
ATOM 3846 N N . GLU A 1 494 ? 16.848 2.703 2.773 1.00 72.75 494 GLU A N 1
ATOM 3847 C CA . GLU A 1 494 ? 17.036 3.624 1.633 1.00 72.75 494 GLU A CA 1
ATOM 3848 C C . GLU A 1 494 ? 16.324 3.251 0.312 1.00 72.75 494 GLU A C 1
ATOM 3850 O O . GLU A 1 494 ? 16.233 4.083 -0.586 1.00 72.75 494 GLU A O 1
ATOM 3855 N N . LEU A 1 495 ? 15.775 2.042 0.166 1.00 74.31 495 LEU A N 1
ATOM 3856 C CA . LEU A 1 495 ? 15.050 1.623 -1.049 1.00 74.31 495 LEU A CA 1
ATOM 3857 C C . LEU A 1 495 ? 13.554 1.402 -0.821 1.00 74.31 495 LEU A C 1
ATOM 3859 O O . LEU A 1 495 ? 12.793 1.311 -1.782 1.00 74.31 495 LEU A O 1
ATOM 3863 N N . GLY A 1 496 ? 13.129 1.312 0.440 1.00 84.88 496 GLY A N 1
ATOM 3864 C CA . GLY A 1 496 ? 11.762 0.951 0.794 1.00 84.88 496 GLY A CA 1
ATOM 3865 C C . GLY A 1 496 ? 11.521 -0.545 0.601 1.00 84.88 496 GLY A C 1
ATOM 3866 O O . GLY A 1 496 ? 12.368 -1.372 0.941 1.00 84.88 496 GLY A O 1
ATOM 3867 N N . LEU A 1 497 ? 10.352 -0.911 0.075 1.00 89.94 497 LEU A N 1
ATOM 3868 C CA . LEU A 1 497 ? 9.999 -2.309 -0.163 1.00 89.94 497 LEU A CA 1
ATOM 3869 C C . LEU A 1 497 ? 10.686 -2.832 -1.425 1.00 89.94 497 LEU A C 1
ATOM 3871 O O . LEU A 1 497 ? 10.402 -2.382 -2.534 1.00 89.94 497 LEU A O 1
ATOM 3875 N N . VAL A 1 498 ? 11.555 -3.828 -1.261 1.00 90.50 498 VAL A N 1
ATOM 3876 C CA . VAL A 1 498 ? 12.231 -4.494 -2.376 1.00 90.50 498 VAL A CA 1
ATOM 3877 C C . VAL A 1 498 ? 11.643 -5.880 -2.558 1.00 90.50 498 VAL A C 1
ATOM 3879 O O . VAL A 1 498 ? 11.623 -6.690 -1.631 1.00 90.50 498 VAL A O 1
ATOM 3882 N N . PHE A 1 499 ? 11.204 -6.160 -3.782 1.00 93.06 499 PHE A N 1
ATOM 3883 C CA . PHE A 1 499 ? 10.666 -7.454 -4.168 1.00 93.06 499 PHE A CA 1
ATOM 3884 C C . PHE A 1 499 ? 11.634 -8.212 -5.071 1.00 93.06 499 PHE A C 1
ATOM 3886 O O . PHE A 1 499 ? 12.267 -7.652 -5.967 1.00 93.06 499 PHE A O 1
ATOM 3893 N N . LYS A 1 500 ? 11.717 -9.518 -4.842 1.00 92.00 500 LYS A N 1
ATOM 3894 C CA . LYS A 1 500 ? 12.474 -10.471 -5.642 1.00 92.00 500 LYS A CA 1
ATOM 3895 C C . LYS A 1 500 ? 11.502 -11.439 -6.299 1.00 92.00 500 LYS A C 1
ATOM 3897 O O . LYS A 1 500 ? 10.720 -12.090 -5.608 1.00 92.00 500 LYS A O 1
ATOM 390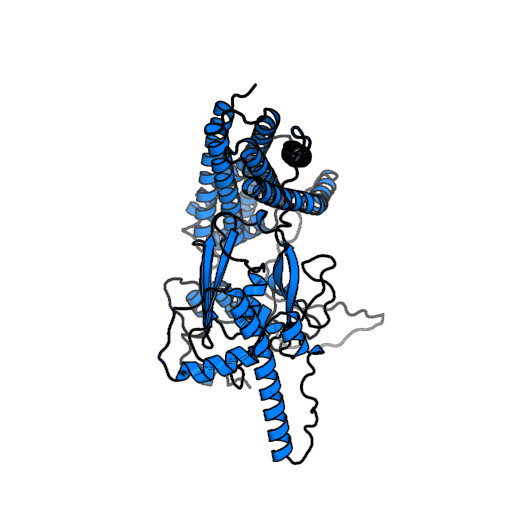2 N N . PHE A 1 501 ? 11.580 -11.545 -7.620 1.00 92.25 501 PHE A N 1
ATOM 3903 C CA . PHE A 1 501 ? 10.794 -12.499 -8.398 1.00 92.25 501 PHE A CA 1
ATOM 3904 C C . PHE A 1 501 ? 11.643 -13.720 -8.757 1.00 92.25 501 PHE A C 1
ATOM 3906 O O . PHE A 1 501 ? 12.800 -13.593 -9.159 1.00 92.25 501 PHE A O 1
ATOM 3913 N N . GLN A 1 502 ? 11.091 -14.916 -8.605 1.00 89.12 502 GLN A N 1
ATOM 3914 C CA . GLN A 1 502 ? 11.784 -16.165 -8.894 1.00 89.12 502 GLN A CA 1
ATOM 3915 C C . GLN A 1 502 ? 10.860 -17.124 -9.632 1.00 89.12 502 GLN A C 1
ATOM 3917 O O . GLN A 1 502 ? 9.706 -17.309 -9.258 1.00 89.12 502 GLN A O 1
ATOM 3922 N N . VAL A 1 503 ? 11.400 -17.776 -10.656 1.00 86.38 503 VAL A N 1
ATOM 3923 C CA . VAL A 1 503 ? 10.738 -18.891 -11.328 1.00 86.38 503 VAL A CA 1
ATOM 3924 C C . VAL A 1 503 ? 11.150 -20.173 -10.613 1.00 86.38 503 VAL A C 1
ATOM 3926 O O . VAL A 1 503 ? 12.337 -20.469 -10.506 1.00 86.38 503 VAL A O 1
ATOM 3929 N N . THR A 1 504 ? 10.177 -20.914 -10.096 1.00 84.38 504 THR A N 1
ATOM 3930 C CA . THR A 1 504 ? 10.389 -22.119 -9.280 1.00 84.38 504 THR A CA 1
ATOM 3931 C C . THR A 1 504 ? 9.886 -23.396 -9.951 1.00 84.38 504 THR A C 1
ATOM 3933 O O . THR A 1 504 ? 10.233 -24.487 -9.507 1.00 84.38 504 THR A O 1
ATOM 3936 N N . GLY A 1 505 ? 9.098 -23.296 -11.027 1.00 81.69 505 GLY A N 1
ATOM 3937 C CA . GLY A 1 505 ? 8.524 -24.461 -11.697 1.00 81.69 505 GLY A CA 1
ATOM 3938 C C . GLY A 1 505 ? 7.973 -24.198 -13.099 1.00 81.69 505 GLY A C 1
ATOM 3939 O O . GLY A 1 505 ? 8.362 -23.256 -13.794 1.00 81.69 505 GLY A O 1
ATOM 3940 N N . LYS A 1 506 ? 7.070 -25.084 -13.540 1.00 83.00 506 LYS A N 1
ATOM 3941 C CA . LYS A 1 506 ? 6.357 -24.965 -14.822 1.00 83.00 506 LYS A CA 1
ATOM 3942 C C . LYS A 1 506 ? 5.289 -23.882 -14.735 1.00 83.00 506 LYS A C 1
ATOM 3944 O O . LYS A 1 506 ? 4.530 -23.856 -13.773 1.00 83.00 506 LYS A O 1
ATOM 3949 N N . ARG A 1 507 ? 5.210 -23.069 -15.786 1.00 87.56 507 ARG A N 1
ATOM 3950 C CA . ARG A 1 507 ? 4.217 -22.011 -15.967 1.00 87.56 507 ARG A CA 1
ATOM 3951 C C . ARG A 1 507 ? 3.251 -22.461 -17.047 1.00 87.56 507 ARG A C 1
ATOM 3953 O O . ARG A 1 507 ? 3.695 -22.926 -18.099 1.00 87.56 507 ARG A O 1
ATOM 3960 N N . ARG A 1 508 ? 1.950 -22.394 -16.776 1.00 86.44 508 ARG A N 1
ATOM 3961 C CA . ARG A 1 508 ? 0.903 -22.788 -17.726 1.00 86.44 508 ARG A CA 1
ATOM 3962 C C . ARG A 1 508 ? -0.144 -21.686 -17.808 1.00 86.44 508 ARG A C 1
ATOM 3964 O O . ARG A 1 508 ? -0.926 -21.506 -16.885 1.00 86.44 508 ARG A O 1
ATOM 3971 N N . PHE A 1 509 ? -0.176 -20.993 -18.940 1.00 88.56 509 PHE A N 1
ATOM 3972 C CA . PHE A 1 509 ? -1.139 -19.930 -19.227 1.00 88.56 509 PHE A CA 1
ATOM 3973 C C . PHE A 1 509 ? -2.155 -20.424 -20.265 1.00 88.56 509 PHE A C 1
ATOM 3975 O O . PHE A 1 509 ? -2.110 -20.054 -21.429 1.00 88.56 509 PHE A O 1
ATOM 3982 N N . ARG A 1 510 ? -2.999 -21.376 -19.853 1.00 88.06 510 ARG A N 1
ATOM 3983 C CA . ARG A 1 510 ? -4.010 -22.029 -20.705 1.00 88.06 510 ARG A CA 1
ATOM 3984 C C . ARG A 1 510 ? -5.375 -22.010 -20.012 1.00 88.06 510 ARG A C 1
ATOM 3986 O O . ARG A 1 510 ? -5.877 -20.939 -19.692 1.00 88.06 510 ARG A O 1
ATOM 3993 N N . GLU A 1 511 ? -5.914 -23.189 -19.711 1.00 82.44 511 GLU A N 1
ATOM 3994 C CA . GLU A 1 511 ? -7.225 -23.437 -19.099 1.00 82.44 511 GLU A CA 1
ATOM 3995 C C . GLU A 1 511 ? -7.409 -22.714 -17.755 1.00 82.44 511 GLU A C 1
ATOM 3997 O O . GLU A 1 511 ? -8.473 -22.184 -17.469 1.00 82.44 511 GLU A O 1
ATOM 4002 N N . THR A 1 512 ? -6.362 -22.679 -16.925 1.00 80.00 512 THR A N 1
ATOM 4003 C CA . THR A 1 512 ? -6.401 -22.121 -15.563 1.00 80.00 512 THR A CA 1
ATOM 4004 C C . THR A 1 512 ? -5.773 -20.730 -15.470 1.00 80.00 512 THR A C 1
ATOM 4006 O O . THR A 1 512 ? -5.305 -20.342 -14.398 1.00 80.00 512 THR A O 1
ATOM 4009 N N . ARG A 1 513 ? -5.653 -20.007 -16.591 1.00 82.44 513 ARG A N 1
ATOM 4010 C CA . ARG A 1 513 ? -5.087 -18.651 -16.579 1.00 82.44 513 ARG A CA 1
ATOM 4011 C C . ARG A 1 513 ? -6.074 -17.665 -15.958 1.00 82.44 513 ARG A C 1
ATOM 4013 O O . ARG A 1 513 ? -7.283 -17.826 -16.094 1.00 82.44 513 ARG A O 1
ATOM 4020 N N . LEU A 1 514 ? -5.546 -16.619 -15.335 1.00 78.50 514 LEU A N 1
ATOM 4021 C CA . LEU A 1 514 ? -6.336 -15.444 -14.985 1.00 78.50 514 LEU A CA 1
ATOM 4022 C C . LEU A 1 514 ? -6.324 -14.491 -16.178 1.00 78.50 514 LEU A C 1
ATOM 4024 O O . LEU A 1 514 ? -5.261 -14.203 -16.720 1.00 78.50 514 LEU A O 1
ATOM 4028 N N . ILE A 1 515 ? -7.505 -14.040 -16.595 1.00 77.75 515 ILE A N 1
ATOM 4029 C CA . ILE A 1 515 ? -7.646 -13.066 -17.679 1.00 77.75 515 ILE A CA 1
ATOM 4030 C C . ILE A 1 515 ? -7.383 -11.677 -17.086 1.00 77.75 515 ILE A C 1
ATOM 4032 O O . ILE A 1 515 ? -8.061 -11.321 -16.120 1.00 77.75 515 ILE A O 1
ATOM 4036 N N . PRO A 1 516 ? -6.420 -10.898 -17.612 1.00 77.44 516 PRO A N 1
ATOM 4037 C CA . PRO A 1 516 ? -6.169 -9.530 -17.168 1.00 77.44 516 PRO A CA 1
ATOM 4038 C C . PRO A 1 516 ? -7.379 -8.626 -17.458 1.00 77.44 516 PRO A C 1
ATOM 4040 O O . PRO A 1 516 ? -7.522 -8.062 -18.541 1.00 77.44 516 PRO A O 1
ATOM 4043 N N . ALA A 1 517 ? -8.262 -8.496 -16.473 1.00 83.12 517 ALA A N 1
ATOM 4044 C CA . ALA A 1 517 ? -9.466 -7.677 -16.535 1.00 83.12 517 ALA A CA 1
ATOM 4045 C C . ALA A 1 517 ? -9.546 -6.750 -15.312 1.00 83.12 517 ALA A C 1
ATOM 4047 O O . ALA A 1 517 ? -8.914 -7.007 -14.286 1.00 83.12 517 ALA A O 1
ATOM 4048 N N . ASP A 1 518 ? -10.319 -5.670 -15.395 1.00 79.56 518 ASP A N 1
ATOM 4049 C CA . ASP A 1 518 ? -10.421 -4.674 -14.318 1.00 79.56 518 ASP A CA 1
ATOM 4050 C C . ASP A 1 518 ? -11.023 -5.281 -13.051 1.00 79.56 518 ASP A C 1
ATOM 4052 O O . ASP A 1 518 ? -10.656 -4.922 -11.933 1.00 79.56 518 ASP A O 1
ATOM 4056 N N . GLU A 1 519 ? -11.872 -6.288 -13.213 1.00 79.94 519 GLU A N 1
ATOM 4057 C CA . GLU A 1 519 ? -12.440 -7.075 -12.132 1.00 79.94 519 GLU A CA 1
ATOM 4058 C C . GLU A 1 519 ? -11.351 -7.779 -11.310 1.00 79.94 519 GLU A C 1
ATOM 4060 O O . GLU A 1 519 ? -11.506 -7.928 -10.099 1.00 79.94 519 GLU A O 1
ATOM 4065 N N . VAL A 1 520 ? -10.212 -8.144 -11.916 1.00 81.94 520 VAL A N 1
ATOM 4066 C CA . VAL A 1 520 ? -9.076 -8.736 -11.191 1.00 81.94 520 VAL A CA 1
ATOM 4067 C C . VAL A 1 520 ? -8.525 -7.761 -10.158 1.00 81.94 520 VAL A C 1
ATOM 4069 O O . VAL A 1 520 ? -8.229 -8.184 -9.042 1.00 81.94 520 VAL A O 1
ATOM 4072 N N . ARG A 1 521 ? -8.450 -6.458 -10.472 1.00 84.62 521 ARG A N 1
ATOM 4073 C CA . ARG A 1 521 ? -8.036 -5.435 -9.494 1.00 84.62 521 ARG A CA 1
ATOM 4074 C C . ARG A 1 521 ? -8.956 -5.473 -8.281 1.00 84.62 521 ARG A C 1
ATOM 4076 O O . ARG A 1 521 ? -8.466 -5.549 -7.159 1.00 84.62 521 ARG A O 1
ATOM 4083 N N . ASN A 1 522 ? -10.268 -5.466 -8.498 1.00 81.25 522 ASN A N 1
ATOM 4084 C CA . ASN A 1 522 ? -11.248 -5.489 -7.410 1.00 81.25 522 ASN A CA 1
ATOM 4085 C C . ASN A 1 522 ? -11.092 -6.756 -6.556 1.00 81.25 522 ASN A C 1
ATOM 4087 O O . ASN A 1 522 ? -10.974 -6.669 -5.331 1.00 81.25 522 ASN A O 1
ATOM 4091 N N . LEU A 1 523 ? -10.976 -7.918 -7.204 1.00 84.00 523 LEU A N 1
ATOM 4092 C CA . LEU A 1 523 ? -10.795 -9.205 -6.532 1.00 84.00 523 LEU A CA 1
ATOM 4093 C C . LEU A 1 523 ? -9.513 -9.252 -5.692 1.00 84.00 523 LEU A C 1
ATOM 4095 O O . LEU A 1 523 ? -9.534 -9.764 -4.572 1.00 84.00 523 LEU A O 1
ATOM 4099 N N . CYS A 1 524 ? -8.410 -8.680 -6.185 1.00 84.06 524 CYS A N 1
ATOM 4100 C CA . CYS A 1 524 ? -7.148 -8.596 -5.446 1.00 84.06 524 CYS A CA 1
ATOM 4101 C C . CYS A 1 524 ? -7.270 -7.838 -4.119 1.00 84.06 524 CYS A C 1
ATOM 4103 O O . CYS A 1 524 ? -6.509 -8.117 -3.192 1.00 84.06 524 CYS A O 1
ATOM 4105 N N . PHE A 1 525 ? -8.216 -6.904 -4.023 1.00 83.19 525 PHE A N 1
ATOM 4106 C CA . PHE A 1 525 ? -8.486 -6.121 -2.819 1.00 83.19 525 PHE A CA 1
ATOM 4107 C C . PHE A 1 525 ? -9.745 -6.586 -2.075 1.00 83.19 525 PHE A C 1
ATOM 4109 O O . PHE A 1 525 ? -10.245 -5.878 -1.205 1.00 83.19 525 PHE A O 1
ATOM 4116 N N . GLY A 1 526 ? -10.233 -7.794 -2.377 1.00 83.31 526 GLY A N 1
ATOM 4117 C CA . GLY A 1 526 ? -11.355 -8.408 -1.676 1.00 83.31 526 GLY A CA 1
ATOM 4118 C C . GLY A 1 526 ? -12.719 -7.840 -2.056 1.00 83.31 526 GLY A C 1
ATOM 4119 O O . GLY A 1 526 ? -13.667 -8.030 -1.305 1.00 83.31 526 GLY A O 1
ATOM 4120 N N . VAL A 1 527 ? -12.848 -7.159 -3.193 1.00 84.88 527 VAL A N 1
ATOM 4121 C CA . VAL A 1 527 ? -14.135 -6.681 -3.709 1.00 84.88 527 VAL A CA 1
ATOM 4122 C C . VAL A 1 527 ? -14.596 -7.604 -4.829 1.00 84.88 527 VAL A C 1
ATOM 4124 O O . VAL A 1 527 ? -13.902 -7.773 -5.830 1.00 84.88 527 VAL A O 1
ATOM 4127 N N . VAL A 1 528 ? -15.773 -8.203 -4.666 1.00 84.69 528 VAL A N 1
ATOM 4128 C CA . VAL A 1 528 ? -16.362 -9.119 -5.648 1.00 84.69 528 VAL A CA 1
ATOM 4129 C C . VAL A 1 528 ? -17.614 -8.477 -6.249 1.00 84.69 528 VAL A C 1
ATOM 4131 O O . VAL A 1 528 ? -18.550 -8.193 -5.500 1.00 84.69 528 VAL A O 1
ATOM 4134 N N . PRO A 1 529 ? -17.666 -8.246 -7.571 1.00 79.12 529 PRO A N 1
ATOM 4135 C CA . PRO A 1 529 ? -18.869 -7.736 -8.222 1.00 79.12 529 PRO A CA 1
ATOM 4136 C C . PRO A 1 529 ? -20.001 -8.772 -8.182 1.00 79.12 529 PRO A C 1
ATOM 4138 O O . PRO A 1 529 ? -19.747 -9.977 -8.273 1.00 79.12 529 PRO A O 1
ATOM 4141 N N . THR A 1 530 ? -21.250 -8.321 -8.049 1.00 79.8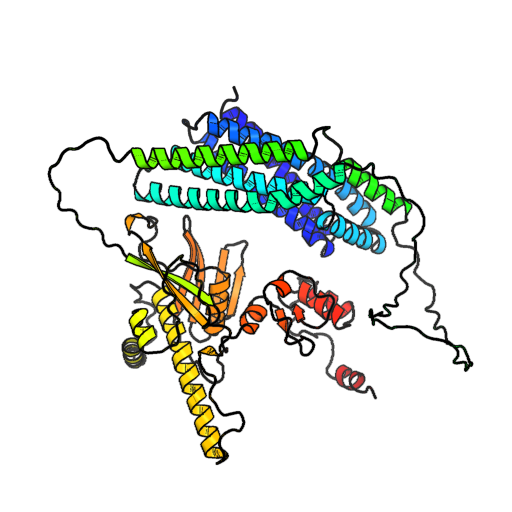8 530 THR A N 1
ATOM 4142 C CA . THR A 1 530 ? -22.433 -9.198 -8.107 1.00 79.88 530 THR A CA 1
ATOM 4143 C C . THR A 1 530 ? -23.239 -8.978 -9.381 1.00 79.88 530 THR A C 1
ATOM 4145 O O . THR A 1 530 ? -23.017 -8.036 -10.139 1.00 79.88 530 THR A O 1
ATOM 4148 N N . ILE A 1 531 ? -24.241 -9.834 -9.591 1.00 80.94 531 ILE A N 1
ATOM 4149 C CA . ILE A 1 531 ? -25.229 -9.684 -10.667 1.00 80.94 531 ILE A CA 1
ATOM 4150 C C . ILE A 1 531 ? -26.070 -8.399 -10.560 1.00 80.94 531 ILE A C 1
ATOM 4152 O O . ILE A 1 531 ? -26.759 -8.057 -11.515 1.00 80.94 531 ILE A O 1
ATOM 4156 N N . TYR A 1 532 ? -26.033 -7.704 -9.418 1.00 77.00 532 TYR A N 1
ATOM 4157 C CA . TYR A 1 532 ? -26.770 -6.461 -9.188 1.00 77.00 532 TYR A CA 1
ATOM 4158 C C . TYR A 1 532 ? -25.977 -5.212 -9.599 1.00 77.00 532 TYR A C 1
ATOM 4160 O O . TYR A 1 532 ? -26.518 -4.110 -9.565 1.00 77.00 532 TYR A O 1
ATOM 4168 N N . GLN A 1 533 ? -24.706 -5.352 -9.991 1.00 71.19 533 GLN A N 1
ATOM 4169 C CA . GLN A 1 533 ? -23.891 -4.219 -10.420 1.00 71.19 533 GLN A CA 1
ATOM 4170 C C . GLN A 1 533 ? -24.375 -3.667 -11.769 1.00 71.19 533 GLN A C 1
ATOM 4172 O O . GLN A 1 533 ? -24.424 -4.391 -12.768 1.00 71.19 533 GLN A O 1
ATOM 4177 N N . HIS A 1 534 ? -24.690 -2.368 -11.829 1.00 65.69 534 HIS A N 1
ATOM 4178 C CA . HIS A 1 534 ? -25.088 -1.741 -13.083 1.00 65.69 534 HIS A CA 1
ATOM 4179 C C . HIS A 1 534 ? -23.849 -1.497 -13.970 1.00 65.69 534 HIS A C 1
ATOM 4181 O O . HIS A 1 534 ? -22.823 -1.016 -13.486 1.00 65.69 534 HIS A O 1
ATOM 4187 N N . PRO A 1 535 ? -23.912 -1.743 -15.293 1.00 59.25 535 PRO A N 1
ATOM 4188 C CA . PRO A 1 535 ? -22.765 -1.603 -16.201 1.00 59.25 535 PRO A CA 1
ATOM 4189 C C . PRO A 1 535 ? -22.167 -0.186 -16.325 1.00 59.25 535 PRO A C 1
ATOM 4191 O O . PRO A 1 535 ? -21.136 -0.040 -16.979 1.00 59.25 535 PRO A O 1
ATOM 4194 N N . ASN A 1 536 ? -22.776 0.833 -15.704 1.00 55.62 536 ASN A N 1
ATOM 4195 C CA . ASN A 1 536 ? -22.266 2.210 -15.657 1.00 55.62 536 ASN A CA 1
ATOM 4196 C C . ASN A 1 536 ? -21.495 2.539 -14.366 1.00 55.62 536 ASN A C 1
ATOM 4198 O O . ASN A 1 536 ? -20.815 3.559 -14.339 1.00 55.62 536 ASN A O 1
ATOM 4202 N N . ASP A 1 537 ? -21.517 1.680 -13.342 1.00 58.12 537 ASP A N 1
ATOM 4203 C CA . ASP A 1 537 ? -20.851 1.918 -12.046 1.00 58.12 537 ASP A CA 1
ATOM 4204 C C . ASP A 1 537 ? -19.357 1.526 -12.074 1.00 58.12 537 ASP A C 1
ATOM 4206 O O . ASP A 1 537 ? -18.775 1.090 -11.080 1.00 58.12 537 ASP A O 1
ATOM 4210 N N . LYS A 1 538 ? -18.723 1.614 -13.250 1.00 52.19 538 LYS A N 1
ATOM 4211 C CA . LYS A 1 538 ? -17.415 1.009 -13.564 1.00 52.19 538 LYS A CA 1
ATOM 4212 C C . LYS A 1 538 ? -16.191 1.751 -13.017 1.00 52.19 538 LYS A C 1
ATOM 4214 O O . LYS A 1 538 ? -15.073 1.461 -13.439 1.00 52.19 538 LYS A O 1
ATOM 4219 N N . GLU A 1 539 ? -16.333 2.658 -12.060 1.00 52.97 539 GLU A N 1
ATOM 4220 C CA . GLU A 1 539 ? -15.161 3.285 -11.445 1.00 52.97 539 GLU A CA 1
ATOM 4221 C C . GLU A 1 539 ? -14.698 2.493 -10.216 1.00 52.97 539 GLU A C 1
ATOM 4223 O O . GLU A 1 539 ? -15.034 2.778 -9.068 1.00 52.97 539 GLU A O 1
ATOM 4228 N N . GLY A 1 540 ? -13.855 1.483 -10.468 1.00 50.78 540 GLY A N 1
ATOM 4229 C CA . GLY A 1 540 ? -13.260 0.596 -9.454 1.00 50.78 540 GLY A CA 1
ATOM 4230 C C . GLY A 1 540 ? -12.447 1.290 -8.347 1.00 50.78 540 GLY A C 1
ATOM 4231 O O . GLY A 1 540 ? -12.084 0.648 -7.367 1.00 50.78 540 GLY A O 1
ATOM 4232 N N . THR A 1 541 ? -12.189 2.598 -8.450 1.00 47.91 541 THR A N 1
ATOM 4233 C CA . THR A 1 541 ? -11.574 3.381 -7.362 1.00 47.91 541 THR A CA 1
ATOM 4234 C C . THR A 1 541 ? -12.621 3.913 -6.377 1.00 47.91 541 THR A C 1
ATOM 4236 O O . THR A 1 541 ? -12.357 3.966 -5.176 1.00 47.91 541 THR A O 1
ATOM 4239 N N . GLU A 1 542 ? -13.825 4.256 -6.848 1.00 48.78 542 GLU A N 1
ATOM 4240 C CA . GLU A 1 542 ? -14.903 4.773 -5.995 1.00 48.78 542 GLU A CA 1
ATOM 4241 C C . GLU A 1 542 ? -15.483 3.664 -5.101 1.00 48.78 542 GLU A C 1
ATOM 4243 O O . GLU A 1 542 ? -15.716 3.895 -3.910 1.00 48.78 542 GLU A O 1
ATOM 4248 N N . LEU A 1 543 ? -15.573 2.433 -5.622 1.00 51.66 543 LEU A N 1
ATOM 4249 C CA . LEU A 1 543 ? -16.074 1.242 -4.914 1.00 51.66 543 LEU A CA 1
ATOM 4250 C C . LEU A 1 543 ? -15.209 0.813 -3.714 1.00 51.66 543 LEU A C 1
ATOM 4252 O O . LEU A 1 543 ? -15.713 0.211 -2.768 1.00 51.66 543 LEU A O 1
ATOM 4256 N N . LEU A 1 544 ? -13.912 1.142 -3.717 1.00 52.81 544 LEU A N 1
ATOM 4257 C CA . LEU A 1 544 ? -13.016 0.887 -2.580 1.00 52.81 544 LEU A CA 1
ATOM 4258 C C . LEU A 1 544 ? -13.185 1.921 -1.455 1.00 52.81 544 LEU A C 1
ATOM 4260 O O . LEU A 1 544 ? -12.823 1.652 -0.307 1.00 52.81 544 LEU A O 1
ATOM 4264 N N . SER A 1 545 ? -13.721 3.101 -1.783 1.00 52.12 545 SER A N 1
ATOM 4265 C CA . SER A 1 545 ? -13.757 4.273 -0.902 1.00 52.12 545 SER A CA 1
ATOM 4266 C C . SER A 1 545 ? -15.113 4.519 -0.232 1.00 52.12 545 SER A C 1
ATOM 4268 O O . SER A 1 545 ? -15.150 5.103 0.851 1.00 52.12 545 SER A O 1
ATOM 4270 N N . GLN A 1 546 ? -16.215 4.051 -0.826 1.00 50.88 546 GLN A N 1
ATOM 4271 C CA . GLN A 1 546 ? -17.558 4.192 -0.260 1.00 50.88 546 GLN A CA 1
ATOM 4272 C C . GLN A 1 546 ? -18.019 2.882 0.395 1.00 50.88 546 GLN A C 1
ATOM 4274 O O . GLN A 1 546 ? -17.729 1.795 -0.099 1.00 50.88 546 GLN A O 1
ATOM 4279 N N . GLN A 1 547 ? -18.717 2.971 1.533 1.00 53.25 547 GLN A N 1
ATOM 4280 C CA . GLN A 1 547 ? -19.499 1.849 2.060 1.00 53.25 547 GLN A CA 1
ATOM 4281 C C . GLN A 1 547 ? -20.675 1.624 1.103 1.00 53.25 547 GLN A C 1
ATOM 4283 O O . GLN A 1 547 ? -21.534 2.504 1.020 1.00 53.25 547 GLN A O 1
ATOM 4288 N N . PRO A 1 548 ? -20.755 0.495 0.384 1.00 52.00 548 PRO A N 1
ATOM 4289 C CA . PRO A 1 548 ? -21.972 0.167 -0.332 1.00 52.00 548 PRO A CA 1
ATOM 4290 C C . PRO A 1 548 ? -23.027 -0.175 0.724 1.00 52.00 548 PRO A C 1
ATOM 4292 O O . PRO A 1 548 ? -22.835 -1.091 1.521 1.00 52.00 548 PRO A O 1
ATOM 4295 N N . LEU A 1 549 ? -24.131 0.571 0.745 1.00 56.03 549 LEU A N 1
ATOM 4296 C CA . LEU A 1 549 ? -25.348 0.169 1.461 1.00 56.03 549 LEU A CA 1
ATOM 4297 C C . LEU A 1 549 ? -26.123 -0.928 0.698 1.00 56.03 549 LEU A C 1
ATOM 4299 O O . LEU A 1 549 ? -27.196 -1.325 1.141 1.00 56.03 549 LEU A O 1
ATOM 4303 N N . ASP A 1 550 ? -25.606 -1.386 -0.446 1.00 69.62 550 ASP A N 1
ATOM 4304 C CA . ASP A 1 550 ? -26.326 -2.195 -1.428 1.00 69.62 550 ASP A CA 1
ATOM 4305 C C . ASP A 1 550 ? -25.525 -3.435 -1.869 1.00 69.62 550 ASP A C 1
ATOM 4307 O O . ASP A 1 550 ? -24.296 -3.470 -1.794 1.00 69.62 550 ASP A O 1
ATOM 4311 N N . LEU A 1 551 ? -26.235 -4.460 -2.344 1.00 78.44 551 LEU A N 1
ATOM 4312 C CA . LEU A 1 551 ? -25.736 -5.780 -2.743 1.00 78.44 551 LEU A CA 1
ATOM 4313 C C . LEU A 1 551 ? -25.015 -5.789 -4.103 1.00 78.44 551 LEU A C 1
ATOM 4315 O O . LEU A 1 551 ? -24.704 -6.865 -4.619 1.00 78.44 551 LEU A O 1
ATOM 4319 N N . SER A 1 552 ? -24.731 -4.628 -4.697 1.00 75.88 552 SER A N 1
ATOM 4320 C CA . SER A 1 552 ? -24.018 -4.500 -5.978 1.00 75.88 552 SER A CA 1
ATOM 4321 C C . SER A 1 552 ? -22.585 -5.044 -5.930 1.00 75.88 552 SER A C 1
ATOM 4323 O O . SER A 1 552 ? -22.076 -5.550 -6.932 1.00 75.88 552 SER A O 1
ATOM 4325 N N . VAL A 1 553 ? -21.944 -5.011 -4.758 1.00 79.81 553 VAL A N 1
ATOM 4326 C CA . VAL A 1 553 ? -20.604 -5.568 -4.528 1.00 79.81 553 VAL A CA 1
ATOM 4327 C C . VAL A 1 553 ? -20.519 -6.271 -3.172 1.00 79.81 553 VAL A C 1
ATOM 4329 O O . VAL A 1 553 ? -21.115 -5.840 -2.189 1.00 79.81 553 VAL A O 1
ATOM 4332 N N . LEU A 1 554 ? -19.737 -7.348 -3.097 1.00 84.19 554 LEU A N 1
ATOM 4333 C CA . LEU A 1 554 ? -19.429 -8.065 -1.856 1.00 84.19 554 LEU A CA 1
ATOM 4334 C C . LEU A 1 554 ? -18.024 -7.695 -1.385 1.00 84.19 554 LEU A C 1
ATOM 4336 O 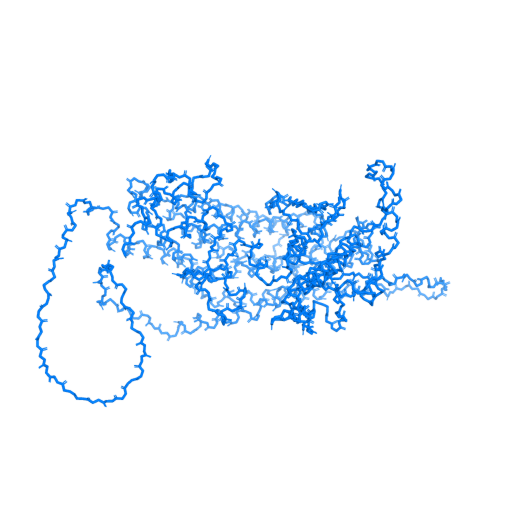O . LEU A 1 554 ? -17.079 -7.731 -2.176 1.00 84.19 554 LEU A O 1
ATOM 4340 N N . ARG A 1 555 ? -17.860 -7.397 -0.092 1.00 84.62 555 ARG A N 1
ATOM 4341 C CA . ARG A 1 555 ? -16.551 -7.094 0.501 1.00 84.62 555 ARG A CA 1
ATOM 4342 C C . ARG A 1 555 ? -16.078 -8.270 1.341 1.00 84.62 555 ARG A C 1
ATOM 4344 O O . ARG A 1 555 ? -16.635 -8.588 2.383 1.00 84.62 555 ARG A O 1
ATOM 4351 N N . LEU A 1 556 ? -15.031 -8.927 0.872 1.00 86.00 556 LEU A N 1
ATOM 4352 C CA . LEU A 1 556 ? -14.458 -10.143 1.439 1.00 86.00 556 LEU A CA 1
ATOM 4353 C C . LEU A 1 556 ? -12.967 -9.971 1.783 1.00 86.00 556 LEU A C 1
ATOM 4355 O O . LEU A 1 556 ? -12.261 -10.962 1.968 1.00 86.00 556 LEU A O 1
ATOM 4359 N N . GLY A 1 557 ? -12.467 -8.732 1.853 1.00 80.12 557 GLY A N 1
ATOM 4360 C CA . GLY A 1 557 ? -11.050 -8.429 2.083 1.00 80.12 557 GLY A CA 1
ATOM 4361 C C . GLY A 1 557 ? -10.582 -8.683 3.516 1.00 80.12 557 GLY A C 1
ATOM 4362 O O . GLY A 1 557 ? -9.394 -8.899 3.754 1.00 80.12 557 GLY A O 1
ATOM 4363 N N . SER A 1 558 ? -11.500 -8.717 4.483 1.00 83.00 558 SER A N 1
ATOM 4364 C CA . SER A 1 558 ? -11.215 -9.095 5.870 1.00 83.00 558 SER A CA 1
ATOM 4365 C C . SER A 1 558 ? -12.359 -9.894 6.487 1.00 83.00 558 SER A C 1
ATOM 4367 O O . SER A 1 558 ? -13.500 -9.795 6.047 1.00 83.00 558 SER A O 1
ATOM 4369 N N . GLN A 1 559 ? -12.080 -10.643 7.559 1.00 84.56 559 GLN A N 1
ATOM 4370 C CA . GLN A 1 559 ? -13.113 -11.382 8.300 1.00 84.56 559 GLN A CA 1
ATOM 4371 C C . GLN A 1 559 ? -14.283 -10.491 8.742 1.00 84.56 559 GLN A C 1
ATOM 4373 O O . GLN A 1 559 ? -15.441 -10.901 8.730 1.00 84.56 559 GLN A O 1
ATOM 4378 N N . ARG A 1 560 ? -13.982 -9.236 9.070 1.00 82.31 560 ARG A N 1
ATOM 4379 C CA . ARG A 1 560 ? -14.984 -8.240 9.412 1.00 82.31 560 ARG A CA 1
ATOM 4380 C C . ARG A 1 560 ? -15.848 -7.840 8.220 1.00 82.31 560 ARG A C 1
ATOM 4382 O O . ARG A 1 560 ? -17.064 -7.832 8.347 1.00 82.31 560 ARG A O 1
ATOM 4389 N N . GLU A 1 561 ? -15.229 -7.504 7.091 1.00 84.81 561 GLU A N 1
ATOM 4390 C CA . GLU A 1 561 ? -15.971 -7.162 5.871 1.00 84.81 561 GLU A CA 1
ATOM 4391 C C . GLU A 1 561 ? -16.851 -8.336 5.419 1.00 84.81 561 GLU A C 1
ATOM 4393 O O . GLU A 1 561 ? -17.983 -8.125 4.990 1.00 84.81 561 GLU A O 1
ATOM 4398 N N . ILE A 1 562 ? -16.381 -9.577 5.609 1.00 86.81 562 ILE A N 1
ATOM 4399 C CA . ILE A 1 562 ? -17.185 -10.784 5.385 1.00 86.81 562 ILE A CA 1
ATOM 4400 C C . ILE A 1 562 ? -18.414 -10.787 6.305 1.00 86.81 562 ILE A C 1
ATOM 4402 O O . ILE A 1 562 ? -19.516 -11.034 5.828 1.00 86.81 562 ILE A O 1
ATOM 4406 N N . ALA A 1 563 ? -18.263 -10.492 7.600 1.00 85.00 563 ALA A N 1
ATOM 4407 C CA . ALA A 1 563 ? -19.389 -10.437 8.537 1.00 85.00 563 ALA A CA 1
ATOM 4408 C C . ALA A 1 563 ? -20.414 -9.344 8.173 1.00 85.00 563 ALA A C 1
ATOM 4410 O O . ALA A 1 563 ? -21.614 -9.609 8.205 1.00 85.00 563 ALA A O 1
ATOM 4411 N N . GLU A 1 564 ? -19.944 -8.152 7.792 1.00 84.75 564 GLU A N 1
ATOM 4412 C CA . GLU A 1 564 ? -20.787 -7.034 7.337 1.00 84.75 564 GLU A CA 1
ATOM 4413 C C . GLU A 1 564 ? -21.528 -7.397 6.036 1.00 84.75 564 GLU A C 1
ATOM 4415 O O . GLU A 1 564 ? -22.732 -7.183 5.914 1.00 84.75 564 GLU A O 1
ATOM 4420 N N . THR A 1 565 ? -20.840 -8.048 5.094 1.00 84.50 565 THR A N 1
ATOM 4421 C CA . THR A 1 565 ? -21.441 -8.551 3.851 1.00 84.50 565 THR A CA 1
ATOM 4422 C C . THR A 1 565 ? -22.490 -9.634 4.124 1.00 84.50 565 THR A C 1
ATOM 4424 O O . THR A 1 565 ? -23.552 -9.642 3.507 1.00 84.50 565 THR A O 1
ATOM 4427 N N . LEU A 1 566 ? -22.236 -10.550 5.062 1.00 84.81 566 LEU A N 1
ATOM 4428 C CA . LEU A 1 566 ? -23.201 -11.584 5.446 1.00 84.81 566 LEU A CA 1
ATOM 4429 C C . LEU A 1 566 ? -24.447 -10.986 6.111 1.00 84.81 566 LEU A C 1
ATOM 4431 O O . LEU A 1 566 ? -25.550 -11.464 5.851 1.00 84.81 566 LEU A O 1
ATOM 4435 N N . GLU A 1 567 ? -24.286 -9.947 6.933 1.00 84.31 567 GLU A N 1
ATOM 4436 C CA . GLU A 1 567 ? -25.404 -9.198 7.519 1.00 84.31 567 GLU A CA 1
ATOM 4437 C C . GLU A 1 567 ? -26.250 -8.533 6.426 1.00 84.31 567 GLU A C 1
ATOM 4439 O O . GLU A 1 567 ? -27.471 -8.681 6.439 1.00 84.31 567 GLU A O 1
ATOM 4444 N N . LEU A 1 568 ? -25.611 -7.912 5.427 1.00 82.44 568 LEU A N 1
ATOM 4445 C CA . LEU A 1 568 ? -26.289 -7.307 4.275 1.00 82.44 568 LEU A CA 1
ATOM 4446 C C . LEU A 1 568 ? -27.072 -8.333 3.436 1.00 82.44 568 LEU A C 1
ATOM 4448 O O . LEU A 1 568 ? -28.171 -8.046 2.973 1.00 82.44 568 LEU A O 1
ATOM 4452 N N . ILE A 1 569 ? -26.548 -9.554 3.285 1.00 83.38 569 ILE A N 1
ATOM 4453 C CA . ILE A 1 569 ? -27.238 -10.673 2.611 1.00 83.38 569 ILE A CA 1
ATOM 4454 C C . ILE A 1 569 ? -28.416 -11.218 3.457 1.00 83.38 569 ILE A C 1
ATOM 4456 O O . ILE A 1 569 ? -29.225 -12.007 2.970 1.00 83.38 569 ILE A O 1
ATOM 4460 N N . GLY A 1 570 ? -28.545 -10.809 4.725 1.00 79.19 570 GLY A N 1
ATOM 4461 C CA . GLY A 1 570 ? -29.606 -11.256 5.633 1.00 79.19 570 GLY A CA 1
ATOM 4462 C C . GLY A 1 570 ? -29.252 -12.507 6.445 1.00 79.19 570 GLY A C 1
ATOM 4463 O O . GLY A 1 570 ? -30.138 -13.233 6.907 1.00 79.19 570 GLY A O 1
ATOM 4464 N N . CYS A 1 571 ? -27.962 -12.804 6.627 1.00 80.81 571 CYS A N 1
ATOM 4465 C CA . CYS A 1 571 ? -27.528 -13.900 7.492 1.00 80.81 571 CYS A CA 1
ATOM 4466 C C . CYS A 1 571 ? -27.802 -13.598 8.970 1.00 80.81 571 CYS A C 1
ATOM 4468 O O . CYS A 1 571 ? -27.820 -12.453 9.416 1.00 80.81 571 CYS A O 1
ATOM 4470 N N . ASN A 1 572 ? -27.998 -14.654 9.766 1.00 80.06 572 ASN A N 1
ATOM 4471 C CA . ASN A 1 572 ? -28.253 -14.483 11.193 1.00 80.06 572 ASN A CA 1
ATOM 4472 C C . ASN A 1 572 ? -27.001 -13.991 11.945 1.00 80.06 572 ASN A C 1
ATOM 4474 O O . ASN A 1 572 ? -25.862 -14.275 11.570 1.00 80.06 572 ASN A O 1
ATOM 4478 N N . THR A 1 573 ? -27.224 -13.322 13.077 1.00 81.50 573 THR A N 1
ATOM 4479 C CA . THR A 1 573 ? -26.152 -12.761 13.914 1.00 81.50 573 THR A CA 1
ATOM 4480 C C . THR A 1 573 ? -25.165 -13.825 14.397 1.00 81.50 573 THR A C 1
ATOM 4482 O O . THR A 1 573 ? -23.984 -13.539 14.553 1.00 81.50 573 THR A O 1
ATOM 4485 N N . ASN A 1 574 ? -25.613 -15.072 14.589 1.00 79.06 574 ASN A N 1
ATOM 4486 C CA . ASN A 1 574 ? -24.731 -16.179 14.967 1.00 79.06 574 ASN A CA 1
ATOM 4487 C C . ASN A 1 574 ? -23.694 -16.479 13.875 1.00 79.06 574 ASN A C 1
ATOM 4489 O O . ASN A 1 574 ? -22.524 -16.664 14.191 1.00 79.06 574 ASN A O 1
ATOM 4493 N N . THR A 1 575 ? -24.111 -16.477 12.606 1.00 78.25 575 THR A N 1
ATOM 4494 C CA . THR A 1 575 ? -23.228 -16.714 11.458 1.00 78.25 575 THR A CA 1
ATOM 4495 C C . THR A 1 575 ? -22.261 -15.552 11.285 1.00 78.25 575 THR A C 1
ATOM 4497 O O . THR A 1 575 ? -21.070 -15.786 11.119 1.00 78.25 575 THR A O 1
ATOM 4500 N N . CYS A 1 576 ? -22.726 -14.306 11.413 1.00 81.50 576 CYS A N 1
ATOM 4501 C CA . CYS A 1 576 ? -21.846 -13.136 11.342 1.00 81.50 576 CYS A CA 1
ATOM 4502 C C . CYS A 1 576 ? -20.818 -13.128 12.488 1.00 81.50 576 CYS A C 1
ATOM 4504 O O . CYS A 1 576 ? -19.632 -12.902 12.257 1.00 81.50 576 CYS A O 1
ATOM 4506 N N . ASN A 1 577 ? -21.239 -13.470 13.712 1.00 82.56 577 ASN A N 1
ATOM 4507 C CA . ASN A 1 577 ? -20.359 -13.539 14.882 1.00 82.56 577 ASN A CA 1
ATOM 4508 C C . ASN A 1 577 ? -19.273 -14.614 14.768 1.00 82.56 577 ASN A C 1
ATOM 4510 O O . ASN A 1 577 ? -18.235 -14.474 15.407 1.00 82.56 577 ASN A O 1
ATOM 4514 N N . LEU A 1 578 ? -19.477 -15.667 13.968 1.00 81.69 578 LEU A N 1
ATOM 4515 C CA . LEU A 1 578 ? -18.421 -16.650 13.712 1.00 81.69 578 LEU A CA 1
ATOM 4516 C C . LEU A 1 578 ? -17.207 -15.972 13.073 1.00 81.69 578 LEU A C 1
ATOM 4518 O O . LEU A 1 578 ? -16.091 -16.204 13.520 1.00 81.69 578 LEU A O 1
ATOM 4522 N N . PHE A 1 579 ? -17.425 -15.105 12.083 1.00 80.62 579 PHE A N 1
ATOM 4523 C CA . PHE A 1 579 ? -16.350 -14.385 11.398 1.00 80.62 579 PHE A CA 1
ATOM 4524 C C . PHE A 1 579 ? -15.748 -13.254 12.238 1.00 80.62 579 PHE A C 1
ATOM 4526 O O . PHE A 1 579 ? -14.648 -12.811 11.948 1.00 80.62 579 PHE A O 1
ATOM 4533 N N . LEU A 1 580 ? -16.417 -12.802 13.300 1.00 81.31 580 LEU A N 1
ATOM 4534 C CA . LEU A 1 580 ? -15.859 -11.814 14.232 1.00 81.31 580 LEU A CA 1
ATOM 4535 C C . LEU A 1 580 ? -14.990 -12.446 15.334 1.00 81.31 580 LEU A C 1
ATOM 4537 O O . LEU A 1 580 ? -14.314 -11.727 16.068 1.00 81.31 580 LEU A O 1
ATOM 4541 N N . ASP A 1 581 ? -15.012 -13.772 15.468 1.00 80.00 581 ASP A N 1
ATOM 4542 C CA . ASP A 1 581 ? -14.211 -14.514 16.436 1.00 80.00 581 ASP A CA 1
ATOM 4543 C C . ASP A 1 581 ? -12.853 -14.899 15.828 1.00 80.00 581 ASP A C 1
ATOM 4545 O O . ASP A 1 581 ? -12.729 -15.892 15.108 1.00 80.00 581 ASP A O 1
ATOM 4549 N N . GLU A 1 582 ? -11.815 -14.126 16.159 1.00 67.94 582 GLU A N 1
ATOM 4550 C CA . GLU A 1 582 ? -10.438 -14.313 15.668 1.00 67.94 582 GLU A CA 1
ATOM 4551 C C . GLU A 1 582 ? -9.843 -15.695 16.008 1.00 67.94 582 GLU A C 1
ATOM 4553 O O . GLU A 1 582 ? -8.852 -16.118 15.412 1.00 67.94 582 GLU A O 1
ATOM 4558 N N . THR A 1 583 ? -10.437 -16.430 16.956 1.00 68.88 583 THR A N 1
ATOM 4559 C CA . THR A 1 583 ? -9.961 -17.763 17.352 1.00 68.88 583 THR A CA 1
ATOM 4560 C C . THR A 1 583 ? -10.458 -18.882 16.434 1.00 68.88 583 THR A C 1
ATOM 4562 O O . THR A 1 583 ? -9.916 -19.993 16.462 1.00 68.88 583 THR A O 1
ATOM 4565 N N . LYS A 1 584 ? -11.472 -18.619 15.599 1.00 70.69 584 LYS A N 1
ATOM 4566 C CA . LYS A 1 584 ? -12.108 -19.632 14.751 1.00 70.69 584 LYS A CA 1
ATOM 4567 C C . LYS A 1 584 ? -11.539 -19.630 13.337 1.00 70.69 584 LYS A C 1
ATOM 4569 O O . LYS A 1 584 ? -11.553 -18.637 12.619 1.00 70.69 584 LYS A O 1
ATOM 4574 N N . ASN A 1 585 ? -11.094 -20.805 12.894 1.00 70.12 585 ASN A N 1
ATOM 4575 C CA . ASN A 1 585 ? -10.669 -21.024 11.514 1.00 70.12 585 ASN A CA 1
ATOM 4576 C C . ASN A 1 585 ? -11.871 -21.442 10.656 1.00 70.12 585 ASN A C 1
ATOM 4578 O O . ASN A 1 585 ? -12.271 -22.610 10.651 1.00 70.12 585 ASN A O 1
ATOM 4582 N N . ILE A 1 586 ? -12.453 -20.476 9.949 1.00 71.31 586 ILE A N 1
ATOM 4583 C CA . ILE A 1 586 ? -13.617 -20.691 9.093 1.00 71.31 586 ILE A CA 1
ATOM 4584 C C . ILE A 1 586 ? -13.158 -20.929 7.659 1.00 71.31 586 ILE A C 1
ATOM 4586 O O . ILE A 1 586 ? -12.524 -20.078 7.043 1.00 71.31 586 ILE A O 1
ATOM 4590 N N . LYS A 1 587 ? -13.501 -22.102 7.121 1.00 70.94 587 LYS A N 1
ATOM 4591 C CA . LYS A 1 587 ? -13.115 -22.522 5.762 1.00 70.94 587 LYS A CA 1
ATOM 4592 C C . LYS A 1 587 ? -14.209 -22.323 4.714 1.00 70.94 587 LYS A C 1
ATOM 4594 O O . LYS A 1 587 ? -13.945 -22.496 3.531 1.00 70.94 587 LYS A O 1
ATOM 4599 N N . HIS A 1 588 ? -15.431 -22.025 5.142 1.00 71.88 588 HIS A N 1
ATOM 4600 C CA . HIS A 1 588 ? -16.590 -21.882 4.269 1.00 71.88 588 HIS A CA 1
ATOM 4601 C C . HIS A 1 588 ? -17.390 -20.655 4.688 1.00 71.88 588 HIS A C 1
ATOM 4603 O O . HIS A 1 588 ? -17.543 -20.426 5.8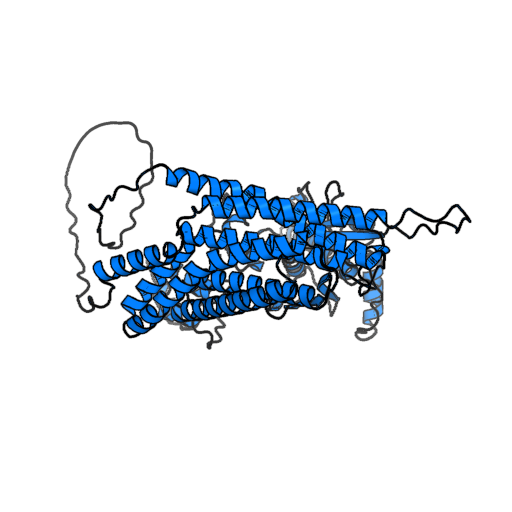85 1.00 71.88 588 HIS A O 1
ATOM 4609 N N . LEU A 1 589 ? -17.934 -19.904 3.725 1.00 67.62 589 LEU A N 1
ATOM 4610 C CA . LEU A 1 589 ? -18.728 -18.700 4.005 1.00 67.62 589 LEU A CA 1
ATOM 4611 C C . LEU A 1 589 ? -19.960 -19.006 4.887 1.00 67.62 589 LEU A C 1
ATOM 4613 O O . LEU A 1 589 ? -20.423 -18.162 5.644 1.00 67.62 589 LEU A O 1
ATOM 4617 N N . PHE A 1 590 ? -20.442 -20.252 4.833 1.00 69.06 590 PHE A N 1
ATOM 4618 C CA . PHE A 1 590 ? -21.581 -20.762 5.597 1.00 69.06 590 PHE A CA 1
ATOM 4619 C C . PHE A 1 590 ? -21.209 -22.041 6.370 1.00 69.06 590 PHE A C 1
ATOM 4621 O O . PHE A 1 590 ? -21.445 -23.141 5.866 1.00 69.06 590 PHE A O 1
ATOM 4628 N N . PRO A 1 591 ? -20.568 -21.940 7.543 1.00 59.16 591 PRO A N 1
ATOM 4629 C CA . PRO A 1 591 ? -20.018 -23.104 8.244 1.00 59.16 591 PRO A CA 1
ATOM 4630 C C . PRO A 1 591 ? -21.064 -23.953 8.998 1.00 59.16 591 PRO A C 1
ATOM 4632 O O . PRO A 1 591 ? -20.861 -25.156 9.129 1.00 59.16 591 PRO A O 1
ATOM 4635 N N . ASP A 1 592 ? -22.188 -23.367 9.434 1.00 52.62 592 ASP A N 1
ATOM 4636 C CA . ASP A 1 592 ? -23.180 -24.031 10.311 1.00 52.62 592 ASP A CA 1
ATOM 4637 C C . ASP A 1 592 ? -24.450 -24.534 9.593 1.00 52.62 592 ASP A C 1
ATOM 4639 O O . ASP A 1 592 ? -25.337 -25.134 10.206 1.00 52.62 592 ASP A O 1
ATOM 4643 N N . LEU A 1 593 ? -24.563 -24.328 8.280 1.00 48.91 593 LEU A N 1
ATOM 4644 C CA . LEU A 1 593 ? -25.709 -24.809 7.509 1.00 48.91 593 LEU A CA 1
ATOM 4645 C C . LEU A 1 593 ? -25.446 -26.246 7.051 1.00 48.91 593 LEU A C 1
ATOM 4647 O O . LEU A 1 593 ? -24.833 -26.490 6.014 1.00 48.91 593 LEU A O 1
ATOM 4651 N N . SER A 1 594 ? -25.934 -27.221 7.823 1.00 41.38 594 SER A N 1
ATOM 4652 C CA . SER A 1 594 ? -26.005 -28.609 7.354 1.00 41.38 594 SER A CA 1
ATOM 4653 C C . SER A 1 594 ? -26.748 -28.672 6.010 1.00 41.38 594 SER A C 1
ATOM 4655 O O . SER A 1 594 ? -27.721 -27.943 5.787 1.00 41.38 594 SER A O 1
ATOM 4657 N N . ALA A 1 595 ? -26.316 -29.564 5.113 1.00 44.16 595 ALA A N 1
ATOM 4658 C CA . ALA A 1 595 ? -26.885 -29.736 3.769 1.00 44.16 595 ALA A CA 1
ATOM 4659 C C . ALA A 1 595 ? -28.406 -30.022 3.755 1.00 44.16 595 ALA A C 1
ATOM 4661 O O . ALA A 1 595 ? -29.058 -29.865 2.725 1.00 44.16 595 ALA A O 1
ATOM 4662 N N . GLN A 1 596 ? -28.990 -30.414 4.894 1.00 41.03 596 GLN A N 1
ATOM 4663 C CA . GLN A 1 596 ? -30.435 -30.597 5.059 1.00 41.03 596 GLN A CA 1
ATOM 4664 C C . GLN A 1 596 ? -31.203 -29.269 5.181 1.00 41.03 596 GLN A C 1
ATOM 4666 O O . GLN A 1 596 ? -32.338 -29.190 4.720 1.00 41.03 596 GLN A O 1
ATOM 4671 N N . SER A 1 597 ? -30.587 -28.215 5.728 1.00 45.34 597 SER A N 1
ATOM 4672 C CA . SER A 1 597 ? -31.244 -26.908 5.900 1.00 45.34 597 SER A CA 1
ATOM 4673 C C . SER A 1 597 ? -31.393 -26.122 4.590 1.00 45.34 597 SER A C 1
ATOM 4675 O O . SER A 1 597 ? -32.345 -25.360 4.447 1.00 45.34 597 SER A O 1
ATOM 4677 N N . TRP A 1 598 ? -30.519 -26.364 3.604 1.00 44.75 598 TRP A N 1
ATOM 4678 C CA . TRP A 1 598 ? -30.631 -25.771 2.266 1.00 44.75 598 TRP A CA 1
ATOM 4679 C C . TRP A 1 598 ? -31.870 -26.267 1.514 1.00 44.75 598 TRP A C 1
ATOM 4681 O O . TRP A 1 598 ? -32.552 -25.469 0.880 1.00 44.75 598 TRP A O 1
ATOM 4691 N N . ARG A 1 599 ? -32.208 -27.561 1.629 1.00 39.50 599 ARG A N 1
ATOM 4692 C CA . ARG A 1 599 ? -33.397 -28.129 0.967 1.00 39.50 599 ARG A CA 1
ATOM 4693 C C . ARG A 1 599 ? -34.706 -27.596 1.542 1.00 39.50 599 ARG A C 1
ATOM 4695 O O . ARG A 1 599 ? -35.637 -27.406 0.786 1.00 39.50 599 ARG A O 1
ATOM 4702 N N . GLN A 1 600 ? -34.763 -27.305 2.841 1.00 41.22 600 GLN A N 1
ATOM 4703 C CA . GLN A 1 600 ? -35.970 -26.746 3.466 1.00 41.22 600 GLN A CA 1
ATOM 4704 C C . GLN A 1 600 ? -36.143 -25.235 3.259 1.00 41.22 600 GLN A C 1
ATOM 4706 O O . GLN A 1 600 ? -37.234 -24.727 3.484 1.00 41.22 600 GLN A O 1
ATOM 4711 N N . ARG A 1 601 ? -35.086 -24.503 2.880 1.00 42.59 601 ARG A N 1
ATOM 4712 C CA . ARG A 1 601 ? -35.140 -23.043 2.668 1.00 42.59 601 ARG A CA 1
ATOM 4713 C C . ARG A 1 601 ? -35.187 -22.612 1.206 1.00 42.59 601 ARG A C 1
ATOM 4715 O O . ARG A 1 601 ? -35.445 -21.443 0.968 1.00 42.59 601 ARG A O 1
ATOM 4722 N N . MET A 1 602 ? -34.919 -23.511 0.261 1.00 36.84 602 MET A N 1
ATOM 4723 C CA . MET A 1 602 ? -35.100 -23.266 -1.179 1.00 36.84 602 MET A CA 1
ATOM 4724 C C . MET A 1 602 ? -36.513 -23.623 -1.669 1.00 36.84 602 MET A C 1
ATOM 4726 O O . MET A 1 602 ? -36.851 -23.287 -2.797 1.00 36.84 602 MET A O 1
ATOM 4730 N N . ASP A 1 603 ? -37.341 -24.249 -0.825 1.00 32.44 603 ASP A N 1
ATOM 4731 C CA . ASP A 1 603 ? -38.784 -24.368 -1.045 1.00 32.44 603 ASP A CA 1
ATOM 4732 C C . ASP A 1 603 ? -39.458 -23.038 -0.647 1.00 32.44 603 ASP A C 1
ATOM 4734 O O . ASP A 1 603 ? -40.026 -22.910 0.438 1.00 32.44 603 ASP A O 1
ATOM 4738 N N . TRP A 1 604 ? -39.335 -22.024 -1.503 1.00 36.66 604 TRP A N 1
ATOM 4739 C CA . TRP A 1 604 ? -40.258 -20.886 -1.542 1.00 36.66 604 TRP A CA 1
ATOM 4740 C C . TRP A 1 604 ? -40.953 -20.889 -2.905 1.00 36.66 604 TRP A C 1
ATOM 4742 O O . TRP A 1 604 ? -40.288 -21.014 -3.934 1.00 36.66 604 TRP A O 1
ATOM 4752 N N . GLU A 1 605 ? -42.287 -20.835 -2.848 1.00 32.50 605 GLU A N 1
ATOM 4753 C CA . GLU A 1 605 ? -43.240 -20.748 -3.967 1.00 32.50 605 GLU A CA 1
ATOM 4754 C C . GLU A 1 605 ? -43.020 -19.532 -4.873 1.00 32.50 605 GLU A C 1
ATOM 4756 O O . GLU A 1 605 ? -42.656 -18.452 -4.346 1.00 32.50 605 GLU A O 1
#

pLDDT: mean 72.13, std 20.64, range [20.75, 95.19]

Sequence (605 aa):
MSDPFSIASGAAGIISLGLEIAQGLYQIAGAIGSAGLEVRTYAEEINQFSKLLDQVKNELTQSANVSIDLQSLVKDVMDVCNRVLTPLDCLQKTLKPLLVRFKSSPGKFRQLGLRLQWVFSSRDKLLFYREVLKGQHRILDTTLQVMILQTTRDRSPQHISIMQLFLRNSMSAVDQSHSSDRRTGSRLLSQQSLPERLEATRGIHTVNDTVDETLKVVSSASHSTPSEENVGLVRLSATSTQLSEGLSSQEVEAIDMQIEKDLSSESPESAHDLWLDMGSMQRKALRLASQALHSSQGAGKEGDKPSTPQHRSDPDFEMPVLFVCPPTNTHGPVVDGEIIYLNGTDESLAATGSNLRVKRALEDQLYTQEVGTANDEGSTWVNLLNELQRMEHDSMAWEKEEYNKEEDRTGEPNPDGVPAVWFQHTMAAALQKQRRKWDTMPSNVKRPYAMTTISYLIEMAAMLGLYWKVFDRSEDKYRAEGNGCMLTGTAVPELGLVFKFQVTGKRRFRETRLIPADEVRNLCFGVVPTIYQHPNDKEGTELLSQQPLDLSVLRLGSQREIAETLELIGCNTNTCNLFLDETKNIKHLFPDLSAQSWRQRMDWE

Secondary structure (DSSP, 8-state):
---HHHHHHHHHHHHHHHHHHHHHHHHHHHHTGGGGHHHHHHHHHHHHHHHHHHHHHHHHHH-TT--HHHHHHHHHHHHHHHHHHHHHHHHHHHHHHHHHHHTT-HHHHHHHHHHHHHHHHH-HHHHHHHHHHHHHHHHHHHHHHHHHHHH-S---HHHHHHHHHHHHHHHHHHHHHHHHHHHHHHHHHHHTTS--------------S------------------------------------SPPHHHHHHHHHHHHHHTTSS-S--HHHHHHHHHHHHHHHHHHHHHHHHHHHHTTSSS----------PPEEEEEEEEEE-TT----SSTTPPEEE--S-HHHHHHHT--HHHHHHHHHHHTTS---TT---S-HHHHHHHHHHHHHHHHHHHHHHHHHHHHHHHSS--TT-SPPPGGG-S-EEEEEEEEEEGGGS-TT--S---B--HHHHHHHHHHTT-EEEEEETTTTEEEEEETTEEEEEEEETTTEEEEEEEE-S----STTPPP--HHHHHHHTTEEE-TT--TT---TTHHHHS--SSTTEEE-SSHHHHHHHHHHTT--HHHHHHHH-TT----SSSSS--HHHHHHHS---